Protein AF-0000000078657678 (afdb_homodimer)

Radius of gyration: 22.63 Å; Cα contacts (8 Å, |Δi|>4): 839; chains: 2; bounding box: 48×59×51 Å

Nearest PDB structures (foldseek):
  8jo2-assembly1_H  TM=9.537E-01  e=8.336E-23  Klebsiella pneumoniae JM45
  4s04-assembly2_F  TM=5.522E-01  e=5.713E-23  Klebsiella pneumoniae JM45
  2pl1-assembly1_A  TM=9.857E-01  e=2.847E-14  Escherichia coli
  1kgs-assembly1_A  TM=5.457E-01  e=1.207E-20  Thermotoga maritima
  6ifh-assembly1_A  TM=9.484E-01  e=1.023E-10  Paenisporosarcina sp. TG-14

Secondary structure (DSSP, 8-state):
-EEEEE-S-HHHHHHHHHHHHHTT-EEEEESSHHHHHHHHHHS--SEEEE-SS-SSS-HHHHHHHHHHTT--S-EEEEES---HHHHHHHHHTT-SEEEESS--HHHHHHHHHHHHHHHTT-SSSEEEETTEEEETTTTEEEETTEEE---HHHHHHHHHHHHTTTSEEEHHHHHHHH-SSGGG--TTHHHHHHHHHHHHHHTTTT---EEEETTTEEEE-SPP-/-EEEEE-S-HHHHHHHHHHHHHTT-EEEEESSHHHHHHHHHHS--SEEEE-SS-SSS-HHHHHHHHHHTT--S-EEEEES---HHHHHHHHHTT-SEEEESS--HHHHHHHHHHHHHHHTT-SSSEEEETTEEEETTTTEEEETTEEE---HHHHHHHHHHHHTTTSEEEHHHHHHHH-SSGGG--TTHHHHHHHHHHHHHHTTTT---EEEETTTEEEE-SPP-

InterPro domains:
  IPR001789 Signal transduction response regulator, receiver domain [PF00072] (4-112)
  IPR001789 Signal transduction response regulator, receiver domain [PS50110] (2-116)
  IPR001789 Signal transduction response regulator, receiver domain [SM00448] (1-112)
  IPR001867 OmpR/PhoB-type DNA-binding domain [PF00486] (146-220)
  IPR001867 OmpR/PhoB-type DNA-binding domain [PS51755] (124-222)
  IPR001867 OmpR/PhoB-type DNA-binding domain [SM00862] (145-220)
  IPR001867 OmpR/PhoB-type DNA-binding domain [cd00383] (132-220)
  IPR011006 CheY-like superfamily [SSF52172] (1-177)
  IPR036388 Winged helix-like DNA-binding domain superfamily [G3DSA:1.10.10.10] (118-223)
  IPR039420 Transcriptional regulatory protein WalR-like [PTHR48111] (1-219)

Organism: NCBI:txid1005395

Foldseek 3Di:
DEEEEEAQDPVVQVVCCVVVVVQLFHYDYDRALVVSVVCVVPDDGQEYEFEQPGPDQGSLNSLLVCVVVVPQHAYEYEYQDDDVVVVVSSVVSPHDYYDHPPDDVVVVVVVVLCSSCVVLPHDDQWKDFVQWIARNNVLWIGGVNHTQDDDSLLSQLVVVQSSVAPDFDALVNSQVRVHVDPPVGDSCVSVVSVVVNQCSRCPPVHDRQWDADPPGHIHRHTHMD/DEEEEEAQDPVVQVVCCVVVVVQLFHYDYDRALVVSVVPVVPDDGQEYEFEQPGPDQGSLNSLLVCVVVVRQHAYEYEYQDDDVVVVVSSVVSPHDYYDHPPDDVVVVVVVVLCSSCVVLPHDDQWKDFVQWIARNNVLWIGGVNHTQDDDSLLSQLVVVQSSVAPDFDALVNSQVRVDVDPPPGDSCVSVVSVVVNQCSRCPPVHDRQWDADPPGHIHRHTHMD

Sequence (450 aa):
MKLLVVEDEALLRHHLQTRLTESGHVVEAVADAEEALYQAGEFNHDLAIVDLGLPGMSGLELIGRLRALDKTFPILILTARGNWQDKVEGLAAGADDYLVKPFQFEELEARLNALLRRSSGFTQATIVAGPLRLDLNRKQAVLDEQPLALTAYEYRILEYLMRHHQQVVAKERLMEQLYPNDEERDPNVIEVLVGRLRRKLEGDCGFKPIDTVRGLGYLFTERCRMKLLVVEDEALLRHHLQTRLTESGHVVEAVADAEEALYQAGEFNHDLAIVDLGLPGMSGLELIGRLRALDKTFPILILTARGNWQDKVEGLAAGADDYLVKPFQFEELEARLNALLRRSSGFTQATIVAGPLRLDLNRKQAVLDEQPLALTAYEYRILEYLMRHHQQVVAKERLMEQLYPNDEERDPNVIEVLVGRLRRKLEGDCGFKPIDTVRGLGYLFTERCR

Structure (mmCIF, N/CA/C/O backbone):
data_AF-0000000078657678-model_v1
#
loop_
_entity.id
_entity.type
_entity.pdbx_description
1 polymer 'Response regulator'
#
loop_
_atom_site.group_PDB
_atom_site.id
_atom_site.type_symbol
_atom_site.label_atom_id
_atom_site.label_alt_id
_atom_site.label_comp_id
_atom_site.label_asym_id
_atom_site.label_entity_id
_atom_site.label_seq_id
_atom_site.pdbx_PDB_ins_code
_atom_site.Cartn_x
_atom_site.Cartn_y
_atom_site.Cartn_z
_atom_site.occupancy
_atom_site.B_iso_or_equiv
_atom_site.auth_seq_id
_atom_site.auth_comp_id
_atom_site.auth_asym_id
_atom_site.auth_atom_id
_atom_site.pdbx_PDB_model_num
ATOM 1 N N . MET A 1 1 ? 0.835 -16.156 -4.625 1 91.38 1 MET A N 1
ATOM 2 C CA . MET A 1 1 ? 0.311 -15.008 -5.359 1 91.38 1 MET A CA 1
ATOM 3 C C . MET A 1 1 ? 0.721 -15.07 -6.828 1 91.38 1 MET A C 1
ATOM 5 O O . MET A 1 1 ? 1.714 -15.719 -7.172 1 91.38 1 MET A O 1
ATOM 9 N N . LYS A 1 2 ? -0.061 -14.469 -7.656 1 92.75 2 LYS A N 1
ATOM 10 C CA . LYS A 1 2 ? 0.248 -14.461 -9.086 1 92.75 2 LYS A CA 1
ATOM 11 C C . LYS A 1 2 ? 0.965 -13.172 -9.477 1 92.75 2 LYS A C 1
ATOM 13 O O . LYS A 1 2 ? 0.434 -12.078 -9.289 1 92.75 2 LYS A O 1
ATOM 18 N N . LEU A 1 3 ? 2.16 -13.352 -10.07 1 96.56 3 LEU A N 1
ATOM 19 C CA . LEU A 1 3 ? 3.008 -12.211 -10.398 1 96.56 3 LEU A CA 1
ATOM 20 C C . LEU A 1 3 ? 3.166 -12.07 -11.906 1 96.56 3 LEU A C 1
ATOM 22 O O . LEU A 1 3 ? 3.287 -13.07 -12.617 1 96.56 3 LEU A O 1
ATOM 26 N N . LEU A 1 4 ? 3.158 -10.82 -12.352 1 97.5 4 LEU A N 1
ATOM 27 C CA . LEU A 1 4 ? 3.51 -10.492 -13.734 1 97.5 4 LEU A CA 1
ATOM 28 C C . LEU A 1 4 ? 4.902 -9.875 -13.805 1 97.5 4 LEU A C 1
ATOM 30 O O . LEU A 1 4 ? 5.156 -8.828 -13.195 1 97.5 4 LEU A O 1
ATOM 34 N N . VAL A 1 5 ? 5.805 -10.578 -14.484 1 98.44 5 VAL A N 1
ATOM 35 C CA . VAL A 1 5 ? 7.172 -10.086 -14.641 1 98.44 5 VAL A CA 1
ATOM 36 C C . VAL A 1 5 ? 7.395 -9.625 -16.078 1 98.44 5 VAL A C 1
ATOM 38 O O . VAL A 1 5 ? 7.219 -10.406 -17.016 1 98.44 5 VAL A O 1
ATOM 41 N N . VAL A 1 6 ? 7.754 -8.367 -16.234 1 98.62 6 VAL A N 1
ATOM 42 C CA . VAL A 1 6 ? 8.016 -7.801 -17.547 1 98.62 6 VAL A CA 1
ATOM 43 C C . VAL A 1 6 ? 9.492 -7.422 -17.672 1 98.62 6 VAL A C 1
ATOM 45 O O . VAL A 1 6 ? 9.93 -6.422 -17.094 1 98.62 6 VAL A O 1
ATOM 48 N N . GLU A 1 7 ? 10.227 -8.172 -18.391 1 98.19 7 GLU A N 1
ATOM 49 C CA . GLU A 1 7 ? 11.672 -8.07 -18.5 1 98.19 7 GLU A CA 1
ATOM 50 C C . GLU A 1 7 ? 12.164 -8.555 -19.875 1 98.19 7 GLU A C 1
ATOM 52 O O . GLU A 1 7 ? 11.93 -9.703 -20.25 1 98.19 7 GLU A O 1
ATOM 57 N N . ASP A 1 8 ? 12.828 -7.676 -20.594 1 97.19 8 ASP A N 1
ATOM 58 C CA . ASP A 1 8 ? 13.195 -8.016 -21.953 1 97.19 8 ASP A CA 1
ATOM 59 C C . ASP A 1 8 ? 14.445 -8.898 -21.984 1 97.19 8 ASP A C 1
ATOM 61 O O . ASP A 1 8 ? 14.633 -9.68 -22.922 1 97.19 8 ASP A O 1
ATOM 65 N N . GLU A 1 9 ? 15.352 -8.797 -21.031 1 96.81 9 GLU A N 1
ATOM 66 C CA . GLU A 1 9 ? 16.562 -9.617 -21 1 96.81 9 GLU A CA 1
ATOM 67 C C . GLU A 1 9 ? 16.234 -11.055 -20.609 1 96.81 9 GLU A C 1
ATOM 69 O O . GLU A 1 9 ? 15.859 -11.328 -19.469 1 96.81 9 GLU A O 1
ATOM 74 N N . ALA A 1 10 ? 16.484 -11.945 -21.469 1 97.31 10 ALA A N 1
ATOM 75 C CA . ALA A 1 10 ? 16.016 -13.328 -21.359 1 97.31 10 ALA A CA 1
ATOM 76 C C . ALA A 1 10 ? 16.578 -14.008 -20.125 1 97.31 10 ALA A C 1
ATOM 78 O O . ALA A 1 10 ? 15.867 -14.711 -19.406 1 97.31 10 ALA A O 1
ATOM 79 N N . LEU A 1 11 ? 17.844 -13.828 -19.906 1 97.56 11 LEU A N 1
ATOM 80 C CA . LEU A 1 11 ? 18.484 -14.508 -18.781 1 97.56 11 LEU A CA 1
ATOM 81 C C . LEU A 1 11 ? 17.922 -14.023 -17.453 1 97.56 11 LEU A C 1
ATOM 83 O O . LEU A 1 11 ? 17.625 -14.836 -16.578 1 97.56 11 LEU A O 1
ATOM 87 N N . LEU A 1 12 ? 17.828 -12.727 -17.312 1 97.56 12 LEU A N 1
ATOM 88 C CA . LEU A 1 12 ? 17.281 -12.172 -16.078 1 97.56 12 LEU A CA 1
ATOM 89 C C . LEU A 1 12 ? 15.812 -12.578 -15.906 1 97.56 12 LEU A C 1
ATOM 91 O O . LEU A 1 12 ? 15.391 -12.922 -14.797 1 97.56 12 LEU A O 1
ATOM 95 N N . ARG A 1 13 ? 15.039 -12.484 -16.953 1 97.88 13 ARG A N 1
ATOM 96 C CA . ARG A 1 13 ? 13.641 -12.883 -16.938 1 97.88 13 ARG A CA 1
ATOM 97 C C . ARG A 1 13 ? 13.484 -14.32 -16.438 1 97.88 13 ARG A C 1
ATOM 99 O O . ARG A 1 13 ? 12.648 -14.602 -15.586 1 97.88 13 ARG A O 1
ATOM 106 N N . HIS A 1 14 ? 14.312 -15.211 -16.969 1 97.44 14 HIS A N 1
ATOM 107 C CA . HIS A 1 14 ? 14.297 -16.609 -16.562 1 97.44 14 HIS A CA 1
ATOM 108 C C . HIS A 1 14 ? 14.688 -16.781 -15.102 1 97.44 14 HIS A C 1
ATOM 110 O O . HIS A 1 14 ? 14.047 -17.531 -14.367 1 97.44 14 HIS A O 1
ATOM 116 N N . HIS A 1 15 ? 15.727 -16.078 -14.734 1 97.5 15 HIS A N 1
ATOM 117 C CA . HIS A 1 15 ? 16.188 -16.125 -13.352 1 97.5 15 HIS A CA 1
ATOM 118 C C . HIS A 1 15 ? 15.109 -15.664 -12.383 1 97.5 15 HIS A C 1
ATOM 120 O O . HIS A 1 15 ? 14.844 -16.312 -11.375 1 97.5 15 HIS A O 1
ATOM 126 N N . LEU A 1 16 ? 14.461 -14.531 -12.688 1 98.06 16 LEU A N 1
ATOM 127 C CA . LEU A 1 16 ? 13.383 -14.008 -11.859 1 98.06 16 LEU A CA 1
ATOM 128 C C . LEU A 1 16 ? 12.227 -15 -11.773 1 98.06 16 LEU A C 1
ATOM 130 O O . LEU A 1 16 ? 11.719 -15.281 -10.688 1 98.06 16 LEU A O 1
ATOM 134 N N . GLN A 1 17 ? 11.812 -15.5 -12.914 1 97.06 17 GLN A N 1
ATOM 135 C CA . GLN A 1 17 ? 10.719 -16.453 -12.961 1 97.06 17 GLN A CA 1
ATOM 136 C C . GLN A 1 17 ? 11.023 -17.672 -12.094 1 97.06 17 GLN A C 1
ATOM 138 O O . GLN A 1 17 ? 10.18 -18.109 -11.297 1 97.06 17 GLN A O 1
ATOM 143 N N . THR A 1 18 ? 12.227 -18.203 -12.219 1 96.69 18 THR A N 1
ATOM 144 C CA . THR A 1 18 ? 12.633 -19.406 -11.5 1 96.69 18 THR A CA 1
ATOM 145 C C . THR A 1 18 ? 12.648 -19.156 -9.992 1 96.69 18 THR A C 1
ATOM 147 O O . THR A 1 18 ? 12.008 -19.875 -9.227 1 96.69 18 THR A O 1
ATOM 150 N N . ARG A 1 19 ? 13.32 -18.109 -9.562 1 95.81 19 ARG A N 1
ATOM 151 C CA . ARG A 1 19 ? 13.484 -17.828 -8.141 1 95.81 19 ARG A CA 1
ATOM 152 C C . ARG A 1 19 ? 12.148 -17.469 -7.496 1 95.81 19 ARG A C 1
ATOM 154 O O . ARG A 1 19 ? 11.867 -17.906 -6.375 1 95.81 19 ARG A O 1
ATOM 161 N N . LEU A 1 20 ? 11.328 -16.703 -8.18 1 95.94 20 LEU A N 1
ATOM 162 C CA . LEU A 1 20 ? 10.031 -16.312 -7.641 1 95.94 20 LEU A CA 1
ATOM 163 C C . LEU A 1 20 ? 9.094 -17.516 -7.551 1 95.94 20 LEU A C 1
ATOM 165 O O . LEU A 1 20 ? 8.312 -17.625 -6.605 1 95.94 20 LEU A O 1
ATOM 169 N N . THR A 1 21 ? 9.172 -18.391 -8.539 1 92.06 21 THR A N 1
ATOM 170 C CA . THR A 1 21 ? 8.391 -19.625 -8.484 1 92.06 21 THR A CA 1
ATOM 171 C C . THR A 1 21 ? 8.828 -20.484 -7.309 1 92.06 21 THR A C 1
ATOM 173 O O . THR A 1 21 ? 7.988 -21.031 -6.586 1 92.06 21 THR A O 1
ATOM 176 N N . GLU A 1 22 ? 10.117 -20.562 -7.148 1 90.12 22 GLU A N 1
ATOM 177 C CA . GLU A 1 22 ? 10.664 -21.328 -6.031 1 90.12 22 GLU A CA 1
ATOM 178 C C . GLU A 1 22 ? 10.195 -20.75 -4.695 1 90.12 22 GLU A C 1
ATOM 180 O O . GLU A 1 22 ? 10.055 -21.5 -3.719 1 90.12 22 GLU A O 1
ATOM 185 N N . SER A 1 23 ? 9.984 -19.453 -4.723 1 89.06 23 SER A N 1
ATOM 186 C CA . SER A 1 23 ? 9.531 -18.781 -3.504 1 89.06 23 SER A CA 1
ATOM 187 C C . SER A 1 23 ? 8.039 -19 -3.283 1 89.06 23 SER A C 1
ATOM 189 O O . SER A 1 23 ? 7.473 -18.516 -2.301 1 89.06 23 SER A O 1
ATOM 191 N N . GLY A 1 24 ? 7.352 -19.672 -4.215 1 85.94 24 GLY A N 1
ATOM 192 C CA . GLY A 1 24 ? 5.969 -20.078 -4 1 85.94 24 GLY A CA 1
ATOM 193 C C . GLY A 1 24 ? 4.977 -19.234 -4.781 1 85.94 24 GLY A C 1
ATOM 194 O O . GLY A 1 24 ? 3.768 -19.328 -4.559 1 85.94 24 GLY A O 1
ATOM 195 N N . HIS A 1 25 ? 5.434 -18.406 -5.688 1 90.81 25 HIS A N 1
ATOM 196 C CA . HIS A 1 25 ? 4.551 -17.578 -6.5 1 90.81 25 HIS A CA 1
ATOM 197 C C . HIS A 1 25 ? 4.227 -18.266 -7.828 1 90.81 25 HIS A C 1
ATOM 199 O O . HIS A 1 25 ? 4.945 -19.172 -8.258 1 90.81 25 HIS A O 1
ATOM 205 N N . VAL A 1 26 ? 3.102 -17.922 -8.32 1 91.69 26 VAL A N 1
ATOM 206 C CA . VAL A 1 26 ? 2.814 -18.188 -9.719 1 91.69 26 VAL A CA 1
ATOM 207 C C . VAL A 1 26 ? 3.279 -17.031 -10.586 1 91.69 26 VAL A C 1
ATOM 209 O O . VAL A 1 26 ? 2.889 -15.883 -10.359 1 91.69 26 VAL A O 1
ATOM 212 N N . VAL A 1 27 ? 4.129 -17.359 -11.594 1 94.94 27 VAL A N 1
ATOM 213 C CA . VAL A 1 27 ? 4.785 -16.25 -12.281 1 94.94 27 VAL A CA 1
ATOM 214 C C . VAL A 1 27 ? 4.48 -16.312 -13.781 1 94.94 27 VAL A C 1
ATOM 216 O O . VAL A 1 27 ? 4.672 -17.344 -14.414 1 94.94 27 VAL A O 1
ATOM 219 N N . GLU A 1 28 ? 3.928 -15.289 -14.305 1 95.06 28 GLU A N 1
ATOM 220 C CA . GLU A 1 28 ? 3.883 -15.039 -15.742 1 95.06 28 GLU A CA 1
ATOM 221 C C . GLU A 1 28 ? 4.961 -14.047 -16.172 1 95.06 28 GLU A C 1
ATOM 223 O O . GLU A 1 28 ? 4.926 -12.883 -15.773 1 95.06 28 GLU A O 1
ATOM 228 N N . ALA A 1 29 ? 5.879 -14.547 -16.922 1 97.19 29 ALA A N 1
ATOM 229 C CA . ALA A 1 29 ? 6.992 -13.703 -17.344 1 97.19 29 ALA A CA 1
ATOM 230 C C . ALA A 1 29 ? 6.91 -13.406 -18.844 1 97.19 29 ALA A C 1
ATOM 232 O O . ALA A 1 29 ? 6.773 -14.328 -19.656 1 97.19 29 ALA A O 1
ATOM 233 N N . VAL A 1 30 ? 6.945 -12.156 -19.141 1 97.38 30 VAL A N 1
ATOM 234 C CA . VAL A 1 30 ? 6.836 -11.758 -20.547 1 97.38 30 VAL A CA 1
ATOM 235 C C . VAL A 1 30 ? 8 -10.844 -20.922 1 97.38 30 VAL A C 1
ATOM 237 O O . VAL A 1 30 ? 8.656 -10.273 -20.047 1 97.38 30 VAL A O 1
ATOM 240 N N . ALA A 1 31 ? 8.203 -10.633 -22.25 1 97.31 31 ALA A N 1
ATOM 241 C CA . ALA A 1 31 ? 9.445 -10 -22.688 1 97.31 31 ALA A CA 1
ATOM 242 C C . ALA A 1 31 ? 9.195 -8.562 -23.141 1 97.31 31 ALA A C 1
ATOM 244 O O . ALA A 1 31 ? 10.141 -7.832 -23.438 1 97.31 31 ALA A O 1
ATOM 245 N N . ASP A 1 32 ? 7.93 -8.156 -23.188 1 97 32 ASP A N 1
ATOM 246 C CA . ASP A 1 32 ? 7.652 -6.809 -23.672 1 97 32 ASP A CA 1
ATOM 247 C C . ASP A 1 32 ? 6.328 -6.285 -23.109 1 97 32 ASP A C 1
ATOM 249 O O . ASP A 1 32 ? 5.555 -7.043 -22.531 1 97 32 ASP A O 1
ATOM 253 N N . ALA A 1 33 ? 6.113 -4.969 -23.31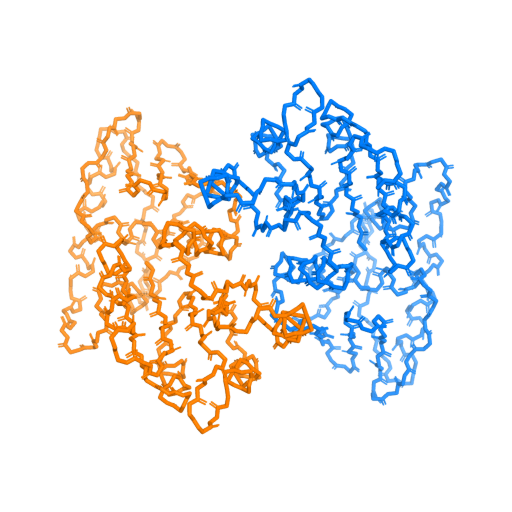2 1 97.69 33 ALA A N 1
ATOM 254 C CA . ALA A 1 33 ? 4.977 -4.266 -22.734 1 97.69 33 ALA A CA 1
ATOM 255 C C . ALA A 1 33 ? 3.666 -4.711 -23.375 1 97.69 33 ALA A C 1
ATOM 257 O O . ALA A 1 33 ? 2.633 -4.785 -22.703 1 97.69 33 ALA A O 1
ATOM 258 N N . GLU A 1 34 ? 3.695 -4.969 -24.609 1 96.94 34 GLU A N 1
ATOM 259 C CA . GLU A 1 34 ? 2.479 -5.371 -25.312 1 96.94 34 GLU A CA 1
ATOM 260 C C . GLU A 1 34 ? 1.926 -6.676 -24.75 1 96.94 34 GLU A C 1
ATOM 262 O O . GLU A 1 34 ? 0.73 -6.777 -24.453 1 96.94 34 GLU A O 1
ATOM 267 N N . GLU A 1 35 ? 2.805 -7.602 -24.625 1 96.56 35 GLU A N 1
ATOM 268 C CA . GLU A 1 35 ? 2.393 -8.875 -24.047 1 96.56 35 GLU A CA 1
ATOM 269 C C . GLU A 1 35 ? 1.938 -8.703 -22.609 1 96.56 35 GLU A C 1
ATOM 271 O O . GLU A 1 35 ? 0.999 -9.367 -22.156 1 96.56 35 GLU A O 1
ATOM 276 N N . ALA A 1 36 ? 2.621 -7.848 -21.906 1 97.69 36 ALA A N 1
ATOM 277 C CA . ALA A 1 36 ? 2.234 -7.57 -20.516 1 97.69 36 ALA A CA 1
ATOM 278 C C . ALA A 1 36 ? 0.811 -7.027 -20.453 1 97.69 36 ALA A C 1
ATOM 280 O O . ALA A 1 36 ? 0.024 -7.445 -19.594 1 97.69 36 ALA A O 1
ATOM 281 N N . LEU A 1 37 ? 0.499 -6.09 -21.359 1 97.25 37 LEU A N 1
ATOM 282 C CA . LEU A 1 37 ? -0.84 -5.516 -21.406 1 97.25 37 LEU A CA 1
ATOM 283 C C . LEU A 1 37 ? -1.883 -6.582 -21.719 1 97.25 37 LEU A C 1
ATOM 285 O O . LEU A 1 37 ? -2.959 -6.602 -21.109 1 97.25 37 LEU A O 1
ATOM 289 N N . TYR A 1 38 ? -1.517 -7.434 -22.641 1 96.31 38 TYR A N 1
ATOM 290 C CA . TYR A 1 38 ? -2.41 -8.531 -22.984 1 96.31 38 TYR A CA 1
ATOM 291 C C . TYR A 1 38 ? -2.688 -9.414 -21.781 1 96.31 38 TYR A C 1
ATOM 293 O O . TYR A 1 38 ? -3.846 -9.695 -21.453 1 96.31 38 TYR A O 1
ATOM 301 N N . GLN A 1 39 ? -1.626 -9.82 -21.078 1 94.06 39 GLN A N 1
ATOM 302 C CA . GLN A 1 39 ? -1.748 -10.68 -19.906 1 94.06 39 GLN A CA 1
ATOM 303 C C . GLN A 1 39 ? -2.568 -10.008 -18.812 1 94.06 39 GLN A C 1
ATOM 305 O O . GLN A 1 39 ? -3.445 -10.633 -18.219 1 94.06 39 GLN A O 1
ATOM 310 N N . ALA A 1 40 ? -2.307 -8.742 -18.562 1 94.19 40 ALA A N 1
ATOM 311 C CA . ALA A 1 40 ? -3.006 -7.992 -17.531 1 94.19 40 ALA A CA 1
ATOM 312 C C . ALA A 1 40 ? -4.484 -7.84 -17.859 1 94.19 40 ALA A C 1
ATOM 314 O O . ALA A 1 40 ? -5.324 -7.734 -16.969 1 94.19 40 ALA A O 1
ATOM 315 N N . GLY A 1 41 ? -4.727 -7.727 -19.141 1 92.94 41 GLY A N 1
ATOM 316 C CA . GLY A 1 41 ? -6.105 -7.617 -19.578 1 92.94 41 GLY A CA 1
ATOM 317 C C . GLY A 1 41 ? -6.875 -8.922 -19.469 1 92.94 41 GLY A C 1
ATOM 318 O O . GLY A 1 41 ? -8.07 -8.922 -19.172 1 92.94 41 GLY A O 1
ATOM 319 N N . GLU A 1 42 ? -6.25 -10.047 -19.578 1 89.5 42 GLU A N 1
ATOM 320 C CA . GLU A 1 42 ? -6.895 -11.352 -19.688 1 89.5 42 GLU A CA 1
ATOM 321 C C . GLU A 1 42 ? -6.957 -12.055 -18.328 1 89.5 42 GLU A C 1
ATOM 323 O O . GLU A 1 42 ? -7.859 -12.859 -18.094 1 89.5 42 GLU A O 1
ATOM 328 N N . PHE A 1 43 ? -5.977 -11.727 -17.547 1 88.38 43 PHE A N 1
ATOM 329 C CA . PHE A 1 43 ? -5.852 -12.469 -16.297 1 88.38 43 PHE A CA 1
ATOM 330 C C . PHE A 1 43 ? -5.66 -11.516 -15.125 1 88.38 43 PHE A C 1
ATOM 332 O O . PHE A 1 43 ? -5.289 -10.359 -15.305 1 88.38 43 PHE A O 1
ATOM 339 N N . ASN A 1 44 ? -5.953 -12.055 -13.984 1 89.06 44 ASN A N 1
ATOM 340 C CA . ASN A 1 44 ? -5.703 -11.289 -12.766 1 89.06 44 ASN A CA 1
ATOM 341 C C . ASN A 1 44 ? -4.289 -11.523 -12.242 1 89.06 44 ASN A C 1
ATOM 343 O O . ASN A 1 44 ? -3.76 -12.633 -12.336 1 89.06 44 ASN A O 1
ATOM 347 N N . HIS A 1 45 ? -3.752 -10.469 -11.781 1 93.62 45 HIS A N 1
ATOM 348 C CA . HIS A 1 45 ? -2.439 -10.531 -11.148 1 93.62 45 HIS A CA 1
ATOM 349 C C . HIS A 1 45 ? -2.451 -9.82 -9.797 1 93.62 45 HIS A C 1
ATOM 351 O O . HIS A 1 45 ? -3.258 -8.914 -9.57 1 93.62 45 HIS A O 1
ATOM 357 N N . ASP A 1 46 ? -1.576 -10.289 -8.945 1 94.44 46 ASP A N 1
ATOM 358 C CA . ASP A 1 46 ? -1.519 -9.711 -7.609 1 94.44 46 ASP A CA 1
ATOM 359 C C . ASP A 1 46 ? -0.43 -8.641 -7.52 1 94.44 46 ASP A C 1
ATOM 361 O O . ASP A 1 46 ? -0.439 -7.816 -6.605 1 94.44 46 ASP A O 1
ATOM 365 N N . LEU A 1 47 ? 0.524 -8.672 -8.398 1 97.25 47 LEU A N 1
ATOM 366 C CA . LEU A 1 47 ? 1.64 -7.734 -8.43 1 97.25 47 LEU A CA 1
ATOM 367 C C . LEU A 1 47 ? 2.396 -7.832 -9.75 1 97.25 47 LEU A C 1
ATOM 369 O O . LEU A 1 47 ? 2.461 -8.906 -10.352 1 97.25 47 LEU A O 1
ATOM 373 N N . ALA A 1 48 ? 2.99 -6.711 -10.188 1 98.5 48 ALA A N 1
ATOM 374 C CA . ALA A 1 48 ? 3.82 -6.719 -11.383 1 98.5 48 ALA A CA 1
ATOM 375 C C . ALA A 1 48 ? 5.219 -6.18 -11.094 1 98.5 48 ALA A C 1
ATOM 377 O O . ALA A 1 48 ? 5.375 -5.238 -10.312 1 98.5 48 ALA A O 1
ATOM 378 N N . ILE A 1 49 ? 6.184 -6.805 -11.648 1 98.69 49 ILE A N 1
ATOM 379 C CA . ILE A 1 49 ? 7.551 -6.297 -11.727 1 98.69 49 ILE A CA 1
ATOM 380 C C . ILE A 1 49 ? 7.84 -5.805 -13.141 1 98.69 49 ILE A C 1
ATOM 382 O O . ILE A 1 49 ? 7.723 -6.559 -14.102 1 98.69 49 ILE A O 1
ATOM 386 N N . VAL A 1 50 ? 8.25 -4.551 -13.227 1 98.69 50 VAL A N 1
ATOM 387 C CA . VAL A 1 50 ? 8.336 -3.953 -14.555 1 98.69 50 VAL A CA 1
ATOM 388 C C . VAL A 1 50 ? 9.711 -3.322 -14.75 1 98.69 50 VAL A C 1
ATOM 390 O O . VAL A 1 50 ? 10.148 -2.502 -13.938 1 98.69 50 VAL A O 1
ATOM 393 N N . ASP A 1 51 ? 10.391 -3.689 -15.789 1 98 51 ASP A N 1
ATOM 394 C CA . ASP A 1 51 ? 11.586 -2.977 -16.234 1 98 51 ASP A CA 1
ATOM 395 C C . ASP A 1 51 ? 11.211 -1.719 -17.016 1 98 51 ASP A C 1
ATOM 397 O O . ASP A 1 51 ? 10.359 -1.764 -17.906 1 98 51 ASP A O 1
ATOM 401 N N . LEU A 1 52 ? 11.859 -0.637 -16.797 1 96.75 52 LEU A N 1
ATOM 402 C CA . LEU A 1 52 ? 11.586 0.6 -17.516 1 96.75 52 LEU A CA 1
ATOM 403 C C . LEU A 1 52 ? 12.195 0.559 -18.906 1 96.75 52 LEU A C 1
ATOM 405 O O . LEU A 1 52 ? 11.695 1.213 -19.828 1 96.75 52 LEU A O 1
ATOM 409 N N . GLY A 1 53 ? 13.312 -0.125 -18.969 1 95.12 53 GLY A N 1
ATOM 410 C CA . GLY A 1 53 ? 14.039 -0.196 -20.234 1 95.12 53 GLY A CA 1
ATOM 411 C C . GLY A 1 53 ? 13.523 -1.283 -21.156 1 95.12 53 GLY A C 1
ATOM 412 O O . GLY A 1 53 ? 14.289 -2.148 -21.594 1 95.12 53 GLY A O 1
ATOM 413 N N . LEU A 1 54 ? 12.305 -1.31 -21.5 1 96.38 54 LEU A N 1
ATOM 414 C CA . LEU A 1 54 ? 11.711 -2.293 -22.391 1 96.38 54 LEU A CA 1
ATOM 415 C C . LEU A 1 54 ? 11.812 -1.835 -23.844 1 96.38 54 LEU A C 1
ATOM 417 O O . LEU A 1 54 ? 11.805 -0.634 -24.125 1 96.38 54 LEU A O 1
ATOM 421 N N . PRO A 1 55 ? 11.906 -2.816 -24.766 1 94 55 PRO A N 1
ATOM 422 C CA . PRO A 1 55 ? 11.836 -2.449 -26.172 1 94 55 PRO A CA 1
ATOM 423 C C . PRO A 1 55 ? 10.438 -2.01 -26.609 1 94 55 PRO A C 1
ATOM 425 O O . PRO A 1 55 ? 9.438 -2.545 -26.109 1 94 55 PRO A O 1
ATOM 428 N N . GLY A 1 56 ? 10.398 -1.018 -27.578 1 94.06 56 GLY A N 1
ATOM 429 C CA . GLY A 1 56 ? 9.094 -0.521 -27.984 1 94.06 56 GLY A CA 1
ATOM 430 C C . GLY A 1 56 ? 8.461 0.417 -26.984 1 94.06 56 GLY A C 1
ATOM 431 O O . GLY A 1 56 ? 9.055 1.438 -26.625 1 94.06 56 GLY A O 1
ATOM 432 N N . MET A 1 57 ? 7.332 -0.076 -26.438 1 94.06 57 MET A N 1
ATOM 433 C CA . MET A 1 57 ? 6.676 0.659 -25.359 1 94.06 57 MET A CA 1
ATOM 434 C C . MET A 1 57 ? 7.496 0.583 -24.062 1 94.06 57 MET A C 1
ATOM 436 O O . MET A 1 57 ? 7.875 -0.504 -23.625 1 94.06 57 MET A O 1
ATOM 440 N N . SER A 1 58 ? 7.797 1.807 -23.547 1 95.69 58 SER A N 1
ATOM 441 C CA . SER A 1 58 ? 8.633 1.83 -22.359 1 95.69 58 SER A CA 1
ATOM 442 C C . SER A 1 58 ? 7.875 1.282 -21.141 1 95.69 58 SER A C 1
ATOM 444 O O . SER A 1 58 ? 6.645 1.237 -21.141 1 95.69 58 SER A O 1
ATOM 446 N N . GLY A 1 59 ? 8.656 0.868 -20.141 1 96.75 59 GLY A N 1
ATOM 447 C CA . GLY A 1 59 ? 8.031 0.441 -18.906 1 96.75 59 GLY A CA 1
ATOM 448 C C . GLY A 1 59 ? 7.164 1.517 -18.281 1 96.75 59 GLY A C 1
ATOM 449 O O . GLY A 1 59 ? 6.125 1.219 -17.688 1 96.75 59 GLY A O 1
ATOM 450 N N . LEU A 1 60 ? 7.613 2.756 -18.391 1 96.44 60 LEU A N 1
ATOM 451 C CA . LEU A 1 60 ? 6.852 3.879 -17.844 1 96.44 60 LEU A CA 1
ATOM 452 C C . LEU A 1 60 ? 5.508 4.012 -18.562 1 96.44 60 LEU A C 1
ATOM 454 O O . LEU A 1 60 ? 4.48 4.223 -17.906 1 96.44 60 LEU A O 1
ATOM 458 N N . GLU A 1 61 ? 5.531 3.959 -19.797 1 96.75 61 GLU A N 1
ATOM 459 C CA . GLU A 1 61 ? 4.293 3.99 -20.578 1 96.75 61 GLU A CA 1
ATOM 460 C C . GLU A 1 61 ? 3.385 2.82 -20.219 1 96.75 61 GLU A C 1
ATOM 462 O O . GLU A 1 61 ? 2.168 2.982 -20.109 1 96.75 61 GLU A O 1
ATOM 467 N N . LEU A 1 62 ? 3.996 1.642 -20.062 1 97.81 62 LEU A N 1
ATOM 468 C CA . LEU A 1 62 ? 3.244 0.457 -19.656 1 97.81 62 LEU A CA 1
ATOM 469 C C . LEU A 1 62 ? 2.504 0.701 -18.344 1 97.81 62 LEU A C 1
ATOM 471 O O . LEU A 1 62 ? 1.311 0.406 -18.234 1 97.81 62 LEU A O 1
ATOM 475 N N . ILE A 1 63 ? 3.188 1.227 -17.375 1 97.25 63 ILE A N 1
ATOM 476 C CA . ILE A 1 63 ? 2.6 1.499 -16.062 1 97.25 63 ILE A CA 1
ATOM 477 C C . ILE A 1 63 ? 1.415 2.449 -16.219 1 97.25 63 ILE A C 1
ATOM 479 O O . ILE A 1 63 ? 0.338 2.201 -15.672 1 97.25 63 ILE A O 1
ATOM 483 N N . GLY A 1 64 ? 1.666 3.506 -16.969 1 95.06 64 GLY A N 1
ATOM 484 C CA . GLY A 1 64 ? 0.579 4.438 -17.219 1 95.06 64 GLY A CA 1
ATOM 485 C C . GLY A 1 64 ? -0.641 3.779 -17.828 1 95.06 64 GLY A C 1
ATOM 486 O O . GLY A 1 64 ? -1.772 4.059 -17.438 1 95.06 64 GLY A O 1
ATOM 487 N N . ARG A 1 65 ? -0.459 2.939 -18.75 1 95.75 65 ARG A N 1
ATOM 488 C CA . ARG A 1 65 ? -1.55 2.254 -19.438 1 95.75 65 ARG A CA 1
ATOM 489 C C . ARG A 1 65 ? -2.264 1.287 -18.5 1 95.75 65 ARG A C 1
ATOM 491 O O . ARG A 1 65 ? -3.492 1.185 -18.531 1 95.75 65 ARG A O 1
ATOM 498 N N . LEU A 1 66 ? -1.493 0.56 -17.75 1 96.56 66 LEU A N 1
ATOM 499 C CA . LEU A 1 66 ? -2.09 -0.357 -16.781 1 96.56 66 LEU A CA 1
ATOM 500 C C . LEU A 1 66 ? -3.016 0.388 -15.82 1 96.56 66 LEU A C 1
ATOM 502 O O . LEU A 1 66 ? -4.113 -0.086 -15.516 1 96.56 66 LEU A O 1
ATOM 506 N N . ARG A 1 67 ? -2.539 1.527 -15.359 1 94.5 67 ARG A N 1
ATOM 507 C CA . ARG A 1 67 ? -3.346 2.33 -14.445 1 94.5 67 ARG A CA 1
ATOM 508 C C . ARG A 1 67 ? -4.566 2.904 -15.156 1 94.5 67 ARG A C 1
ATOM 510 O O . ARG A 1 67 ? -5.656 2.955 -14.586 1 94.5 67 ARG A O 1
ATOM 517 N N . ALA A 1 68 ? -4.398 3.322 -16.375 1 90.69 68 ALA A N 1
ATOM 518 C CA . ALA A 1 68 ? -5.516 3.83 -17.172 1 90.69 68 ALA A CA 1
ATOM 519 C C . ALA A 1 68 ? -6.574 2.75 -17.375 1 90.69 68 ALA A C 1
ATOM 521 O O . ALA A 1 68 ? -7.766 3.055 -17.5 1 90.69 68 ALA A O 1
ATOM 522 N N . LEU A 1 69 ? -6.125 1.479 -17.375 1 92 69 LEU A N 1
ATOM 523 C CA . LEU A 1 69 ? -7.031 0.347 -17.531 1 92 69 LEU A CA 1
ATOM 524 C C . LEU A 1 69 ? -7.602 -0.078 -16.188 1 92 69 LEU A C 1
ATOM 526 O O . LEU A 1 69 ? -8.188 -1.157 -16.062 1 92 69 LEU A O 1
ATOM 530 N N . ASP A 1 70 ? -7.285 0.704 -15.109 1 90.56 70 ASP A N 1
ATOM 531 C CA . ASP A 1 70 ? -7.805 0.539 -13.758 1 90.56 70 ASP A CA 1
ATOM 532 C C . ASP A 1 70 ? -7.254 -0.726 -13.109 1 90.56 70 ASP A C 1
ATOM 534 O O . ASP A 1 70 ? -7.941 -1.378 -12.32 1 90.56 70 ASP A O 1
ATOM 538 N N . LYS A 1 71 ? -6.086 -1.151 -13.602 1 93.5 71 LYS A N 1
ATOM 539 C CA . LYS A 1 71 ? -5.402 -2.223 -12.883 1 93.5 71 LYS A CA 1
ATOM 540 C C . LYS A 1 71 ? -4.816 -1.717 -11.57 1 93.5 71 LYS A C 1
ATOM 542 O O . LYS A 1 71 ? -3.947 -0.841 -11.57 1 93.5 71 LYS A O 1
ATOM 547 N N . THR A 1 72 ? -5.168 -2.348 -10.477 1 93.06 72 THR A N 1
ATOM 548 C CA . THR A 1 72 ? -4.867 -1.739 -9.188 1 93.06 72 THR A CA 1
ATOM 549 C C . THR A 1 72 ? -3.773 -2.518 -8.461 1 93.06 72 THR A C 1
ATOM 551 O O . THR A 1 72 ? -3.332 -2.119 -7.383 1 93.06 72 THR A O 1
ATOM 554 N N . PHE A 1 73 ? -3.35 -3.611 -9.031 1 94.62 73 PHE A N 1
ATOM 555 C CA . PHE A 1 73 ? -2.324 -4.383 -8.336 1 94.62 73 PHE A CA 1
ATOM 556 C C . PHE A 1 73 ? -1.042 -3.574 -8.195 1 94.62 73 PHE A C 1
ATOM 558 O O . PHE A 1 73 ? -0.743 -2.721 -9.031 1 94.62 73 PHE A O 1
ATOM 565 N N . PRO A 1 74 ? -0.256 -3.809 -7.125 1 97.06 74 PRO A N 1
ATOM 566 C CA . PRO A 1 74 ? 1.001 -3.076 -6.945 1 97.06 74 PRO A CA 1
ATOM 567 C C . PRO A 1 74 ? 1.998 -3.334 -8.07 1 97.06 74 PRO A C 1
ATOM 569 O O . PRO A 1 74 ? 2.043 -4.438 -8.617 1 97.06 74 PRO A O 1
ATOM 572 N N . ILE A 1 75 ? 2.773 -2.279 -8.383 1 98.19 75 ILE A N 1
ATOM 573 C CA . ILE A 1 75 ? 3.805 -2.379 -9.414 1 98.19 75 ILE A CA 1
ATOM 574 C C . ILE A 1 75 ? 5.164 -2.018 -8.812 1 98.19 75 ILE A C 1
ATOM 576 O O . ILE A 1 75 ? 5.32 -0.947 -8.227 1 98.19 75 ILE A O 1
ATOM 580 N N . LEU A 1 76 ? 6.086 -2.922 -8.883 1 98.56 76 LEU A N 1
ATOM 581 C CA . LEU A 1 76 ? 7.48 -2.682 -8.539 1 98.56 76 LEU A CA 1
ATOM 582 C C . LEU A 1 76 ? 8.328 -2.482 -9.797 1 98.56 76 LEU A C 1
ATOM 584 O O . LEU A 1 76 ? 8.367 -3.357 -10.664 1 98.56 76 LEU A O 1
ATOM 588 N N . ILE A 1 77 ? 8.961 -1.312 -9.898 1 98.5 77 ILE A N 1
ATOM 589 C CA . ILE A 1 77 ? 9.875 -1.059 -11 1 98.5 77 ILE A CA 1
ATOM 590 C C . ILE A 1 77 ? 11.234 -1.694 -10.703 1 98.5 77 ILE A C 1
ATOM 592 O O . ILE A 1 77 ? 11.766 -1.548 -9.602 1 98.5 77 ILE A O 1
ATOM 596 N N . LEU A 1 78 ? 11.75 -2.508 -11.562 1 98.19 78 LEU A N 1
ATOM 597 C CA . LEU A 1 78 ? 13.086 -3.09 -11.516 1 98.19 78 LEU A CA 1
ATOM 598 C C . LEU A 1 78 ? 13.898 -2.68 -12.734 1 98.19 78 LEU A C 1
ATOM 600 O O . LEU A 1 78 ? 13.633 -3.143 -13.852 1 98.19 78 LEU A O 1
ATOM 604 N N . THR A 1 79 ? 14.891 -1.802 -12.555 1 96.75 79 THR A N 1
ATOM 605 C CA . THR A 1 79 ? 15.562 -1.197 -13.703 1 96.75 79 THR A CA 1
ATOM 606 C C . THR A 1 79 ? 17 -0.817 -13.352 1 96.75 79 THR A C 1
ATOM 608 O O . THR A 1 79 ? 17.375 -0.812 -12.18 1 96.75 79 THR A O 1
ATOM 611 N N . ALA A 1 80 ? 17.797 -0.546 -14.375 1 95.38 80 ALA A N 1
ATOM 612 C CA . ALA A 1 80 ? 19.172 -0.09 -14.18 1 95.38 80 ALA A CA 1
ATOM 613 C C . ALA A 1 80 ? 19.219 1.406 -13.891 1 95.38 80 ALA A C 1
ATOM 615 O O . ALA A 1 80 ? 20.25 1.93 -13.453 1 95.38 80 ALA A O 1
ATOM 616 N N . ARG A 1 81 ? 18.188 2.053 -14.156 1 94.25 81 ARG A N 1
ATOM 617 C CA . ARG A 1 81 ? 18.125 3.496 -13.945 1 94.25 81 ARG A CA 1
ATOM 618 C C . ARG A 1 81 ? 18.062 3.824 -12.453 1 94.25 81 ARG A C 1
ATOM 620 O O . ARG A 1 81 ? 17.047 3.607 -11.812 1 94.25 81 ARG A O 1
ATOM 627 N N . GLY A 1 82 ? 19.047 4.398 -12.023 1 93.06 82 GLY A N 1
ATOM 628 C CA . GLY A 1 82 ? 19.125 4.578 -10.578 1 93.06 82 GLY A CA 1
ATOM 629 C C . GLY A 1 82 ? 19.078 6.031 -10.156 1 93.06 82 GLY A C 1
ATOM 630 O O . GLY A 1 82 ? 19.094 6.336 -8.961 1 93.06 82 GLY A O 1
ATOM 631 N N . ASN A 1 83 ? 19.016 6.922 -11.102 1 93.44 83 ASN A N 1
ATOM 632 C CA . ASN A 1 83 ? 18.984 8.328 -10.711 1 93.44 83 ASN A CA 1
ATOM 633 C C . ASN A 1 83 ? 17.656 8.703 -10.078 1 93.44 83 ASN A C 1
ATOM 635 O O . ASN A 1 83 ? 16.625 8.086 -10.375 1 93.44 83 ASN A O 1
ATOM 639 N N . TRP A 1 84 ? 17.688 9.672 -9.133 1 91.19 84 TRP A N 1
ATOM 640 C CA . TRP A 1 84 ? 16.531 10.016 -8.32 1 91.19 84 TRP A CA 1
ATOM 641 C C . TRP A 1 84 ? 15.398 10.555 -9.195 1 91.19 84 TRP A C 1
ATOM 643 O O . TRP A 1 84 ? 14.227 10.375 -8.875 1 91.19 84 TRP A O 1
ATOM 653 N N . GLN A 1 85 ? 15.656 11.281 -10.281 1 94.62 85 GLN A N 1
ATOM 654 C CA . GLN A 1 85 ? 14.648 11.812 -11.188 1 94.62 85 GLN A CA 1
ATOM 655 C C . GLN A 1 85 ? 13.82 10.695 -11.812 1 94.62 85 GLN A C 1
ATOM 657 O O . GLN A 1 85 ? 12.602 10.805 -11.922 1 94.62 85 GLN A O 1
ATOM 662 N N . ASP A 1 86 ? 14.539 9.648 -12.195 1 94 86 ASP A N 1
ATOM 663 C CA . ASP A 1 86 ? 13.844 8.484 -12.742 1 94 86 ASP A CA 1
ATOM 664 C C . ASP A 1 86 ? 12.938 7.848 -11.688 1 94 86 ASP A C 1
ATOM 666 O O . ASP A 1 86 ? 11.82 7.43 -12 1 94 86 ASP A O 1
ATOM 670 N N . LYS A 1 87 ? 13.445 7.734 -10.492 1 95.25 87 LYS A N 1
ATOM 671 C CA . LYS A 1 87 ? 12.664 7.168 -9.398 1 95.25 87 LYS A CA 1
ATOM 672 C C . LYS A 1 87 ? 11.383 7.969 -9.164 1 95.25 87 LYS A C 1
ATOM 674 O O . LYS A 1 87 ? 10.305 7.395 -9.023 1 95.25 87 LYS A O 1
ATOM 679 N N . VAL A 1 88 ? 11.492 9.266 -9.156 1 94.12 88 VAL A N 1
ATOM 680 C CA . VAL A 1 88 ? 10.359 10.156 -8.938 1 94.12 88 VAL A CA 1
ATOM 681 C C . VAL A 1 88 ? 9.336 9.984 -10.062 1 94.12 88 VAL A C 1
ATOM 683 O O . VAL A 1 88 ? 8.141 9.875 -9.812 1 94.12 88 VAL A O 1
ATOM 686 N N . GLU A 1 89 ? 9.82 9.938 -11.227 1 93.75 89 GLU A N 1
ATOM 687 C CA . GLU A 1 89 ? 8.945 9.781 -12.391 1 93.75 89 GLU A CA 1
ATOM 688 C C . GLU A 1 89 ? 8.195 8.453 -12.352 1 93.75 89 GLU A C 1
ATOM 690 O O . GLU A 1 89 ? 6.992 8.406 -12.602 1 93.75 89 GLU A O 1
ATOM 695 N N . GLY A 1 90 ? 8.922 7.402 -12.078 1 94.44 90 GLY A N 1
ATOM 696 C CA . GLY A 1 90 ? 8.305 6.086 -12 1 94.44 90 GLY A CA 1
ATOM 697 C C . GLY A 1 90 ? 7.219 6 -10.945 1 94.44 90 GLY A C 1
ATOM 698 O O . GLY A 1 90 ? 6.129 5.488 -11.203 1 94.44 90 GLY A O 1
ATOM 699 N N . LEU A 1 91 ? 7.492 6.492 -9.773 1 93.5 91 LEU A N 1
ATOM 700 C CA . LEU A 1 91 ? 6.539 6.473 -8.664 1 93.5 91 LEU A CA 1
ATOM 701 C C . LEU A 1 91 ? 5.34 7.363 -8.969 1 93.5 91 LEU A C 1
ATOM 703 O O . LEU A 1 91 ? 4.199 7.004 -8.664 1 93.5 91 LEU A O 1
ATOM 707 N N . ALA A 1 92 ? 5.57 8.484 -9.609 1 90.06 92 ALA A N 1
ATOM 708 C CA . ALA A 1 92 ? 4.5 9.406 -9.977 1 90.06 92 ALA A CA 1
ATOM 709 C C . ALA A 1 92 ? 3.588 8.797 -11.039 1 90.06 92 ALA A C 1
ATOM 711 O O . ALA A 1 92 ? 2.387 9.078 -11.07 1 90.06 92 ALA A O 1
ATOM 712 N N . ALA A 1 93 ? 4.141 7.938 -11.836 1 90.88 93 ALA A N 1
ATOM 713 C CA . ALA A 1 93 ? 3.389 7.336 -12.93 1 90.88 93 ALA A CA 1
ATOM 714 C C . ALA A 1 93 ? 2.439 6.254 -12.422 1 90.88 93 ALA A C 1
ATOM 716 O O . ALA A 1 93 ? 1.564 5.789 -13.156 1 90.88 93 ALA A O 1
ATOM 717 N N . GLY A 1 94 ? 2.668 5.852 -11.195 1 93 94 GLY A N 1
ATOM 718 C CA . GLY A 1 94 ? 1.736 4.887 -10.633 1 93 94 GLY A CA 1
ATOM 719 C C . GLY A 1 94 ? 2.426 3.689 -10 1 93 94 GLY A C 1
ATOM 720 O O . GLY A 1 94 ? 1.764 2.793 -9.477 1 93 94 GLY A O 1
ATOM 721 N N . ALA A 1 95 ? 3.758 3.637 -10.078 1 96.38 95 ALA A N 1
ATOM 722 C CA . ALA A 1 95 ? 4.477 2.551 -9.414 1 96.38 95 ALA A CA 1
ATOM 723 C C . ALA A 1 95 ? 4.422 2.703 -7.898 1 96.38 95 ALA A C 1
ATOM 725 O O . ALA A 1 95 ? 4.285 3.816 -7.387 1 96.38 95 ALA A O 1
ATOM 726 N N . ASP A 1 96 ? 4.59 1.587 -7.203 1 96.62 96 ASP A N 1
ATOM 727 C CA . ASP A 1 96 ? 4.441 1.581 -5.75 1 96.62 96 ASP A CA 1
ATOM 728 C C . ASP A 1 96 ? 5.793 1.433 -5.062 1 96.62 96 ASP A C 1
ATOM 730 O O . ASP A 1 96 ? 5.922 1.704 -3.865 1 96.62 96 ASP A O 1
ATOM 734 N N . ASP A 1 97 ? 6.742 0.951 -5.742 1 97.31 97 ASP A N 1
ATOM 735 C CA . ASP A 1 97 ? 8.109 0.799 -5.258 1 97.31 97 ASP A CA 1
ATOM 736 C C . ASP A 1 97 ? 9.109 0.804 -6.414 1 97.31 97 ASP A C 1
ATOM 738 O O . ASP A 1 97 ? 8.711 0.764 -7.578 1 97.31 97 ASP A O 1
ATOM 742 N N . TYR A 1 98 ? 10.383 0.935 -6.094 1 97.94 98 TYR A N 1
ATOM 743 C CA . TYR A 1 98 ? 11.469 1.088 -7.062 1 97.94 98 TYR A CA 1
ATOM 744 C C . TYR A 1 98 ? 12.734 0.396 -6.578 1 97.94 98 TYR A C 1
ATOM 746 O O . TYR A 1 98 ? 13.211 0.665 -5.473 1 97.94 98 TYR A O 1
ATOM 754 N N . LEU A 1 99 ? 13.266 -0.531 -7.395 1 97.88 99 LEU A N 1
ATOM 755 C CA . LEU A 1 99 ? 14.492 -1.246 -7.086 1 97.88 99 LEU A CA 1
ATOM 756 C C . LEU A 1 99 ? 15.477 -1.166 -8.25 1 97.88 99 LEU A C 1
ATOM 758 O O . LEU A 1 99 ? 15.117 -1.445 -9.391 1 97.88 99 LEU A O 1
ATOM 762 N N . VAL A 1 100 ? 16.703 -0.792 -7.973 1 97.06 100 VAL A N 1
ATOM 763 C CA . VAL A 1 100 ? 17.703 -0.552 -9.008 1 97.06 100 VAL A CA 1
ATOM 764 C C . VAL A 1 100 ? 18.516 -1.822 -9.242 1 97.06 100 VAL A C 1
ATOM 766 O O . VAL A 1 100 ? 18.875 -2.525 -8.289 1 97.06 100 VAL A O 1
ATOM 769 N N . LYS A 1 101 ? 18.812 -2.133 -10.516 1 96.94 101 LYS A N 1
ATOM 770 C CA . LYS A 1 101 ? 19.766 -3.166 -10.891 1 96.94 101 LYS A CA 1
ATOM 771 C C . LYS A 1 101 ? 21.203 -2.654 -10.773 1 96.94 101 LYS A C 1
ATOM 773 O O . LYS A 1 101 ? 21.484 -1.51 -11.125 1 96.94 101 LYS A O 1
ATOM 778 N N . PRO A 1 102 ? 22.203 -3.465 -10.352 1 96.44 102 PRO A N 1
ATOM 779 C CA . PRO A 1 102 ? 22.047 -4.824 -9.836 1 96.44 102 PRO A CA 1
ATOM 780 C C . PRO A 1 102 ? 21.406 -4.859 -8.453 1 96.44 102 PRO A C 1
ATOM 782 O O . PRO A 1 102 ? 21.406 -3.848 -7.746 1 96.44 102 PRO A O 1
ATOM 785 N N . PHE A 1 103 ? 20.859 -5.969 -8.164 1 95.94 103 PHE A N 1
ATOM 786 C CA . PHE A 1 103 ? 20.109 -6.094 -6.914 1 95.94 103 PHE A CA 1
ATOM 787 C C . PHE A 1 103 ? 20.344 -7.461 -6.281 1 95.94 103 PHE A C 1
ATOM 789 O O . PHE A 1 103 ? 20.859 -8.375 -6.934 1 95.94 103 PHE A O 1
ATOM 796 N N . GLN A 1 104 ? 20.016 -7.48 -4.984 1 96.12 104 GLN A N 1
ATOM 797 C CA . GLN A 1 104 ? 19.953 -8.758 -4.277 1 96.12 104 GLN A CA 1
ATOM 798 C C . GLN A 1 104 ? 18.547 -9.328 -4.293 1 96.12 104 GLN A C 1
ATOM 800 O O . GLN A 1 104 ? 17.578 -8.625 -4.004 1 96.12 104 GLN A O 1
ATOM 805 N N . PHE A 1 105 ? 18.453 -10.609 -4.625 1 96 105 PHE A N 1
ATOM 806 C CA . PHE A 1 105 ? 17.141 -11.227 -4.742 1 96 105 PHE A CA 1
ATOM 807 C C . PHE A 1 105 ? 16.391 -11.133 -3.424 1 96 105 PHE A C 1
ATOM 809 O O . PHE A 1 105 ? 15.164 -10.961 -3.416 1 96 105 PHE A O 1
ATOM 816 N N . GLU A 1 106 ? 17.109 -11.227 -2.32 1 95.31 106 GLU A N 1
ATOM 817 C CA . GLU A 1 106 ? 16.5 -11.141 -1 1 95.31 106 GLU A CA 1
ATOM 818 C C . GLU A 1 106 ? 15.789 -9.805 -0.807 1 95.31 106 GLU A C 1
ATOM 820 O O . GLU A 1 106 ? 14.711 -9.742 -0.22 1 95.31 106 GLU A O 1
ATOM 825 N N . GLU A 1 107 ? 16.406 -8.766 -1.269 1 95.69 107 GLU A N 1
ATOM 826 C CA . GLU A 1 107 ? 15.797 -7.449 -1.173 1 95.69 107 GLU A CA 1
ATOM 827 C C . GLU A 1 107 ? 14.562 -7.352 -2.061 1 95.69 107 GLU A C 1
ATOM 829 O O . GLU A 1 107 ? 13.531 -6.805 -1.649 1 95.69 107 GLU A O 1
ATOM 834 N N . LEU A 1 108 ? 14.664 -7.852 -3.271 1 97.5 108 LEU A N 1
ATOM 835 C CA . LEU A 1 108 ? 13.523 -7.879 -4.176 1 97.5 108 LEU A CA 1
ATOM 836 C C . LEU A 1 108 ? 12.336 -8.586 -3.533 1 97.5 108 LEU A C 1
ATOM 838 O O . LEU A 1 108 ? 11.219 -8.062 -3.527 1 97.5 108 LEU A O 1
ATOM 842 N N . GLU A 1 109 ? 12.602 -9.734 -2.98 1 94.94 109 GLU A N 1
ATOM 843 C CA . GLU A 1 109 ? 11.562 -10.531 -2.352 1 94.94 109 GLU A CA 1
ATOM 844 C C . GLU A 1 109 ? 10.93 -9.797 -1.177 1 94.94 109 GLU A C 1
ATOM 846 O O . GLU A 1 109 ? 9.711 -9.812 -1.007 1 94.94 109 GLU A O 1
ATOM 851 N N . ALA A 1 110 ? 11.75 -9.18 -0.39 1 94 110 ALA A N 1
ATOM 852 C CA . ALA A 1 110 ? 11.258 -8.422 0.759 1 94 110 ALA A CA 1
ATOM 853 C C . ALA A 1 110 ? 10.336 -7.293 0.318 1 94 110 ALA A C 1
ATOM 855 O O . ALA A 1 110 ? 9.305 -7.039 0.954 1 94 110 ALA A O 1
ATOM 856 N N . ARG A 1 111 ? 10.719 -6.598 -0.733 1 96.75 111 ARG A N 1
ATOM 857 C CA . ARG A 1 111 ? 9.906 -5.508 -1.259 1 96.75 111 ARG A CA 1
ATOM 858 C C . ARG A 1 111 ? 8.586 -6.035 -1.814 1 96.75 111 ARG A C 1
ATOM 860 O O . ARG A 1 111 ? 7.531 -5.43 -1.61 1 96.75 111 ARG A O 1
ATOM 867 N N . LEU A 1 112 ? 8.633 -7.152 -2.494 1 96.19 112 LEU A N 1
ATOM 868 C CA . LEU A 1 112 ? 7.422 -7.785 -3.006 1 96.19 112 LEU A CA 1
ATOM 869 C C . LEU A 1 112 ? 6.473 -8.141 -1.867 1 96.19 112 LEU A C 1
ATOM 871 O O . LEU A 1 112 ? 5.27 -7.871 -1.946 1 96.19 112 LEU A O 1
ATOM 875 N N . ASN A 1 113 ? 7.059 -8.719 -0.865 1 93.31 113 ASN A N 1
ATOM 876 C CA . ASN A 1 113 ? 6.254 -9.117 0.287 1 93.31 113 ASN A CA 1
ATOM 877 C C . ASN A 1 113 ? 5.605 -7.914 0.964 1 93.31 113 ASN A C 1
ATOM 879 O O . ASN A 1 113 ? 4.445 -7.973 1.371 1 93.31 113 ASN A O 1
ATOM 883 N N . ALA A 1 114 ? 6.344 -6.84 1.071 1 93.69 114 ALA A N 1
ATOM 884 C CA . ALA A 1 114 ? 5.812 -5.621 1.676 1 93.69 114 ALA A CA 1
ATOM 885 C C . ALA A 1 114 ? 4.648 -5.07 0.861 1 93.69 114 ALA A C 1
ATOM 887 O O . ALA A 1 114 ? 3.623 -4.676 1.422 1 93.69 114 ALA A O 1
ATOM 888 N N . LEU A 1 115 ? 4.805 -5.039 -0.441 1 95.31 115 LEU A N 1
ATOM 889 C CA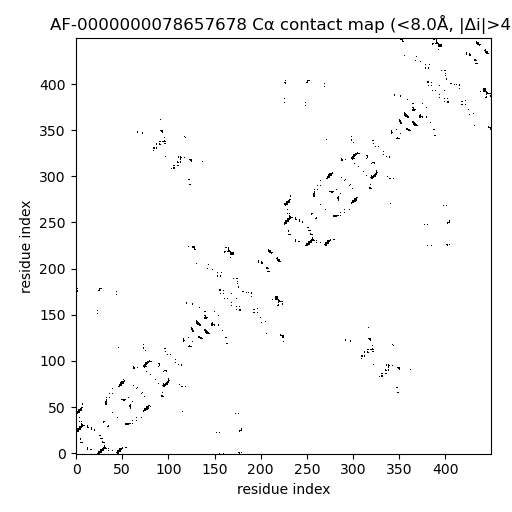 . LEU A 1 115 ? 3.762 -4.539 -1.329 1 95.31 115 LEU A CA 1
ATOM 890 C C . LEU A 1 115 ? 2.506 -5.395 -1.234 1 95.31 115 LEU A C 1
ATOM 892 O O . LEU A 1 115 ? 1.395 -4.871 -1.138 1 95.31 115 LEU A O 1
ATOM 896 N N . LEU A 1 116 ? 2.658 -6.703 -1.243 1 92.88 116 LEU A N 1
ATOM 897 C CA . LEU A 1 116 ? 1.539 -7.637 -1.188 1 92.88 116 LEU A CA 1
ATOM 898 C C . LEU A 1 116 ? 0.821 -7.543 0.155 1 92.88 116 LEU A C 1
ATOM 900 O O . LEU A 1 116 ? -0.41 -7.578 0.208 1 92.88 116 LEU A O 1
ATOM 904 N N . ARG A 1 117 ? 1.641 -7.465 1.159 1 89.88 117 ARG A N 1
ATOM 905 C CA . ARG A 1 117 ? 1.096 -7.316 2.504 1 89.88 117 ARG A CA 1
ATOM 906 C C . ARG A 1 117 ? 0.209 -6.078 2.602 1 89.88 117 ARG A C 1
ATOM 908 O O . ARG A 1 117 ? -0.942 -6.164 3.033 1 89.88 117 ARG A O 1
ATOM 915 N N . ARG A 1 118 ? 0.68 -5.02 2.143 1 89 118 ARG A N 1
ATOM 916 C CA . ARG A 1 118 ? -0.045 -3.754 2.225 1 89 118 ARG A CA 1
ATOM 917 C C . ARG A 1 118 ? -1.291 -3.779 1.346 1 89 118 ARG A C 1
ATOM 919 O O . ARG A 1 118 ? -2.342 -3.262 1.732 1 89 118 ARG A O 1
ATOM 926 N N . SER A 1 119 ? -1.167 -4.34 0.226 1 89 119 SER A N 1
ATOM 927 C CA . SER A 1 119 ? -2.283 -4.391 -0.713 1 89 119 SER A CA 1
ATOM 928 C C . SER A 1 119 ? -3.445 -5.203 -0.148 1 89 119 SER A C 1
ATOM 930 O O . SER A 1 119 ? -4.602 -4.977 -0.511 1 89 119 SER A O 1
ATOM 932 N N . SER A 1 120 ? -3.141 -6.121 0.748 1 87.12 120 SER A N 1
ATOM 933 C CA . SER A 1 120 ? -4.172 -6.965 1.343 1 87.12 120 SER A CA 1
ATOM 934 C C . SER A 1 120 ? -4.68 -6.379 2.656 1 87.12 120 SER A C 1
ATOM 936 O O . SER A 1 120 ? -5.492 -6.996 3.346 1 87.12 120 SER A O 1
ATOM 938 N N . GLY A 1 121 ? -4.086 -5.238 3.016 1 85.94 121 GLY A N 1
ATOM 939 C CA . GLY A 1 121 ? -4.562 -4.551 4.203 1 85.94 121 GLY A CA 1
ATOM 940 C C . GLY A 1 121 ? -3.871 -5.008 5.477 1 85.94 121 GLY A C 1
ATOM 941 O O . GLY A 1 121 ? -4.344 -4.734 6.578 1 85.94 121 GLY A O 1
ATOM 942 N N . PHE A 1 122 ? -2.848 -5.738 5.312 1 86.38 122 PHE A N 1
ATOM 943 C CA . PHE A 1 122 ? -2.113 -6.215 6.477 1 86.38 122 PHE A CA 1
ATOM 944 C C . PHE A 1 122 ? -0.87 -5.367 6.719 1 86.38 122 PHE A C 1
ATOM 946 O O . PHE A 1 122 ? -0.352 -4.738 5.797 1 86.38 122 PHE A O 1
ATOM 953 N N . THR A 1 123 ? -0.471 -5.359 7.984 1 86.12 123 THR A N 1
ATOM 954 C CA . THR A 1 123 ? 0.702 -4.574 8.352 1 86.12 123 THR A CA 1
ATOM 955 C C . THR A 1 123 ? 1.834 -5.48 8.82 1 86.12 123 THR A C 1
ATOM 957 O O . THR A 1 123 ? 2.992 -5.062 8.875 1 86.12 123 THR A O 1
ATOM 960 N N . GLN A 1 124 ? 1.421 -6.629 9.172 1 86.12 124 GLN A N 1
ATOM 961 C CA . GLN A 1 124 ? 2.402 -7.594 9.656 1 86.12 124 GLN A CA 1
ATOM 962 C C . GLN A 1 124 ? 2.531 -8.773 8.703 1 86.12 124 GLN A C 1
ATOM 964 O O . GLN A 1 124 ? 1.617 -9.047 7.922 1 86.12 124 GLN A O 1
ATOM 969 N N . ALA A 1 125 ? 3.656 -9.398 8.836 1 84.81 125 ALA A N 1
ATOM 970 C CA . ALA A 1 125 ? 3.914 -10.547 7.969 1 84.81 125 ALA A CA 1
ATOM 971 C C . ALA A 1 125 ? 3.188 -11.789 8.469 1 84.81 125 ALA A C 1
ATOM 973 O O . ALA A 1 125 ? 3.438 -12.898 7.992 1 84.81 125 ALA A O 1
ATOM 974 N N . THR A 1 126 ? 2.402 -11.602 9.445 1 90.12 126 THR A N 1
ATOM 975 C CA . THR A 1 126 ? 1.605 -12.695 9.984 1 90.12 126 THR A CA 1
ATOM 976 C C . THR A 1 126 ? 0.116 -12.375 9.906 1 90.12 126 THR A C 1
ATOM 978 O O . THR A 1 126 ? -0.294 -11.242 10.172 1 90.12 126 THR A O 1
ATOM 981 N N . ILE A 1 127 ? -0.629 -13.32 9.422 1 92.69 127 ILE A N 1
ATOM 982 C CA . ILE A 1 127 ? -2.082 -13.203 9.414 1 92.69 127 ILE A CA 1
ATOM 983 C C . ILE A 1 127 ? -2.68 -14.133 10.469 1 92.69 127 ILE A C 1
ATOM 985 O O . ILE A 1 127 ? -2.342 -15.32 10.523 1 92.69 127 ILE A O 1
ATOM 989 N N . VAL A 1 128 ? -3.516 -13.57 11.281 1 94.06 128 VAL A N 1
ATOM 990 C CA . VAL A 1 128 ? -4.074 -14.359 12.375 1 94.06 128 VAL A CA 1
ATOM 991 C C . VAL A 1 128 ? -5.598 -14.383 12.266 1 94.06 128 VAL A C 1
ATOM 993 O O . VAL A 1 128 ? -6.227 -13.352 12.016 1 94.06 128 VAL A O 1
ATOM 996 N N . ALA A 1 129 ? -6.164 -15.516 12.352 1 95 129 ALA A N 1
ATOM 997 C CA . ALA A 1 129 ? -7.605 -15.734 12.445 1 95 129 ALA A CA 1
ATOM 998 C C . ALA A 1 129 ? -7.934 -16.781 13.508 1 95 129 ALA A C 1
ATOM 1000 O O . ALA A 1 129 ? -7.84 -17.984 13.258 1 95 129 ALA A O 1
ATOM 1001 N N . GLY A 1 130 ? -8.383 -16.25 14.664 1 93.44 130 GLY A N 1
ATOM 1002 C CA . GLY A 1 130 ? -8.609 -17.203 15.742 1 93.44 130 GLY A CA 1
ATOM 1003 C C . GLY A 1 130 ? -7.371 -18 16.094 1 93.44 130 GLY A C 1
ATOM 1004 O O . GLY A 1 130 ? -6.32 -17.438 16.406 1 93.44 130 GLY A O 1
ATOM 1005 N N . PRO A 1 131 ? -7.574 -19.359 16.031 1 94.25 131 PRO A N 1
ATOM 1006 C CA . PRO A 1 131 ? -6.438 -20.203 16.406 1 94.25 131 PRO A CA 1
ATOM 1007 C C . PRO A 1 131 ? -5.438 -20.391 15.266 1 94.25 131 PRO A C 1
ATOM 1009 O O . PRO A 1 131 ? -4.402 -21.031 15.445 1 94.25 131 PRO A O 1
ATOM 1012 N N . LEU A 1 132 ? -5.746 -19.859 14.156 1 95.75 132 LEU A N 1
ATOM 1013 C CA . LEU A 1 132 ? -4.934 -20.047 12.961 1 95.75 132 LEU A CA 1
ATOM 1014 C C . LEU A 1 132 ? -4 -18.859 12.742 1 95.75 132 LEU A C 1
ATOM 1016 O O . LEU A 1 132 ? -4.422 -17.719 12.844 1 95.75 132 LEU A O 1
ATOM 1020 N N . ARG A 1 133 ? -2.738 -19.156 12.469 1 95.5 133 ARG A N 1
ATOM 1021 C CA . ARG A 1 133 ? -1.747 -18.125 12.164 1 95.5 133 ARG A CA 1
ATOM 1022 C C . ARG A 1 133 ? -0.917 -18.5 10.945 1 95.5 133 ARG A C 1
ATOM 1024 O O . ARG A 1 133 ? -0.412 -19.625 10.852 1 95.5 133 ARG A O 1
ATOM 1031 N N . LEU A 1 134 ? -0.845 -17.594 10.008 1 94.5 134 LEU A N 1
ATOM 1032 C CA . LEU A 1 134 ? -0.029 -17.781 8.812 1 94.5 134 LEU A CA 1
ATOM 1033 C C . LEU A 1 134 ? 1.192 -16.875 8.836 1 94.5 134 LEU A C 1
ATOM 1035 O O . LEU A 1 134 ? 1.064 -15.656 9.047 1 94.5 134 LEU A O 1
ATOM 1039 N N . ASP A 1 135 ? 2.33 -17.406 8.734 1 89.88 135 ASP A N 1
ATOM 1040 C CA . ASP A 1 135 ? 3.557 -16.641 8.523 1 89.88 135 ASP A CA 1
ATOM 1041 C C . ASP A 1 135 ? 3.855 -16.469 7.039 1 89.88 135 ASP A C 1
ATOM 1043 O O . ASP A 1 135 ? 4.27 -17.422 6.371 1 89.88 135 ASP A O 1
ATOM 1047 N N . LEU A 1 136 ? 3.744 -15.32 6.578 1 86.44 136 LEU A N 1
ATOM 1048 C CA . LEU A 1 136 ? 3.824 -15.055 5.145 1 86.44 136 LEU A CA 1
ATOM 1049 C C . LEU A 1 136 ? 5.27 -15.133 4.66 1 86.44 136 LEU A C 1
ATOM 1051 O O . LEU A 1 136 ? 5.52 -15.484 3.502 1 86.44 136 LEU A O 1
ATOM 1055 N N . ASN A 1 137 ? 6.18 -14.82 5.566 1 80.25 137 ASN A N 1
ATOM 1056 C CA . ASN A 1 137 ? 7.586 -14.867 5.191 1 80.25 137 ASN A CA 1
ATOM 1057 C C . ASN A 1 137 ? 8.086 -16.312 5.09 1 80.25 137 ASN A C 1
ATOM 1059 O O . ASN A 1 137 ? 8.75 -16.672 4.117 1 80.25 137 ASN A O 1
ATOM 1063 N N . ARG A 1 138 ? 7.707 -17.125 6.02 1 82.31 138 ARG A N 1
ATOM 1064 C CA . ARG A 1 138 ? 8.164 -18.516 6.066 1 82.31 138 ARG A CA 1
ATOM 1065 C C . ARG A 1 138 ? 7.219 -19.422 5.297 1 82.31 138 ARG A C 1
ATOM 1067 O O . ARG A 1 138 ? 7.547 -20.578 5.027 1 82.31 138 ARG A O 1
ATOM 1074 N N . LYS A 1 139 ? 6.141 -18.906 4.926 1 87.5 139 LYS A N 1
ATOM 1075 C CA . LYS A 1 139 ? 5.102 -19.672 4.254 1 87.5 139 LYS A CA 1
ATOM 1076 C C 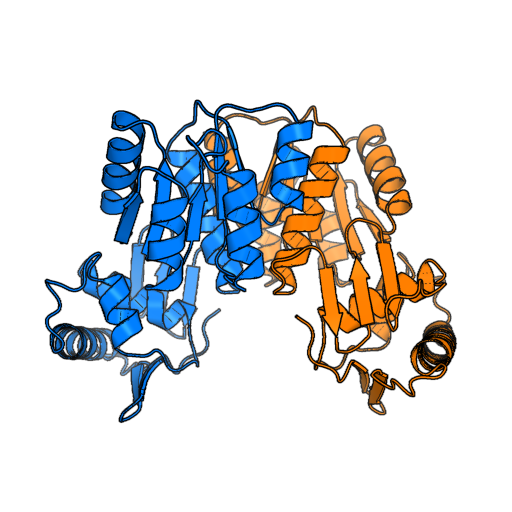. LYS A 1 139 ? 4.723 -20.922 5.062 1 87.5 139 LYS A C 1
ATOM 1078 O O . LYS A 1 139 ? 4.688 -22.031 4.535 1 87.5 139 LYS A O 1
ATOM 1083 N N . GLN A 1 140 ? 4.453 -20.594 6.344 1 91.38 140 GLN A N 1
ATOM 1084 C CA . GLN A 1 140 ? 4.055 -21.656 7.27 1 91.38 140 GLN A CA 1
ATOM 1085 C C . GLN A 1 140 ? 2.764 -21.281 7.996 1 91.38 140 GLN A C 1
ATOM 1087 O O . GLN A 1 140 ? 2.422 -20.109 8.109 1 91.38 140 GLN A O 1
ATOM 1092 N N . ALA A 1 141 ? 2.061 -22.297 8.43 1 95.12 141 ALA A N 1
ATOM 1093 C CA . ALA A 1 141 ? 0.812 -22.109 9.164 1 95.12 141 ALA A CA 1
ATOM 1094 C C . ALA A 1 141 ? 0.847 -22.844 10.5 1 95.12 141 ALA A C 1
ATOM 1096 O O . ALA A 1 141 ? 1.47 -23.906 10.617 1 95.12 141 ALA A O 1
ATOM 1097 N N . VAL A 1 142 ? 0.274 -22.25 11.461 1 95.19 142 VAL A N 1
ATOM 1098 C CA . VAL A 1 142 ? 0.134 -22.844 12.781 1 95.19 142 VAL A CA 1
ATOM 1099 C C . VAL A 1 142 ? -1.331 -22.812 13.211 1 95.19 142 VAL A C 1
ATOM 1101 O O . VAL A 1 142 ? -2.041 -21.844 12.953 1 95.19 142 VAL A O 1
ATOM 1104 N N . LEU A 1 143 ? -1.78 -23.906 13.727 1 94.81 143 LEU A N 1
ATOM 1105 C CA . LEU A 1 143 ? -3.123 -24.031 14.281 1 94.81 143 LEU A CA 1
ATOM 1106 C C . LEU A 1 143 ? -3.066 -24.438 15.75 1 94.81 143 LEU A C 1
ATOM 1108 O O . LEU A 1 143 ? -2.498 -25.484 16.078 1 94.81 143 LEU A O 1
ATOM 1112 N N . ASP A 1 144 ? -3.588 -23.656 16.562 1 92.75 144 ASP A N 1
ATOM 1113 C CA . ASP A 1 144 ? -3.529 -23.922 18 1 92.75 144 ASP A CA 1
ATOM 1114 C C . ASP A 1 144 ? -2.09 -24.125 18.453 1 92.75 144 ASP A C 1
ATOM 1116 O O . ASP A 1 144 ? -1.788 -25.109 19.125 1 92.75 144 ASP A O 1
ATOM 1120 N N . GLU A 1 145 ? -1.202 -23.344 17.875 1 91.19 145 GLU A N 1
ATOM 1121 C CA . GLU A 1 145 ? 0.208 -23.266 18.25 1 91.19 145 GLU A CA 1
ATOM 1122 C C . GLU A 1 145 ? 0.968 -24.516 17.797 1 91.19 145 GLU A C 1
ATOM 1124 O O . GLU A 1 145 ? 2.092 -24.75 18.25 1 91.19 145 GLU A O 1
ATOM 1129 N N . GLN A 1 146 ? 0.312 -25.312 17 1 93.5 146 GLN A N 1
ATOM 1130 C CA . GLN A 1 146 ? 0.968 -26.469 16.391 1 93.5 146 GLN A CA 1
ATOM 1131 C C . GLN A 1 146 ? 1.121 -26.297 14.883 1 93.5 146 GLN A C 1
ATOM 1133 O O . GLN A 1 146 ? 0.215 -25.797 14.219 1 93.5 146 GLN A O 1
ATOM 1138 N N . PRO A 1 147 ? 2.25 -26.703 14.484 1 94.56 147 PRO A N 1
ATOM 1139 C CA . PRO A 1 147 ? 2.451 -26.594 13.039 1 94.56 147 PRO A CA 1
ATOM 1140 C C . PRO A 1 147 ? 1.387 -27.328 12.234 1 94.56 147 PRO A C 1
ATOM 1142 O O . PRO A 1 147 ? 1.012 -28.453 12.586 1 94.56 147 PRO A O 1
ATOM 1145 N N . LEU A 1 148 ? 0.825 -26.688 11.289 1 94.25 148 LEU A N 1
ATOM 1146 C CA . LEU A 1 148 ? -0.132 -27.281 10.359 1 94.25 148 LEU A CA 1
ATOM 1147 C C . LEU A 1 148 ? 0.561 -27.719 9.07 1 94.25 148 LEU A C 1
ATOM 1149 O O . LEU A 1 148 ? 1.127 -26.891 8.352 1 94.25 148 LEU A O 1
ATOM 1153 N N . ALA A 1 149 ? 0.604 -28.984 8.797 1 93.31 149 ALA A N 1
ATOM 1154 C CA . ALA A 1 149 ? 1.252 -29.516 7.594 1 93.31 149 ALA A CA 1
ATOM 1155 C C . ALA A 1 149 ? 0.43 -29.203 6.348 1 93.31 149 ALA A C 1
ATOM 1157 O O . ALA A 1 149 ? -0.652 -29.766 6.156 1 93.31 149 ALA A O 1
ATOM 1158 N N . LEU A 1 150 ? 0.956 -28.328 5.609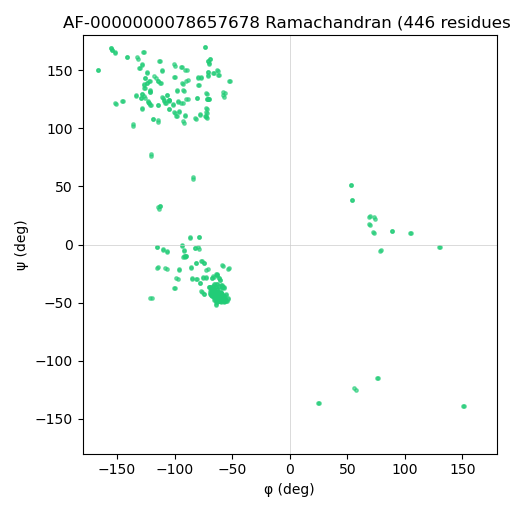 1 93.5 150 LEU A N 1
ATOM 1159 C CA . LEU A 1 150 ? 0.304 -27.969 4.352 1 93.5 150 LEU A CA 1
ATOM 1160 C C . LEU A 1 150 ? 1.232 -28.219 3.168 1 93.5 150 LEU A C 1
ATOM 1162 O O . LEU A 1 150 ? 2.439 -27.984 3.26 1 93.5 150 LEU A O 1
ATOM 1166 N N . THR A 1 151 ? 0.585 -28.719 2.109 1 90.19 151 THR A N 1
ATOM 1167 C CA . THR A 1 151 ? 1.323 -28.734 0.852 1 90.19 151 THR A CA 1
ATOM 1168 C C . THR A 1 151 ? 1.438 -27.312 0.278 1 90.19 151 THR A C 1
ATOM 1170 O O . THR A 1 151 ? 0.8 -26.391 0.772 1 90.19 151 THR A O 1
ATOM 1173 N N . ALA A 1 152 ? 2.266 -27.219 -0.732 1 87.5 152 ALA A N 1
ATOM 1174 C CA . ALA A 1 152 ? 2.453 -25.906 -1.363 1 87.5 152 ALA A CA 1
ATOM 1175 C C . ALA A 1 152 ? 1.131 -25.359 -1.888 1 87.5 152 ALA A C 1
ATOM 1177 O O . ALA A 1 152 ? 0.816 -24.188 -1.686 1 87.5 152 ALA A O 1
ATOM 1178 N N . TYR A 1 153 ? 0.356 -26.219 -2.498 1 89.06 153 TYR A N 1
ATOM 1179 C CA . TYR A 1 153 ? -0.917 -25.797 -3.072 1 89.06 153 TYR A CA 1
ATOM 1180 C C . TYR A 1 153 ? -1.92 -25.438 -1.98 1 89.06 153 TYR A C 1
ATOM 1182 O O . TYR A 1 153 ? -2.643 -24.453 -2.088 1 89.06 153 TYR A O 1
ATOM 1190 N N . GLU A 1 154 ? -1.926 -26.25 -0.98 1 92.69 154 GLU A N 1
ATOM 1191 C CA . GLU A 1 154 ? -2.824 -25.969 0.137 1 92.69 154 GLU A CA 1
ATOM 1192 C C . GLU A 1 154 ? -2.496 -24.625 0.788 1 92.69 154 GLU A C 1
ATOM 1194 O O . GLU A 1 154 ? -3.396 -23.844 1.096 1 92.69 154 GLU A O 1
ATOM 1199 N N . TYR A 1 155 ? -1.268 -24.438 0.941 1 93.62 155 TYR A N 1
ATOM 1200 C CA . TYR A 1 155 ? -0.84 -23.172 1.537 1 93.62 155 TYR A CA 1
ATOM 1201 C C . TYR A 1 155 ? -1.26 -22 0.673 1 93.62 155 TYR A C 1
ATOM 1203 O O . TYR A 1 155 ? -1.779 -21 1.182 1 93.62 155 TYR A O 1
ATOM 1211 N N . ARG A 1 156 ? -1.043 -22.078 -0.588 1 91.56 156 ARG A N 1
ATOM 1212 C CA . ARG A 1 156 ? -1.369 -20.984 -1.506 1 91.56 156 ARG A CA 1
ATOM 1213 C C . ARG A 1 156 ? -2.854 -20.641 -1.44 1 91.56 156 ARG A C 1
ATOM 1215 O O . ARG A 1 156 ? -3.223 -19.469 -1.418 1 91.56 156 ARG A O 1
ATOM 1222 N N . ILE A 1 157 ? -3.648 -21.656 -1.417 1 93 157 ILE A N 1
ATOM 1223 C CA . ILE A 1 157 ? -5.094 -21.453 -1.37 1 93 157 ILE A CA 1
ATOM 1224 C C . ILE A 1 157 ? -5.48 -20.812 -0.042 1 93 157 ILE A C 1
ATOM 1226 O O . ILE A 1 157 ? -6.246 -19.844 -0.015 1 93 157 ILE A O 1
ATOM 1230 N N . LEU A 1 158 ? -4.918 -21.344 1.002 1 95.31 158 LEU A N 1
ATOM 1231 C CA . LEU A 1 158 ? -5.227 -20.812 2.328 1 95.31 158 LEU A CA 1
ATOM 1232 C C . LEU A 1 158 ? -4.793 -19.359 2.449 1 95.31 158 LEU A C 1
ATOM 1234 O O . LEU A 1 158 ? -5.555 -18.516 2.926 1 95.31 158 LEU A O 1
ATOM 1238 N N . GLU A 1 159 ? -3.604 -19.094 2.012 1 93.81 159 GLU A N 1
ATOM 1239 C CA . GLU A 1 159 ? -3.086 -17.719 2.057 1 93.81 159 GLU A CA 1
ATOM 1240 C C . GLU A 1 159 ? -3.984 -16.766 1.28 1 93.81 159 GLU A C 1
ATOM 1242 O O . GLU A 1 159 ? -4.324 -15.688 1.773 1 93.81 159 GLU A O 1
ATOM 1247 N N . TYR A 1 160 ? -4.355 -17.172 0.11 1 94 160 TYR A N 1
ATOM 1248 C CA . TYR A 1 160 ? -5.168 -16.312 -0.743 1 94 160 TYR A CA 1
ATOM 1249 C C . TYR A 1 160 ? -6.523 -16.047 -0.102 1 94 160 TYR A C 1
ATOM 1251 O O . TYR A 1 160 ? -7 -14.906 -0.11 1 94 160 TYR A O 1
ATOM 1259 N N . LEU A 1 161 ? -7.109 -17.062 0.442 1 94.81 161 LEU A N 1
ATOM 1260 C CA . LEU A 1 161 ? -8.398 -16.906 1.103 1 94.81 161 LEU A CA 1
ATOM 1261 C C . LEU A 1 161 ? -8.289 -15.977 2.307 1 94.81 161 LEU A C 1
ATOM 1263 O O . LEU A 1 161 ? -9.125 -15.094 2.5 1 94.81 161 LEU A O 1
ATOM 1267 N N . MET A 1 162 ? -7.188 -16.172 3.084 1 94.88 162 MET A N 1
ATOM 1268 C CA . MET A 1 162 ? -7.027 -15.375 4.293 1 94.88 162 MET A CA 1
ATOM 1269 C C . MET A 1 162 ? -6.734 -13.922 3.943 1 94.88 162 MET A C 1
ATOM 1271 O O . MET A 1 162 ? -7.215 -13.008 4.613 1 94.88 162 MET A O 1
ATOM 1275 N N . ARG A 1 163 ? -5.977 -13.688 2.887 1 92 163 ARG A N 1
ATOM 1276 C CA . ARG A 1 163 ? -5.695 -12.328 2.428 1 92 163 ARG A CA 1
ATOM 1277 C C . ARG A 1 163 ? -6.977 -11.625 1.99 1 92 163 ARG A C 1
ATOM 1279 O O . ARG A 1 163 ? -7.062 -10.398 2.041 1 92 163 ARG A O 1
ATOM 1286 N N . HIS A 1 164 ? -7.949 -12.406 1.579 1 92.5 164 HIS A N 1
ATOM 1287 C CA . HIS A 1 164 ? -9.227 -11.867 1.133 1 92.5 164 HIS A CA 1
ATOM 1288 C C . HIS A 1 164 ? -10.352 -12.25 2.098 1 92.5 164 HIS A C 1
ATOM 1290 O O . HIS A 1 164 ? -11.469 -12.547 1.67 1 92.5 164 HIS A O 1
ATOM 1296 N N . HIS A 1 165 ? -9.961 -12.328 3.35 1 92.62 165 HIS A N 1
ATOM 1297 C CA . HIS A 1 165 ? -10.938 -12.734 4.359 1 92.62 165 HIS A CA 1
ATOM 1298 C C . HIS A 1 165 ? -12.195 -11.883 4.277 1 92.62 165 HIS A C 1
ATOM 1300 O O . HIS A 1 165 ? -12.141 -10.703 3.912 1 92.62 165 HIS A O 1
ATOM 1306 N N . GLN A 1 166 ? -13.344 -12.594 4.48 1 92.56 166 GLN A N 1
ATOM 1307 C CA . GLN A 1 166 ? -14.672 -12 4.551 1 92.56 166 GLN A CA 1
ATOM 1308 C C . GLN A 1 166 ? -15.109 -11.477 3.186 1 92.56 166 GLN A C 1
ATOM 1310 O O . GLN A 1 166 ? -15.992 -10.625 3.098 1 92.56 166 GLN A O 1
ATOM 1315 N N . GLN A 1 167 ? -14.469 -11.914 2.193 1 92 167 GLN A N 1
ATOM 1316 C CA . GLN A 1 167 ? -14.836 -11.664 0.806 1 92 167 GLN A CA 1
ATOM 1317 C C . GLN A 1 167 ? -14.961 -12.969 0.026 1 92 167 GLN A C 1
ATOM 1319 O O . GLN A 1 167 ? -14.156 -13.883 0.203 1 92 167 GLN A O 1
ATOM 1324 N N . VAL A 1 168 ? -15.969 -13.062 -0.77 1 94 168 VAL A N 1
ATOM 1325 C CA . VAL A 1 168 ? -16.125 -14.25 -1.602 1 94 168 VAL A CA 1
ATOM 1326 C C . VAL A 1 168 ? -15.055 -14.273 -2.686 1 94 168 VAL A C 1
ATOM 1328 O O . VAL A 1 168 ? -14.875 -13.289 -3.41 1 94 168 VAL A O 1
ATOM 1331 N N . VAL A 1 169 ? -14.352 -15.328 -2.734 1 93.25 169 VAL A N 1
ATOM 1332 C CA . VAL A 1 169 ? -13.328 -15.523 -3.756 1 93.25 169 VAL A CA 1
ATOM 1333 C C . VAL A 1 169 ? -13.82 -16.516 -4.801 1 93.25 169 VAL A C 1
ATOM 1335 O O . VAL A 1 169 ? -14.164 -17.656 -4.465 1 93.25 169 VAL A O 1
ATOM 1338 N N . ALA A 1 170 ? -13.82 -16.078 -6.043 1 91.06 170 ALA A N 1
ATOM 1339 C CA . ALA A 1 170 ? -14.266 -16.953 -7.133 1 91.06 170 ALA A CA 1
ATOM 1340 C C . ALA A 1 170 ? -13.328 -18.125 -7.32 1 91.06 170 ALA A C 1
ATOM 1342 O O . ALA A 1 170 ? -12.109 -18 -7.145 1 91.06 170 ALA A O 1
ATOM 1343 N N . LYS A 1 171 ? -13.906 -19.266 -7.734 1 88.5 171 LYS A N 1
ATOM 1344 C CA . LYS A 1 171 ? -13.102 -20.453 -7.984 1 88.5 171 LYS A CA 1
ATOM 1345 C C . LYS A 1 171 ? -12.016 -20.188 -9.016 1 88.5 171 LYS A C 1
ATOM 1347 O O . LYS A 1 171 ? -10.883 -20.656 -8.875 1 88.5 171 LYS A O 1
ATOM 1352 N N . GLU A 1 172 ? -12.32 -19.422 -9.953 1 85.38 172 GLU A N 1
ATOM 1353 C CA . GLU A 1 172 ? -11.383 -19.109 -11.031 1 85.38 172 GLU A CA 1
ATOM 1354 C C . GLU A 1 172 ? -10.172 -18.344 -10.5 1 85.38 172 GLU A C 1
ATOM 1356 O O . GLU A 1 172 ? -9.055 -18.547 -10.977 1 85.38 172 GLU A O 1
ATOM 1361 N N . ARG A 1 173 ? -10.375 -17.5 -9.555 1 87.56 173 ARG A N 1
ATOM 1362 C CA . ARG A 1 173 ? -9.289 -16.734 -8.953 1 87.56 173 ARG A CA 1
ATOM 1363 C C . ARG A 1 173 ? -8.328 -17.641 -8.188 1 87.56 173 ARG A C 1
ATOM 1365 O O . ARG A 1 173 ? -7.113 -17.469 -8.258 1 87.56 173 ARG A O 1
ATOM 1372 N N . LEU A 1 174 ? -8.914 -18.594 -7.547 1 89.38 174 LEU A N 1
ATOM 1373 C CA . LEU A 1 174 ? -8.094 -19.562 -6.828 1 89.38 174 LEU A CA 1
ATOM 1374 C C . LEU A 1 174 ? -7.289 -20.422 -7.797 1 89.38 174 LEU A C 1
ATOM 1376 O O . LEU A 1 174 ? -6.125 -20.734 -7.539 1 89.38 174 LEU A O 1
ATOM 1380 N N . MET A 1 175 ? -7.938 -20.781 -8.883 1 86.94 175 MET A N 1
ATOM 1381 C CA . MET A 1 175 ? -7.266 -21.594 -9.898 1 86.94 175 MET A CA 1
ATOM 1382 C C . MET A 1 175 ? -6.047 -20.859 -10.453 1 86.94 175 MET A C 1
ATOM 1384 O O . MET A 1 175 ? -5.016 -21.484 -10.711 1 86.94 175 MET A O 1
ATOM 1388 N N . GLU A 1 176 ? -6.188 -19.609 -10.57 1 85.88 176 GLU A N 1
ATOM 1389 C CA . GLU A 1 176 ? -5.098 -18.797 -11.094 1 85.88 176 GLU A CA 1
ATOM 1390 C C . GLU A 1 176 ? -3.904 -18.797 -10.141 1 85.88 176 GLU A C 1
ATOM 1392 O O . GLU A 1 176 ? -2.773 -18.531 -10.555 1 85.88 176 GLU A O 1
ATOM 1397 N N . GLN A 1 177 ? -4.18 -18.984 -8.859 1 86.31 177 GLN A N 1
ATOM 1398 C CA . GLN A 1 177 ? -3.113 -19.031 -7.863 1 86.31 177 GLN A CA 1
ATOM 1399 C C . GLN A 1 177 ? -2.346 -20.344 -7.938 1 86.31 177 GLN A C 1
ATOM 1401 O O . GLN A 1 177 ? -1.269 -20.484 -7.355 1 86.31 177 GLN A O 1
ATOM 1406 N N . LEU A 1 178 ? -2.93 -21.344 -8.609 1 83.69 178 LEU A N 1
ATOM 1407 C CA . LEU A 1 178 ? -2.312 -22.656 -8.672 1 83.69 178 LEU A CA 1
ATOM 1408 C C . LEU A 1 178 ? -1.572 -22.859 -9.984 1 83.69 178 LEU A C 1
ATOM 1410 O O . LEU A 1 178 ? -0.505 -23.469 -10.016 1 83.69 178 LEU A O 1
ATOM 1414 N N . TYR A 1 179 ? -2.221 -22.297 -11.047 1 78.5 179 TYR A N 1
ATOM 1415 C CA . TYR A 1 179 ? -1.686 -22.594 -12.367 1 78.5 179 TYR A CA 1
ATOM 1416 C C . TYR A 1 179 ? -1.408 -21.297 -13.141 1 78.5 179 TYR A C 1
ATOM 1418 O O . TYR A 1 179 ? -2.24 -20.391 -13.164 1 78.5 179 TYR A O 1
ATOM 1426 N N . PRO A 1 180 ? -0.145 -21.203 -13.656 1 69.69 180 PRO A N 1
ATOM 1427 C CA . PRO A 1 180 ? 0.13 -20.016 -14.477 1 69.69 180 PRO A CA 1
ATOM 1428 C C . PRO A 1 180 ? -0.749 -19.938 -15.719 1 69.69 180 PRO A C 1
ATOM 1430 O O . PRO A 1 180 ? -1.111 -18.844 -16.156 1 69.69 180 PRO A O 1
ATOM 1433 N N . ASN A 1 181 ? -0.918 -21.125 -16.391 1 66 181 ASN A N 1
ATOM 1434 C CA . ASN A 1 181 ? -1.659 -21.125 -17.656 1 66 181 ASN A CA 1
ATOM 1435 C C . ASN A 1 181 ? -2.92 -21.984 -17.547 1 66 181 ASN A C 1
ATOM 1437 O O . ASN A 1 181 ? -3.066 -22.766 -16.625 1 66 181 ASN A O 1
ATOM 1441 N N . ASP A 1 182 ? -3.955 -21.547 -18.219 1 60.66 182 ASP A N 1
ATOM 1442 C CA . ASP A 1 182 ? -5.277 -22.172 -18.234 1 60.66 182 ASP A CA 1
ATOM 1443 C C . ASP A 1 182 ? -5.188 -23.641 -18.609 1 60.66 182 ASP A C 1
ATOM 1445 O O . ASP A 1 182 ? -6.039 -24.438 -18.219 1 60.66 182 ASP A O 1
ATOM 1449 N N . GLU A 1 183 ? -4.199 -24.031 -19.219 1 58.34 183 GLU A N 1
ATOM 1450 C CA . GLU A 1 183 ? -4.23 -25.328 -19.922 1 58.34 183 GLU A CA 1
ATOM 1451 C C . GLU A 1 183 ? -4.23 -26.484 -18.922 1 58.34 183 GLU A C 1
ATOM 1453 O O . GLU A 1 183 ? -4.754 -27.562 -19.219 1 58.34 183 GLU A O 1
ATOM 1458 N N . GLU A 1 184 ? -3.826 -26.25 -17.812 1 62.03 184 GLU A N 1
ATOM 1459 C CA . GLU A 1 184 ? -3.672 -27.406 -16.953 1 62.03 184 GLU A CA 1
ATOM 1460 C C . GLU A 1 184 ? -4.648 -27.375 -15.773 1 62.03 184 GLU A C 1
ATOM 1462 O O . GLU A 1 184 ? -4.492 -28.109 -14.805 1 62.03 184 GLU A O 1
ATOM 1467 N N . ARG A 1 185 ? -5.785 -26.734 -16.109 1 65.44 185 ARG A N 1
ATOM 1468 C CA . ARG A 1 185 ? -6.68 -26.453 -14.992 1 65.44 185 ARG A CA 1
ATOM 1469 C C . ARG A 1 185 ? -7.695 -27.578 -14.812 1 65.44 185 ARG A C 1
ATOM 1471 O O . ARG A 1 185 ? -8.375 -27.969 -15.766 1 65.44 185 ARG A O 1
ATOM 1478 N N . ASP A 1 186 ? -7.473 -28.344 -13.859 1 73.81 186 ASP A N 1
ATOM 1479 C CA . ASP A 1 186 ? -8.539 -29.219 -13.391 1 73.81 186 ASP A CA 1
ATOM 1480 C C . ASP A 1 186 ? -9.5 -28.469 -12.461 1 73.81 186 ASP A C 1
ATOM 1482 O O . ASP A 1 186 ? -9.117 -28.062 -11.367 1 73.81 186 ASP A O 1
ATOM 1486 N N . PRO A 1 187 ? -10.695 -28.203 -12.953 1 71.62 187 PRO A N 1
ATOM 1487 C CA . PRO A 1 187 ? -11.633 -27.406 -12.164 1 71.62 187 PRO A CA 1
ATOM 1488 C C . PRO A 1 187 ? -11.945 -28.016 -10.805 1 71.62 187 PRO A C 1
ATOM 1490 O O . PRO A 1 187 ? -12.383 -27.312 -9.891 1 71.62 187 PRO A O 1
ATOM 1493 N N . ASN A 1 188 ? -11.656 -29.297 -10.719 1 83.94 188 ASN A N 1
ATOM 1494 C CA . ASN A 1 188 ? -12.047 -29.953 -9.469 1 83.94 188 ASN A CA 1
ATOM 1495 C C . ASN A 1 188 ? -10.922 -29.906 -8.438 1 83.94 188 ASN A C 1
ATOM 1497 O O . ASN A 1 188 ? -11.125 -30.297 -7.285 1 83.94 188 ASN A O 1
ATOM 1501 N N . VAL A 1 189 ? -9.82 -29.5 -8.945 1 88.12 189 VAL A N 1
ATOM 1502 C CA . VAL A 1 189 ? -8.656 -29.5 -8.07 1 88.12 189 VAL A CA 1
ATOM 1503 C C . VAL A 1 189 ? -8.922 -28.609 -6.863 1 88.12 189 VAL A C 1
ATOM 1505 O O . VAL A 1 189 ? -8.539 -28.938 -5.738 1 88.12 189 VAL A O 1
ATOM 1508 N N . ILE A 1 190 ? -9.609 -27.516 -7.07 1 90.88 190 ILE A N 1
ATOM 1509 C CA . ILE A 1 190 ? -9.859 -26.562 -6.004 1 90.88 190 ILE A CA 1
ATOM 1510 C C . ILE A 1 190 ? -10.781 -27.188 -4.953 1 90.88 190 ILE A C 1
ATOM 1512 O O . ILE A 1 190 ? -10.555 -27.031 -3.75 1 90.88 190 ILE A O 1
ATOM 1516 N N . GLU A 1 191 ? -11.773 -27.891 -5.43 1 91.94 191 GLU A N 1
ATOM 1517 C CA . GLU A 1 191 ? -12.711 -28.547 -4.516 1 91.94 191 GLU A CA 1
ATOM 1518 C C . GLU A 1 191 ? -11.984 -29.547 -3.609 1 91.94 191 GLU A C 1
ATOM 1520 O O . GLU A 1 191 ? -12.25 -29.594 -2.406 1 91.94 191 GLU A O 1
ATOM 1525 N N . VAL A 1 192 ? -11.195 -30.234 -4.258 1 92.56 192 VAL A N 1
ATOM 1526 C CA . VAL A 1 192 ? -10.445 -31.25 -3.521 1 92.56 192 VAL A CA 1
ATOM 1527 C C . VAL A 1 192 ? -9.547 -30.578 -2.486 1 92.56 192 VAL A C 1
ATOM 1529 O O . VAL A 1 192 ? -9.516 -30.984 -1.322 1 92.56 192 VAL A O 1
ATOM 1532 N N . LEU A 1 193 ? -8.805 -29.594 -2.887 1 93.06 193 LEU A N 1
ATOM 1533 C CA . LEU A 1 193 ? -7.867 -28.891 -2.012 1 93.06 193 LEU A CA 1
ATOM 1534 C C . LEU A 1 193 ? -8.602 -28.219 -0.858 1 93.06 193 LEU A C 1
ATOM 1536 O O . LEU A 1 193 ? -8.148 -28.281 0.288 1 93.06 193 LEU A O 1
ATOM 1540 N N . VAL A 1 194 ? -9.688 -27.562 -1.154 1 94.62 194 VAL A N 1
ATOM 1541 C CA . VAL A 1 194 ? -10.469 -26.891 -0.123 1 94.62 194 VAL A CA 1
ATOM 1542 C C . VAL A 1 194 ? -10.992 -27.922 0.878 1 94.62 194 VAL A C 1
ATOM 1544 O O . VAL A 1 194 ? -11.008 -27.672 2.086 1 94.62 194 VAL A O 1
ATOM 1547 N N . GLY A 1 195 ? -11.438 -29.031 0.335 1 95.19 195 GLY A N 1
ATOM 1548 C CA . GLY A 1 195 ? -11.867 -30.109 1.215 1 95.19 195 GLY A CA 1
ATOM 1549 C C . GLY A 1 195 ? -10.781 -30.562 2.174 1 95.19 195 GLY A C 1
ATOM 1550 O O . GLY A 1 195 ? -11.039 -30.75 3.365 1 95.19 195 GLY A O 1
ATOM 1551 N N . ARG A 1 196 ? -9.641 -30.797 1.648 1 94.94 196 ARG A N 1
ATOM 1552 C CA . ARG A 1 196 ? -8.5 -31.188 2.469 1 94.94 196 ARG A CA 1
ATOM 1553 C C . ARG A 1 196 ? -8.188 -30.125 3.52 1 94.94 196 ARG A C 1
ATOM 1555 O O . ARG A 1 196 ? -7.922 -30.453 4.68 1 94.94 196 ARG A O 1
ATOM 1562 N N . LEU A 1 197 ? -8.195 -28.875 3.109 1 95.38 197 LEU A N 1
ATOM 1563 C CA . LEU A 1 197 ? -7.922 -27.766 4.008 1 95.38 197 LEU A CA 1
ATOM 1564 C C . LEU A 1 197 ? -8.922 -27.734 5.16 1 95.38 197 LEU A C 1
ATOM 1566 O O . LEU A 1 197 ? -8.531 -27.562 6.32 1 95.38 197 LEU A O 1
ATOM 1570 N N . ARG A 1 198 ? -10.172 -27.891 4.797 1 96.25 198 ARG A N 1
ATOM 1571 C CA . ARG A 1 198 ? -11.219 -27.891 5.82 1 96.25 198 ARG A CA 1
ATOM 1572 C C .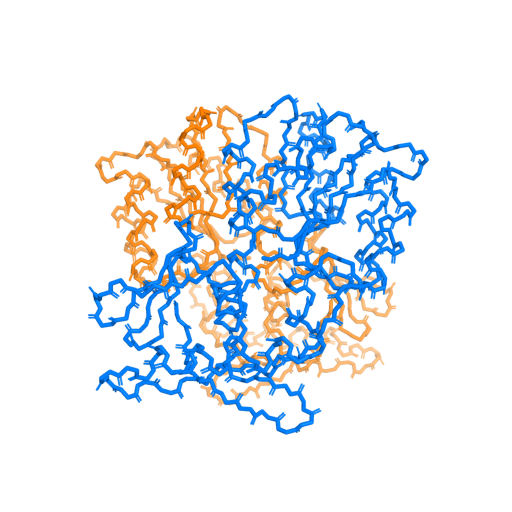 ARG A 1 198 ? -10.953 -28.969 6.871 1 96.25 198 ARG A C 1
ATOM 1574 O O . ARG A 1 198 ? -11.055 -28.703 8.07 1 96.25 198 ARG A O 1
ATOM 1581 N N . ARG A 1 199 ? -10.656 -30.094 6.391 1 95.31 199 ARG A N 1
ATOM 1582 C CA . ARG A 1 199 ? -10.383 -31.203 7.293 1 95.31 199 ARG A CA 1
ATOM 1583 C C . ARG A 1 199 ? -9.195 -30.891 8.203 1 95.31 199 ARG A C 1
ATOM 1585 O O . ARG A 1 199 ? -9.25 -31.156 9.406 1 95.31 199 ARG A O 1
ATOM 1592 N N . LYS A 1 200 ? -8.18 -30.375 7.617 1 95.12 200 LYS A N 1
ATOM 1593 C CA . LYS A 1 200 ? -6.965 -30.078 8.375 1 95.12 200 LYS A CA 1
ATOM 1594 C C . LYS A 1 200 ? -7.211 -28.969 9.383 1 95.12 200 LYS A C 1
ATOM 1596 O O . LYS A 1 200 ? -6.625 -28.969 10.469 1 95.12 200 LYS A O 1
ATOM 1601 N N . LEU A 1 201 ? -8.023 -27.984 9.062 1 95.12 201 LEU A N 1
ATOM 1602 C CA . LEU A 1 201 ? -8.305 -26.844 9.93 1 95.12 201 LEU A CA 1
ATOM 1603 C C . LEU A 1 201 ? -9.258 -27.234 11.055 1 95.12 201 LEU A C 1
ATOM 1605 O O . LEU A 1 201 ? -9.156 -26.703 12.164 1 95.12 201 LEU A O 1
ATOM 1609 N N . GLU A 1 202 ? -10.211 -28 10.727 1 92.25 202 GLU A N 1
ATOM 1610 C CA . GLU A 1 202 ? -11.18 -28.438 11.727 1 92.25 202 GLU A CA 1
ATOM 1611 C C . GLU A 1 202 ? -10.5 -29.219 12.852 1 92.25 202 GLU A C 1
ATOM 1613 O O . GLU A 1 202 ? -10.773 -28.969 14.023 1 92.25 202 GLU A O 1
ATOM 1618 N N . GLY A 1 203 ? -9.539 -30.078 12.336 1 81.25 203 GLY A N 1
ATOM 1619 C CA . GLY A 1 203 ? -8.836 -30.891 13.32 1 81.25 203 GLY A CA 1
ATOM 1620 C C . GLY A 1 203 ? -9.633 -31.125 14.586 1 81.25 203 GLY A C 1
ATOM 1621 O O . GLY A 1 203 ? -10.82 -31.438 14.531 1 81.25 203 GLY A O 1
ATOM 1622 N N . ASP A 1 204 ? -8.938 -31 15.75 1 78.94 204 ASP A N 1
ATOM 1623 C CA . ASP A 1 204 ? -9.539 -31.266 17.047 1 78.94 204 ASP A CA 1
ATOM 1624 C C . ASP A 1 204 ? -10.258 -30.031 17.594 1 78.94 204 ASP A C 1
ATOM 1626 O O . ASP A 1 204 ? -11.172 -30.141 18.406 1 78.94 204 ASP A O 1
ATOM 1630 N N . CYS A 1 205 ? -9.93 -28.891 17.094 1 83.38 205 CYS A N 1
ATOM 1631 C CA . CYS A 1 205 ? -10.445 -27.656 17.672 1 83.38 205 CYS A CA 1
ATOM 1632 C C . CYS A 1 205 ? -11.734 -27.234 16.984 1 83.38 205 CYS A C 1
ATOM 1634 O O . CYS A 1 205 ? -12.398 -26.281 17.406 1 83.38 205 CYS A O 1
ATOM 1636 N N . GLY A 1 206 ? -12.109 -27.875 15.883 1 89 206 GLY A N 1
ATOM 1637 C CA . GLY A 1 206 ? -13.383 -27.641 15.227 1 89 206 GLY A CA 1
ATOM 1638 C C . GLY A 1 206 ? -13.43 -26.312 14.484 1 89 206 GLY A C 1
ATOM 1639 O O . GLY A 1 206 ? -14.492 -25.719 14.328 1 89 206 GLY A O 1
ATOM 1640 N N . PHE A 1 207 ? -12.312 -25.828 14.133 1 92.44 207 PHE A N 1
ATOM 1641 C CA . PHE A 1 207 ? -12.195 -24.547 13.445 1 92.44 207 PHE A CA 1
ATOM 1642 C C . PHE A 1 207 ? -12.656 -24.656 12 1 92.44 207 PHE A C 1
ATOM 1644 O O . PHE A 1 207 ? -12.047 -25.375 11.203 1 92.44 207 PHE A O 1
ATOM 1651 N N . LYS A 1 208 ? -13.797 -24.062 11.539 1 95.06 208 LYS A N 1
ATOM 1652 C CA . LYS A 1 208 ? -14.391 -24.156 10.211 1 95.06 208 LYS A CA 1
ATOM 1653 C C . LYS A 1 208 ? -14.492 -22.781 9.555 1 95.06 208 LYS A C 1
ATOM 1655 O O . LYS A 1 208 ? -15.594 -22.25 9.383 1 95.06 208 LYS A O 1
ATOM 1660 N N . PRO A 1 209 ? -13.375 -22.266 9.07 1 95.12 209 PRO A N 1
ATOM 1661 C CA . PRO A 1 209 ? -13.359 -20.875 8.617 1 95.12 209 PRO A CA 1
ATOM 1662 C C . PRO A 1 209 ? -13.672 -20.734 7.133 1 95.12 209 PRO A C 1
ATOM 1664 O O . PRO A 1 209 ? -13.758 -19.609 6.621 1 95.12 209 PRO A O 1
ATOM 1667 N N . ILE A 1 210 ? -13.828 -21.828 6.387 1 96.81 210 ILE A N 1
ATOM 1668 C CA . ILE A 1 210 ? -14 -21.734 4.941 1 96.81 210 ILE A CA 1
ATOM 1669 C C . ILE A 1 210 ? -15.406 -22.219 4.562 1 96.81 210 ILE A C 1
ATOM 1671 O O . ILE A 1 210 ? -15.742 -23.391 4.746 1 96.81 210 ILE A O 1
ATOM 1675 N N . ASP A 1 211 ? -16.125 -21.344 3.971 1 96.12 211 ASP A N 1
ATOM 1676 C CA . ASP A 1 211 ? -17.469 -21.656 3.5 1 96.12 211 ASP A CA 1
ATOM 1677 C C . ASP A 1 211 ? -17.531 -21.672 1.975 1 96.12 211 ASP A C 1
ATOM 1679 O O . ASP A 1 211 ? -16.766 -20.969 1.312 1 96.12 211 ASP A O 1
ATOM 1683 N N . THR A 1 212 ? -18.406 -22.5 1.488 1 94.75 212 THR A N 1
ATOM 1684 C CA . THR A 1 212 ? -18.75 -22.469 0.069 1 94.75 212 THR A CA 1
ATOM 1685 C C . THR A 1 212 ? -19.969 -21.578 -0.179 1 94.75 212 THR A C 1
ATOM 1687 O O . THR A 1 212 ? -20.984 -21.703 0.507 1 94.75 212 THR A O 1
ATOM 1690 N N . VAL A 1 213 ? -19.703 -20.625 -1.004 1 93 213 VAL A N 1
ATOM 1691 C CA . VAL A 1 213 ? -20.844 -19.844 -1.474 1 93 213 VAL A CA 1
ATOM 1692 C C . VAL A 1 213 ? -21.281 -20.344 -2.844 1 93 213 VAL A C 1
ATOM 1694 O O . VAL A 1 213 ? -20.641 -20.062 -3.857 1 93 213 VAL A O 1
ATOM 1697 N N . ARG A 1 214 ? -22.422 -20.953 -2.857 1 88.88 214 ARG A N 1
ATOM 1698 C CA . ARG A 1 214 ? -22.891 -21.688 -4.035 1 88.88 214 ARG A CA 1
ATOM 1699 C C . ARG A 1 214 ? -22.938 -20.781 -5.258 1 88.88 214 ARG A C 1
ATOM 1701 O O . ARG A 1 214 ? -23.484 -19.672 -5.195 1 88.88 214 ARG A O 1
ATOM 1708 N N . GLY A 1 215 ? -22.281 -21.297 -6.258 1 87.31 215 GLY A N 1
ATOM 1709 C CA . GLY A 1 215 ? -22.297 -20.609 -7.543 1 87.31 215 GLY A CA 1
ATOM 1710 C C . GLY A 1 215 ? -21.344 -19.438 -7.598 1 87.31 215 GLY A C 1
ATOM 1711 O O . GLY A 1 215 ? -21.141 -18.844 -8.656 1 87.31 215 GLY A O 1
ATOM 1712 N N . LEU A 1 216 ? -20.688 -19.109 -6.48 1 88.31 216 LEU A N 1
ATOM 1713 C CA . LEU A 1 216 ? -19.859 -17.906 -6.461 1 88.31 216 LEU A CA 1
ATOM 1714 C C . LEU A 1 216 ? -18.422 -18.25 -6.125 1 88.31 216 LEU A C 1
ATOM 1716 O O . LEU A 1 216 ? -17.484 -17.781 -6.789 1 88.31 216 LEU A O 1
ATOM 1720 N N . GLY A 1 217 ? -18.25 -19.078 -5.117 1 94.62 217 GLY A N 1
ATOM 1721 C CA . GLY A 1 217 ? -16.891 -19.438 -4.742 1 94.62 217 GLY A CA 1
ATOM 1722 C C . GLY A 1 217 ? -16.734 -19.75 -3.268 1 94.62 217 GLY A C 1
ATOM 1723 O O . GLY A 1 217 ? -17.531 -20.5 -2.707 1 94.62 217 GLY A O 1
ATOM 1724 N N . TYR A 1 218 ? -15.695 -19.312 -2.707 1 95.44 218 TYR A N 1
ATOM 1725 C CA . TYR A 1 218 ? -15.359 -19.672 -1.333 1 95.44 218 TYR A CA 1
ATOM 1726 C C . TYR A 1 218 ? -15.18 -18.422 -0.473 1 95.44 218 TYR A C 1
ATOM 1728 O O . TYR A 1 218 ? -14.781 -17.359 -0.973 1 95.44 218 TYR A O 1
ATOM 1736 N N . LEU A 1 219 ? -15.516 -18.547 0.78 1 95.94 219 LEU A N 1
ATOM 1737 C CA . LEU A 1 219 ? -15.453 -17.438 1.741 1 95.94 219 LEU A CA 1
ATOM 1738 C C . LEU A 1 219 ? -14.68 -17.859 2.988 1 95.94 219 LEU A C 1
ATOM 1740 O O . LEU A 1 219 ? -15 -18.875 3.609 1 95.94 219 LEU A O 1
ATOM 1744 N N . PHE A 1 220 ? -13.578 -17.203 3.238 1 96.12 220 PHE A N 1
ATOM 1745 C CA . PHE A 1 220 ? -12.961 -17.312 4.555 1 96.12 220 PHE A CA 1
ATOM 1746 C C . PHE A 1 220 ? -13.695 -16.453 5.57 1 96.12 220 PHE A C 1
ATOM 1748 O O . PHE A 1 220 ? -13.562 -15.227 5.551 1 96.12 220 PHE A O 1
ATOM 1755 N N . THR A 1 221 ? -14.336 -16.984 6.477 1 94.31 221 THR A N 1
ATOM 1756 C CA . THR A 1 221 ? -15.375 -16.312 7.258 1 94.31 221 THR A CA 1
ATOM 1757 C C . THR A 1 221 ? -14.758 -15.539 8.422 1 94.31 221 THR A C 1
ATOM 1759 O O . THR A 1 221 ? -15.305 -14.531 8.859 1 94.31 221 THR A O 1
ATOM 1762 N N . GLU A 1 222 ? -13.672 -15.992 8.898 1 93.81 222 GLU A N 1
ATOM 1763 C CA . GLU A 1 222 ? -13.062 -15.367 10.07 1 93.81 222 GLU A CA 1
ATOM 1764 C C . GLU A 1 222 ? -12.359 -14.062 9.695 1 93.81 222 GLU A C 1
ATOM 1766 O O . GLU A 1 222 ? -11.773 -13.961 8.617 1 93.81 222 GLU A O 1
ATOM 1771 N N . ARG A 1 223 ? -12.461 -13.156 10.562 1 91.25 223 ARG A N 1
ATOM 1772 C CA . ARG A 1 223 ? -11.727 -11.914 10.375 1 91.25 223 ARG A CA 1
ATOM 1773 C C . ARG A 1 223 ? -10.234 -12.117 10.602 1 91.25 223 ARG A C 1
ATOM 1775 O O . ARG A 1 223 ? -9.828 -12.781 11.555 1 91.25 223 ARG A O 1
ATOM 1782 N N . CYS A 1 224 ? -9.516 -11.664 9.672 1 91.19 224 CYS A N 1
ATOM 1783 C CA . CYS A 1 224 ? -8.07 -11.781 9.766 1 91.19 224 CYS A CA 1
ATOM 1784 C C . CYS A 1 224 ? -7.441 -10.477 10.234 1 91.19 224 CYS A C 1
ATOM 1786 O O . CYS A 1 224 ? -7.938 -9.391 9.914 1 91.19 224 CYS A O 1
ATOM 1788 N N . ARG A 1 225 ? -6.406 -10.609 11.008 1 85.81 225 ARG A N 1
ATOM 1789 C CA . ARG A 1 225 ? -5.652 -9.453 11.477 1 85.81 225 ARG A CA 1
ATOM 1790 C C . ARG A 1 225 ? -4.164 -9.617 11.195 1 85.81 225 ARG A C 1
ATOM 1792 O O . ARG A 1 225 ? -3.67 -10.734 11.07 1 85.81 225 ARG A O 1
ATOM 1799 N N . MET B 1 1 ? -1.914 15.539 4.969 1 91.12 1 MET B N 1
ATOM 1800 C CA . MET B 1 1 ? -1.809 14.328 5.781 1 91.12 1 MET B CA 1
ATOM 1801 C C . MET B 1 1 ? -0.944 14.578 7.016 1 91.12 1 MET B C 1
ATOM 1803 O O . MET B 1 1 ? -0.111 15.484 7.023 1 91.12 1 MET B O 1
ATOM 1807 N N . LYS B 1 2 ? -1.187 13.836 8.031 1 92.62 2 LYS B N 1
ATOM 1808 C CA . LYS B 1 2 ? -0.406 13.977 9.258 1 92.62 2 LYS B CA 1
ATOM 1809 C C . LYS B 1 2 ? 0.723 12.953 9.312 1 92.62 2 LYS B C 1
ATOM 1811 O O . LYS B 1 2 ? 0.475 11.75 9.266 1 92.62 2 LYS B O 1
ATOM 1816 N N . LEU B 1 3 ? 1.953 13.477 9.445 1 96.5 3 LEU B N 1
ATOM 1817 C CA . LEU B 1 3 ? 3.137 12.625 9.398 1 96.5 3 LEU B CA 1
ATOM 1818 C C . LEU B 1 3 ? 3.848 12.609 10.75 1 96.5 3 LEU B C 1
ATOM 1820 O O . LEU B 1 3 ? 3.936 13.641 11.422 1 96.5 3 LEU B O 1
ATOM 1824 N N . LEU B 1 4 ? 4.336 11.43 11.109 1 97.56 4 LEU B N 1
ATOM 1825 C CA . LEU B 1 4 ? 5.227 11.273 12.25 1 97.56 4 LEU B CA 1
ATOM 1826 C C . LEU B 1 4 ? 6.664 11.055 11.797 1 97.56 4 LEU B C 1
ATOM 1828 O O . LEU B 1 4 ? 6.961 10.094 11.086 1 97.56 4 LEU B O 1
ATOM 1832 N N . VAL B 1 5 ? 7.523 12.008 12.156 1 98.44 5 VAL B N 1
ATOM 1833 C CA . VAL B 1 5 ? 8.938 11.906 11.797 1 98.44 5 VAL B CA 1
ATOM 1834 C C . VAL B 1 5 ? 9.766 11.602 13.039 1 98.44 5 VAL B C 1
ATOM 1836 O O . VAL B 1 5 ? 9.727 12.359 14.016 1 98.44 5 VAL B O 1
ATOM 1839 N N . VAL B 1 6 ? 10.477 10.5 12.992 1 98.62 6 VAL B N 1
ATOM 1840 C CA . VAL B 1 6 ? 11.336 10.094 14.109 1 98.62 6 VAL B CA 1
ATOM 1841 C C . VAL B 1 6 ? 12.797 10.133 13.68 1 98.62 6 VAL B C 1
ATOM 1843 O O . VAL B 1 6 ? 13.258 9.266 12.93 1 98.62 6 VAL B O 1
ATOM 1846 N N . GLU B 1 7 ? 13.508 11.078 14.141 1 98.19 7 GLU B N 1
ATOM 1847 C CA . GLU B 1 7 ? 14.875 11.383 13.727 1 98.19 7 GLU B CA 1
ATOM 1848 C C . GLU B 1 7 ? 15.656 12.047 14.852 1 98.19 7 GLU B C 1
ATOM 1850 O O . GLU B 1 7 ? 15.273 13.109 15.344 1 98.19 7 GLU B O 1
ATOM 1855 N N . ASP B 1 8 ? 16.75 11.438 15.242 1 97.19 8 ASP B N 1
ATOM 1856 C CA . ASP B 1 8 ? 17.469 11.938 16.406 1 97.19 8 ASP B CA 1
ATOM 1857 C C . ASP B 1 8 ? 18.359 13.117 16.031 1 97.19 8 ASP B C 1
ATOM 1859 O O . ASP B 1 8 ? 18.641 13.977 16.875 1 97.19 8 ASP B O 1
ATOM 1863 N N . GLU B 1 9 ? 18.875 13.211 14.828 1 96.81 9 GLU B N 1
ATOM 1864 C CA . GLU B 1 9 ? 19.719 14.32 14.406 1 96.81 9 GLU B CA 1
ATOM 1865 C C . GLU B 1 9 ? 18.906 15.594 14.234 1 96.81 9 GLU B C 1
ATOM 1867 O O . GLU B 1 9 ? 18.094 15.703 13.305 1 96.81 9 GLU B O 1
ATOM 1872 N N . ALA B 1 10 ? 19.188 16.562 14.992 1 97.38 10 ALA B N 1
ATOM 1873 C CA . ALA B 1 10 ? 18.344 17.766 15.125 1 97.38 10 ALA B CA 1
ATOM 1874 C C . ALA B 1 10 ? 18.25 18.516 13.797 1 97.38 10 ALA B C 1
ATOM 1876 O O . ALA B 1 10 ? 17.156 18.953 13.414 1 97.38 10 ALA B O 1
ATOM 1877 N N . LEU B 1 11 ? 19.344 18.656 13.141 1 97.56 11 LEU B N 1
ATOM 1878 C CA . LEU B 1 11 ? 19.344 19.422 11.906 1 97.56 11 LEU B CA 1
ATOM 1879 C C . LEU B 1 11 ? 18.5 18.734 10.836 1 97.56 11 LEU B C 1
ATOM 1881 O O . LEU B 1 11 ? 17.703 19.391 10.156 1 97.56 11 LEU B O 1
ATOM 1885 N N . LEU B 1 12 ? 18.703 17.469 10.664 1 97.56 12 LEU B N 1
ATOM 1886 C CA . LEU B 1 12 ? 17.938 16.719 9.68 1 97.56 12 LEU B CA 1
ATOM 1887 C C . LEU B 1 12 ? 16.453 16.703 10.055 1 97.56 12 LEU B C 1
ATOM 1889 O O . LEU B 1 12 ? 15.586 16.875 9.188 1 97.56 12 LEU B O 1
ATOM 1893 N N . ARG B 1 13 ? 16.156 16.453 11.305 1 97.88 13 ARG B N 1
ATOM 1894 C CA . ARG B 1 13 ? 14.789 16.469 11.797 1 97.88 13 ARG B CA 1
ATOM 1895 C C . ARG B 1 13 ? 14.094 17.781 11.461 1 97.88 13 ARG B C 1
ATOM 1897 O O . ARG B 1 13 ? 12.961 17.781 10.969 1 97.88 13 ARG B O 1
ATOM 1904 N N . HIS B 1 14 ? 14.781 18.891 11.703 1 97.5 14 HIS B N 1
ATOM 1905 C CA . HIS B 1 14 ? 14.242 20.219 11.414 1 97.5 14 HIS B CA 1
ATOM 1906 C C . HIS B 1 14 ? 14.031 20.406 9.914 1 97.5 14 HIS B C 1
ATOM 1908 O O . HIS B 1 14 ? 12.992 20.922 9.492 1 97.5 14 HIS B O 1
ATOM 1914 N N . HIS B 1 15 ? 15.031 19.984 9.164 1 97.44 15 HIS B N 1
ATOM 1915 C CA . HIS B 1 15 ? 14.938 20.094 7.711 1 97.44 15 HIS B CA 1
ATOM 1916 C C . HIS B 1 15 ? 13.758 19.312 7.168 1 97.44 15 HIS B C 1
ATOM 1918 O O . HIS B 1 15 ? 12.984 19.812 6.352 1 97.44 15 HIS B O 1
ATOM 1924 N N . LEU B 1 16 ? 13.586 18.062 7.625 1 98.06 16 LEU B N 1
ATOM 1925 C CA . LEU B 1 16 ? 12.469 17.219 7.207 1 98.06 16 LEU B CA 1
ATOM 1926 C C . LEU B 1 16 ? 11.141 17.859 7.586 1 98.06 16 LEU B C 1
ATOM 1928 O O . LEU B 1 16 ? 10.227 17.938 6.762 1 98.06 16 LEU B O 1
ATOM 1932 N N . GLN B 1 17 ? 11.031 18.297 8.82 1 97.12 17 GLN B N 1
ATOM 1933 C CA . GLN B 1 17 ? 9.805 18.922 9.289 1 97.12 17 GLN B CA 1
ATOM 1934 C C . GLN B 1 17 ? 9.445 20.141 8.438 1 97.12 17 GLN B C 1
ATOM 1936 O O . GLN B 1 17 ? 8.297 20.281 8.008 1 97.12 17 GLN B O 1
ATOM 1941 N N . THR B 1 18 ? 10.43 20.984 8.156 1 96.75 18 THR B N 1
ATOM 1942 C CA . THR B 1 18 ? 10.219 22.203 7.395 1 96.75 18 THR B CA 1
ATOM 1943 C C . THR B 1 18 ? 9.773 21.891 5.969 1 96.75 18 THR B C 1
ATOM 1945 O O . THR B 1 18 ? 8.734 22.375 5.52 1 96.75 18 THR B O 1
ATOM 1948 N N . ARG B 1 19 ? 10.5 21.031 5.285 1 95.75 19 ARG B N 1
ATOM 1949 C CA . ARG B 1 19 ? 10.227 20.734 3.883 1 95.75 19 ARG B CA 1
ATOM 1950 C C . ARG B 1 19 ? 8.898 20 3.729 1 95.75 19 ARG B C 1
ATOM 1952 O O . ARG B 1 19 ? 8.133 20.281 2.801 1 95.75 19 ARG B O 1
ATOM 1959 N N . LEU B 1 20 ? 8.609 19.078 4.621 1 95.88 20 LEU B N 1
ATOM 1960 C CA . LEU B 1 20 ? 7.355 18.328 4.551 1 95.88 20 LEU B CA 1
ATOM 1961 C C . LEU B 1 20 ? 6.164 19.234 4.859 1 95.88 20 LEU B C 1
ATOM 1963 O O . LEU B 1 20 ? 5.098 19.078 4.258 1 95.88 20 LEU B O 1
ATOM 1967 N N . THR B 1 21 ? 6.344 20.125 5.805 1 92.06 21 THR B N 1
ATOM 1968 C CA . THR B 1 21 ? 5.297 21.109 6.09 1 92.06 21 THR B CA 1
ATOM 1969 C C . THR B 1 21 ? 5.043 22 4.879 1 92.06 21 THR B C 1
ATOM 1971 O O . THR B 1 21 ? 3.891 22.25 4.523 1 92.06 21 THR B O 1
ATOM 1974 N N . GLU B 1 22 ? 6.121 22.406 4.277 1 90.06 22 GLU B N 1
ATOM 1975 C CA . GLU B 1 22 ? 6.016 23.234 3.076 1 90.06 22 GLU B CA 1
ATOM 1976 C C . GLU B 1 22 ? 5.277 22.5 1.963 1 90.06 22 GLU B C 1
ATOM 1978 O O . GLU B 1 22 ? 4.605 23.125 1.138 1 90.06 22 GLU B O 1
ATOM 1983 N N . SER B 1 23 ? 5.445 21.172 1.996 1 88.88 23 SER B N 1
ATOM 1984 C CA . SER B 1 23 ? 4.789 20.359 0.984 1 88.88 23 SER B CA 1
ATOM 1985 C C . SER B 1 23 ? 3.312 20.141 1.312 1 88.88 23 SER B C 1
ATOM 1987 O O . SER B 1 23 ? 2.594 19.484 0.564 1 88.88 23 SER B O 1
ATOM 1989 N N . GLY B 1 24 ? 2.85 20.672 2.465 1 85.88 24 GLY B N 1
ATOM 1990 C CA . GLY B 1 24 ? 1.429 20.672 2.77 1 85.88 24 GLY B CA 1
ATOM 1991 C C . GLY B 1 24 ? 1.037 19.641 3.807 1 85.88 24 GLY B C 1
ATOM 1992 O O . GLY B 1 24 ? -0.151 19.391 4.027 1 85.88 24 GLY B O 1
ATOM 1993 N N . HIS B 1 25 ? 1.986 19.016 4.457 1 90.69 25 HIS B N 1
ATOM 1994 C CA . HIS B 1 25 ? 1.704 18.016 5.488 1 90.69 25 HIS B CA 1
ATOM 1995 C C . HIS B 1 25 ? 1.696 18.656 6.875 1 90.69 25 HIS B C 1
ATOM 1997 O O . HIS B 1 25 ? 2.246 19.734 7.07 1 90.69 25 HIS B O 1
ATOM 2003 N N . VAL B 1 26 ? 0.959 18.031 7.711 1 91.56 26 VAL B N 1
ATOM 2004 C CA . VAL B 1 26 ? 1.119 18.297 9.133 1 91.56 26 VAL B CA 1
ATOM 2005 C C . VAL B 1 26 ? 2.154 17.344 9.727 1 91.56 26 VAL B C 1
ATOM 2007 O O . VAL B 1 26 ? 2.031 16.125 9.594 1 91.56 26 VAL B O 1
ATOM 2010 N N . VAL B 1 27 ? 3.18 17.938 10.383 1 94.88 27 VAL B N 1
ATOM 2011 C CA . VAL B 1 27 ? 4.309 17.078 10.734 1 94.88 27 VAL B CA 1
ATOM 2012 C C . VAL B 1 27 ? 4.543 17.141 12.242 1 94.88 27 VAL B C 1
ATOM 2014 O O . VAL B 1 27 ? 4.66 18.219 12.82 1 94.88 27 VAL B O 1
ATOM 2017 N N . GLU B 1 28 ? 4.516 16.031 12.875 1 95.12 28 GLU B N 1
ATOM 2018 C CA . GLU B 1 28 ? 5.047 15.859 14.219 1 95.12 28 GLU B CA 1
ATOM 2019 C C . GLU B 1 28 ? 6.43 15.211 14.188 1 95.12 28 GLU B C 1
ATOM 2021 O O . GLU B 1 28 ? 6.574 14.062 13.773 1 95.12 28 GLU B O 1
ATOM 2026 N N . ALA B 1 29 ? 7.375 15.977 14.602 1 97.25 29 ALA B N 1
ATOM 2027 C CA . ALA B 1 29 ? 8.75 15.484 14.57 1 97.25 29 ALA B CA 1
ATOM 2028 C C . ALA B 1 29 ? 9.281 15.25 15.984 1 97.25 29 ALA B C 1
ATOM 2030 O O . ALA B 1 29 ? 9.203 16.141 16.844 1 97.25 29 ALA B O 1
ATOM 2031 N N . VAL B 1 30 ? 9.766 14.07 16.188 1 97.44 30 VAL B N 1
ATOM 2032 C CA . VAL B 1 30 ? 10.266 13.734 17.516 1 97.44 30 VAL B CA 1
ATOM 2033 C C . VAL B 1 30 ? 11.688 13.18 17.406 1 97.44 30 VAL B C 1
ATOM 2035 O O . VAL B 1 30 ? 12.117 12.766 16.328 1 97.44 30 VAL B O 1
ATOM 2038 N N . ALA B 1 31 ? 12.391 13.102 18.562 1 97.38 31 ALA B N 1
ATOM 2039 C CA . ALA B 1 31 ? 13.828 12.852 18.516 1 97.38 31 ALA B CA 1
ATOM 2040 C C . ALA B 1 31 ? 14.156 11.43 18.953 1 97.38 31 ALA B C 1
ATOM 2042 O O . ALA B 1 31 ? 15.305 10.992 18.875 1 97.38 31 ALA B O 1
ATOM 2043 N N . ASP B 1 32 ? 13.141 10.695 19.422 1 97.06 32 ASP B N 1
ATOM 2044 C CA . ASP B 1 32 ? 13.43 9.344 19.906 1 97.06 32 ASP B CA 1
ATOM 2045 C C . ASP B 1 32 ? 12.188 8.461 19.828 1 97.06 32 ASP B C 1
ATOM 2047 O O . ASP B 1 32 ? 11.086 8.945 19.594 1 97.06 32 ASP B O 1
ATOM 2051 N N . ALA B 1 33 ? 12.422 7.148 20.031 1 97.69 33 ALA B N 1
ATOM 2052 C CA . ALA B 1 33 ? 11.383 6.141 19.844 1 97.69 33 ALA B CA 1
ATOM 2053 C C . ALA B 1 33 ? 10.312 6.246 20.922 1 97.69 33 ALA B C 1
ATOM 2055 O O . ALA B 1 33 ? 9.133 6.004 20.672 1 97.69 33 ALA B O 1
ATOM 2056 N N . GLU B 1 34 ? 10.703 6.551 22.078 1 97 34 GLU B N 1
ATOM 2057 C CA . GLU B 1 34 ? 9.75 6.648 23.188 1 97 34 GLU B CA 1
ATOM 2058 C C . GLU B 1 34 ? 8.703 7.727 22.922 1 97 34 GLU B C 1
ATOM 2060 O O . GLU B 1 34 ? 7.508 7.488 23.078 1 97 34 GLU B O 1
ATOM 2065 N N . GLU B 1 35 ? 9.203 8.852 22.547 1 96.62 35 GLU B N 1
ATOM 2066 C CA . GLU B 1 35 ? 8.289 9.938 22.219 1 96.62 35 GLU B CA 1
ATOM 2067 C C . GLU B 1 35 ? 7.414 9.578 21.016 1 96.62 35 GLU B C 1
ATOM 2069 O O . GLU B 1 35 ? 6.238 9.945 20.969 1 96.62 35 GLU B O 1
ATOM 2074 N N . ALA B 1 36 ? 8.008 8.906 20.078 1 97.69 36 ALA B N 1
ATOM 2075 C CA . ALA B 1 36 ? 7.25 8.461 18.906 1 97.69 36 ALA B CA 1
ATOM 2076 C C . ALA B 1 36 ? 6.094 7.555 19.328 1 97.69 36 ALA B C 1
ATOM 2078 O O . ALA B 1 36 ? 4.977 7.699 18.812 1 97.69 36 ALA B O 1
ATOM 2079 N N . LEU B 1 37 ? 6.395 6.613 20.234 1 97.31 37 LEU B N 1
ATOM 2080 C CA . LEU B 1 37 ? 5.363 5.699 20.719 1 97.31 37 LEU B CA 1
ATOM 2081 C C . LEU B 1 37 ? 4.254 6.461 21.438 1 97.31 37 LEU B C 1
ATOM 2083 O O . LEU B 1 37 ? 3.074 6.164 21.25 1 97.31 37 LEU B O 1
ATOM 2087 N N . TYR B 1 38 ? 4.68 7.43 22.203 1 96.31 38 TYR B N 1
ATOM 2088 C CA . TYR B 1 38 ? 3.709 8.266 22.906 1 96.31 38 TYR B CA 1
ATOM 2089 C C . TYR B 1 38 ? 2.795 8.984 21.922 1 96.31 38 TYR B C 1
ATOM 2091 O O . TYR B 1 38 ? 1.569 8.922 22.047 1 96.31 38 TYR B O 1
ATOM 2099 N N . GLN B 1 39 ? 3.383 9.617 20.906 1 94.12 39 GLN B N 1
ATOM 2100 C CA . GLN B 1 39 ? 2.629 10.359 19.906 1 94.12 39 GLN B CA 1
ATOM 2101 C C . GLN B 1 39 ? 1.687 9.438 19.141 1 94.12 39 GLN B C 1
ATOM 2103 O O . GLN B 1 39 ? 0.521 9.773 18.922 1 94.12 39 GLN B O 1
ATOM 2108 N N . ALA B 1 40 ? 2.178 8.273 18.75 1 94.25 40 ALA B N 1
ATOM 2109 C CA . ALA B 1 40 ? 1.386 7.309 17.984 1 94.25 40 ALA B CA 1
ATOM 2110 C C . ALA B 1 40 ? 0.219 6.777 18.812 1 94.25 40 ALA B C 1
ATOM 2112 O O . ALA B 1 40 ? -0.82 6.406 18.266 1 94.25 40 ALA B O 1
ATOM 2113 N N . GLY B 1 41 ? 0.483 6.664 20.078 1 93 41 GLY B N 1
ATOM 2114 C CA . GLY B 1 41 ? -0.565 6.211 20.969 1 93 41 GLY B CA 1
ATOM 2115 C C . GLY B 1 41 ? -1.643 7.25 21.219 1 93 41 GLY B C 1
ATOM 2116 O O . GLY B 1 41 ? -2.82 6.914 21.359 1 93 41 GLY B O 1
ATOM 2117 N N . GLU B 1 42 ? -1.356 8.508 21.141 1 89.69 42 GLU B N 1
ATOM 2118 C CA . GLU B 1 42 ? -2.244 9.594 21.531 1 89.69 42 GLU B CA 1
ATOM 2119 C C . GLU B 1 42 ? -2.963 10.195 20.328 1 89.69 42 GLU B C 1
ATOM 2121 O O . GLU B 1 42 ? -4.074 10.711 20.453 1 89.69 42 GLU B O 1
ATOM 2126 N N . PHE B 1 43 ? -2.275 10.094 19.234 1 88.5 43 PHE B N 1
ATOM 2127 C CA . PHE B 1 43 ? -2.805 10.773 18.062 1 88.5 43 PHE B CA 1
ATOM 2128 C C . PHE B 1 43 ? -2.795 9.859 16.844 1 88.5 43 PHE B C 1
ATOM 2130 O O . PHE B 1 43 ? -2.098 8.836 16.828 1 88.5 43 PHE B O 1
ATOM 2137 N N . ASN B 1 44 ? -3.582 10.25 15.898 1 89 44 ASN B N 1
ATOM 2138 C CA . ASN B 1 44 ? -3.584 9.516 14.641 1 89 44 ASN B CA 1
ATOM 2139 C C . ASN B 1 44 ? -2.564 10.094 13.656 1 89 44 ASN B C 1
ATOM 2141 O O . ASN B 1 44 ? -2.355 11.305 13.617 1 89 44 ASN B O 1
ATOM 2145 N N . HIS B 1 45 ? -1.963 9.203 12.992 1 93.62 45 HIS B N 1
ATOM 2146 C CA . HIS B 1 45 ? -1.025 9.578 11.938 1 93.62 45 HIS B CA 1
ATOM 2147 C C . HIS B 1 45 ? -1.321 8.828 10.641 1 93.62 45 HIS B C 1
ATOM 2149 O O . HIS B 1 45 ? -1.879 7.73 10.672 1 93.62 45 HIS B O 1
ATOM 2155 N N . ASP B 1 46 ? -0.968 9.477 9.562 1 94.31 46 ASP B N 1
ATOM 2156 C CA . ASP B 1 46 ? -1.23 8.867 8.266 1 94.31 46 ASP B CA 1
ATOM 2157 C C . ASP B 1 46 ? -0.001 8.125 7.746 1 94.31 46 ASP B C 1
ATOM 2159 O O . ASP B 1 46 ? -0.109 7.281 6.855 1 94.31 46 ASP B O 1
ATOM 2163 N N . LEU B 1 47 ? 1.155 8.461 8.227 1 97.25 47 LEU B N 1
ATOM 2164 C CA . LEU B 1 47 ? 2.418 7.855 7.816 1 97.25 47 LEU B CA 1
ATOM 2165 C C . LEU B 1 47 ? 3.537 8.219 8.789 1 97.25 47 LEU B C 1
ATOM 2167 O O . LEU B 1 47 ? 3.521 9.297 9.391 1 97.25 47 LEU B O 1
ATOM 2171 N N . ALA B 1 48 ? 4.523 7.32 8.93 1 98.5 48 ALA B N 1
ATOM 2172 C CA . ALA B 1 48 ? 5.688 7.609 9.758 1 98.5 48 ALA B CA 1
ATOM 2173 C C . ALA B 1 48 ? 6.98 7.453 8.969 1 98.5 48 ALA B C 1
ATOM 2175 O O . ALA B 1 48 ? 7.105 6.551 8.133 1 98.5 48 ALA B O 1
ATOM 2176 N N . ILE B 1 49 ? 7.875 8.336 9.18 1 98.69 49 ILE B N 1
ATOM 2177 C CA . ILE B 1 49 ? 9.266 8.227 8.742 1 98.69 49 ILE B CA 1
ATOM 2178 C C . ILE B 1 49 ? 10.156 7.898 9.945 1 98.69 49 ILE B C 1
ATOM 2180 O O . ILE B 1 49 ? 10.188 8.648 10.922 1 98.69 49 ILE B O 1
ATOM 2184 N N . VAL B 1 50 ? 10.891 6.809 9.812 1 98.62 50 VAL B N 1
ATOM 2185 C CA . VAL B 1 50 ? 11.594 6.324 11 1 98.62 50 VAL B CA 1
ATOM 2186 C C . VAL B 1 50 ? 13.07 6.098 10.664 1 98.62 50 VAL B C 1
ATOM 2188 O O . VAL B 1 50 ? 13.398 5.383 9.719 1 98.62 50 VAL B O 1
ATOM 2191 N N . ASP B 1 51 ? 13.945 6.688 11.414 1 98 51 ASP B N 1
ATOM 2192 C CA . ASP B 1 51 ? 15.359 6.344 11.383 1 98 51 ASP B CA 1
ATOM 2193 C C . ASP B 1 51 ? 15.641 5.074 12.18 1 98 51 ASP B C 1
ATOM 2195 O O . ASP B 1 51 ? 15.164 4.926 13.312 1 98 51 ASP B O 1
ATOM 2199 N N . LEU B 1 52 ? 16.438 4.199 11.695 1 96.69 52 LEU B N 1
ATOM 2200 C CA . LEU B 1 52 ? 16.781 2.973 12.406 1 96.69 52 LEU B CA 1
ATOM 2201 C C . LEU B 1 52 ? 17.812 3.25 13.5 1 96.69 52 LEU B C 1
ATOM 2203 O O . LEU B 1 52 ? 17.859 2.537 14.5 1 96.69 52 LEU B O 1
ATOM 2207 N N . GLY B 1 53 ? 18.656 4.203 13.188 1 95.06 53 GLY B N 1
ATOM 2208 C CA . GLY B 1 53 ? 19.719 4.535 14.117 1 95.06 53 GLY B CA 1
ATOM 2209 C C . GLY B 1 53 ? 19.281 5.496 15.211 1 95.06 53 GLY B C 1
ATOM 2210 O O . GLY B 1 53 ? 19.859 6.574 15.367 1 95.06 53 GLY B O 1
ATOM 2211 N N . LEU B 1 54 ? 18.328 5.195 15.977 1 96.44 54 LEU B N 1
ATOM 2212 C CA . LEU B 1 54 ? 17.844 6.031 17.078 1 96.44 54 LEU B CA 1
ATOM 2213 C C . LEU B 1 54 ? 18.562 5.695 18.375 1 96.44 54 LEU B C 1
ATOM 2215 O O . LEU B 1 54 ? 18.969 4.551 18.578 1 96.44 54 LEU B O 1
ATOM 2219 N N . PRO B 1 55 ? 18.703 6.715 19.25 1 94 55 PRO B N 1
ATOM 2220 C CA . PRO B 1 55 ? 19.234 6.418 20.578 1 94 55 PRO B CA 1
ATOM 2221 C C . PRO B 1 55 ? 18.25 5.641 21.453 1 94 55 PRO B C 1
ATOM 2223 O O . PRO B 1 55 ? 17.031 5.867 21.359 1 94 55 PRO B O 1
ATOM 2226 N N . GLY B 1 56 ? 18.828 4.719 22.312 1 94.06 56 GLY B N 1
ATOM 2227 C CA . GLY B 1 56 ? 17.938 3.912 23.125 1 94.06 56 GLY B CA 1
ATOM 2228 C C . GLY B 1 56 ? 17.266 2.791 22.359 1 94.06 56 GLY B C 1
ATOM 2229 O O . GLY B 1 56 ? 17.938 1.951 21.75 1 94.06 56 GLY B O 1
ATOM 2230 N N . MET B 1 57 ? 15.922 2.928 22.266 1 94.06 57 MET B N 1
ATOM 2231 C CA . MET B 1 57 ? 15.156 1.989 21.453 1 94.06 57 MET B CA 1
ATOM 2232 C C . MET B 1 57 ? 15.414 2.219 19.969 1 94.06 57 MET B C 1
ATOM 2234 O O . MET B 1 57 ? 15.297 3.344 19.484 1 94.06 57 MET B O 1
ATOM 2238 N N . SER B 1 58 ? 15.836 1.103 19.312 1 95.69 58 SER B N 1
ATOM 2239 C CA . SER B 1 58 ? 16.156 1.245 17.906 1 95.69 58 SER B CA 1
ATOM 2240 C C . SER B 1 58 ? 14.914 1.505 17.078 1 95.69 58 SER B C 1
ATOM 2242 O O . SER B 1 58 ? 13.797 1.212 17.516 1 95.69 58 SER B O 1
ATOM 2244 N N . GLY B 1 59 ? 15.148 2.053 15.883 1 96.75 59 GLY B N 1
ATOM 2245 C CA . GLY B 1 59 ? 14.031 2.23 14.969 1 96.75 59 GLY B CA 1
ATOM 2246 C C . GLY B 1 59 ? 13.328 0.929 14.625 1 96.75 59 GLY B C 1
ATOM 2247 O O . GLY B 1 59 ? 12.109 0.903 14.461 1 96.75 59 GLY B O 1
ATOM 2248 N N . LEU B 1 60 ? 14.102 -0.127 14.516 1 96.5 60 LEU B N 1
ATOM 2249 C CA . LEU B 1 60 ? 13.531 -1.438 14.227 1 96.5 60 LEU B CA 1
ATOM 2250 C C . LEU B 1 60 ? 12.609 -1.893 15.352 1 96.5 60 LEU B C 1
ATOM 2252 O O . LEU B 1 60 ? 11.523 -2.406 15.094 1 96.5 60 LEU B O 1
ATOM 2256 N N . GLU B 1 61 ? 13.055 -1.776 16.5 1 96.75 61 GLU B N 1
ATOM 2257 C CA . GLU B 1 61 ? 12.234 -2.104 17.656 1 96.75 61 GLU B CA 1
ATOM 2258 C C . GLU B 1 61 ? 10.977 -1.238 17.703 1 96.75 61 GLU B C 1
ATOM 2260 O O . GLU B 1 61 ? 9.891 -1.727 18.031 1 96.75 61 GLU B O 1
ATOM 2265 N N . LEU B 1 62 ? 11.148 0.053 17.391 1 97.81 62 LEU B N 1
ATOM 2266 C CA . LEU B 1 62 ? 10.016 0.97 17.344 1 97.81 62 LEU B CA 1
ATOM 2267 C C . LEU B 1 62 ? 8.953 0.47 16.375 1 97.81 62 LEU B C 1
ATOM 2269 O O . LEU B 1 62 ? 7.77 0.429 16.703 1 97.81 62 LEU B O 1
ATOM 2273 N N . ILE B 1 63 ? 9.367 0.093 15.195 1 97.31 63 ILE B N 1
ATOM 2274 C CA . ILE B 1 63 ? 8.453 -0.391 14.172 1 97.31 63 ILE B CA 1
ATOM 2275 C C . ILE B 1 63 ? 7.695 -1.615 14.688 1 97.31 63 ILE B C 1
ATOM 2277 O O . ILE B 1 63 ? 6.473 -1.693 14.562 1 97.31 63 ILE B O 1
ATOM 2281 N N . GLY B 1 64 ? 8.461 -2.527 15.242 1 95.12 64 GLY B N 1
ATOM 2282 C CA . GLY B 1 64 ? 7.828 -3.703 15.82 1 95.12 64 GLY B CA 1
ATOM 2283 C C . GLY B 1 64 ? 6.777 -3.367 16.859 1 95.12 64 GLY B C 1
ATOM 2284 O O . GLY B 1 64 ? 5.691 -3.957 16.859 1 95.12 64 GLY B O 1
ATOM 2285 N N . ARG B 1 65 ? 7.039 -2.467 17.688 1 95.75 65 ARG B N 1
ATOM 2286 C CA . ARG B 1 65 ? 6.121 -2.066 18.75 1 95.75 65 ARG B CA 1
ATOM 2287 C C . ARG B 1 65 ? 4.891 -1.373 18.172 1 95.75 65 ARG B C 1
ATOM 2289 O O . ARG B 1 65 ? 3.77 -1.601 18.625 1 95.75 65 ARG B O 1
ATOM 2296 N N . LEU B 1 66 ? 5.113 -0.507 17.219 1 96.62 66 LEU B N 1
ATOM 2297 C CA . LEU B 1 66 ? 3.992 0.166 16.578 1 96.62 66 LEU B CA 1
ATOM 2298 C C . LEU B 1 66 ? 3.025 -0.847 15.977 1 96.62 66 LEU B C 1
ATOM 2300 O O . LEU B 1 66 ? 1.808 -0.701 16.094 1 96.62 66 LEU B O 1
ATOM 2304 N N . ARG B 1 67 ? 3.596 -1.836 15.32 1 94.56 67 ARG B N 1
ATOM 2305 C CA . ARG B 1 67 ? 2.766 -2.869 14.711 1 94.56 67 ARG B CA 1
ATOM 2306 C C . ARG B 1 67 ? 2.072 -3.715 15.773 1 94.56 67 ARG B C 1
ATOM 2308 O O . ARG B 1 67 ? 0.908 -4.086 15.617 1 94.56 67 ARG B O 1
ATOM 2315 N N . ALA B 1 68 ? 2.773 -4.008 16.828 1 90.88 68 ALA B N 1
ATOM 2316 C CA . ALA B 1 68 ? 2.186 -4.754 17.938 1 90.88 68 ALA B CA 1
ATOM 2317 C C . ALA B 1 68 ? 1.02 -3.99 18.562 1 90.88 68 ALA B C 1
ATOM 2319 O O . ALA B 1 68 ? 0.077 -4.594 19.078 1 90.88 68 ALA B O 1
ATOM 2320 N N . LEU B 1 69 ? 1.088 -2.645 18.469 1 92.19 69 LEU B N 1
ATOM 2321 C CA . LEU B 1 69 ? 0.022 -1.79 18.984 1 92.19 69 LEU B CA 1
ATOM 2322 C C . LEU B 1 69 ? -1.075 -1.604 17.938 1 92.19 69 LEU B C 1
ATOM 2324 O O . LEU B 1 69 ? -1.932 -0.729 18.078 1 92.19 69 LEU B O 1
ATOM 2328 N N . ASP B 1 70 ? -0.966 -2.33 16.797 1 90.75 70 ASP B N 1
ATOM 2329 C CA . ASP B 1 70 ? -1.953 -2.383 15.719 1 90.75 70 ASP B CA 1
ATOM 2330 C C . ASP B 1 70 ? -2.025 -1.052 14.969 1 90.75 70 ASP B C 1
ATOM 2332 O O . ASP B 1 70 ? -3.098 -0.65 14.508 1 90.75 70 ASP B O 1
ATOM 2336 N N . LYS B 1 71 ? -0.915 -0.301 15.055 1 93.56 71 LYS B N 1
ATOM 2337 C CA . LYS B 1 71 ? -0.848 0.876 14.188 1 93.56 71 LYS B CA 1
ATOM 2338 C C . LYS B 1 71 ? -0.646 0.48 12.734 1 93.56 71 LYS B C 1
ATOM 2340 O O . LYS B 1 71 ? 0.36 -0.142 12.383 1 93.56 71 LYS B O 1
ATOM 2345 N N . THR B 1 72 ? -1.519 0.943 11.859 1 93.12 72 THR B N 1
ATOM 2346 C CA . THR B 1 72 ? -1.541 0.375 10.516 1 93.12 72 THR B CA 1
ATOM 2347 C C . THR B 1 72 ? -1.021 1.381 9.492 1 93.12 72 THR B C 1
ATOM 2349 O O . THR B 1 72 ? -0.893 1.062 8.312 1 93.12 72 THR B O 1
ATOM 2352 N N . PHE B 1 73 ? -0.735 2.572 9.93 1 94.69 73 PHE B N 1
ATOM 2353 C CA . PHE B 1 73 ? -0.264 3.557 8.961 1 94.69 73 PHE B CA 1
ATOM 2354 C C . PHE B 1 73 ? 1.054 3.113 8.336 1 94.69 73 PHE B C 1
ATOM 2356 O O . PHE B 1 73 ? 1.845 2.416 8.977 1 94.69 73 PHE B O 1
ATOM 2363 N N . PRO B 1 74 ? 1.317 3.492 7.066 1 97.06 74 PRO B N 1
ATOM 2364 C CA . PRO B 1 74 ? 2.578 3.117 6.422 1 97.06 74 PRO B CA 1
ATOM 2365 C C . PRO B 1 74 ? 3.799 3.693 7.137 1 97.06 74 PRO B C 1
ATOM 2367 O O . PRO B 1 74 ? 3.734 4.797 7.688 1 97.06 74 PRO B O 1
ATOM 2370 N N . ILE B 1 75 ? 4.883 2.9 7.102 1 98.19 75 ILE B N 1
ATOM 2371 C CA . ILE B 1 75 ? 6.141 3.326 7.703 1 98.19 75 ILE B CA 1
ATOM 2372 C C . ILE B 1 75 ? 7.25 3.311 6.652 1 98.19 75 ILE B C 1
ATOM 2374 O O . ILE B 1 75 ? 7.473 2.295 5.992 1 98.19 75 ILE B O 1
ATOM 2378 N N . LEU B 1 76 ? 7.867 4.43 6.438 1 98.56 76 LEU B N 1
ATOM 2379 C CA . LEU B 1 76 ? 9.062 4.559 5.613 1 98.56 76 LEU B CA 1
ATOM 2380 C C . LEU B 1 76 ? 10.312 4.656 6.484 1 98.56 76 LEU B C 1
ATOM 2382 O O . LEU B 1 76 ? 10.422 5.555 7.32 1 98.56 76 LEU B O 1
ATOM 2386 N N . ILE B 1 77 ? 11.227 3.715 6.293 1 98.5 77 ILE B N 1
ATOM 2387 C CA . ILE B 1 77 ? 12.508 3.773 6.992 1 98.5 77 ILE B CA 1
ATOM 2388 C C . ILE B 1 77 ? 13.445 4.738 6.27 1 98.5 77 ILE B C 1
ATOM 2390 O O . ILE B 1 77 ? 13.57 4.688 5.043 1 98.5 77 ILE B O 1
ATOM 2394 N N . LEU B 1 78 ? 13.992 5.699 6.934 1 98.19 78 LEU B N 1
ATOM 2395 C CA . LEU B 1 78 ? 15.023 6.617 6.449 1 98.19 78 LEU B CA 1
ATOM 2396 C C . LEU B 1 78 ? 16.297 6.504 7.285 1 98.19 78 LEU B C 1
ATOM 2398 O O . LEU B 1 78 ? 16.312 6.934 8.445 1 98.19 78 LEU B O 1
ATOM 2402 N N . THR B 1 79 ? 17.344 5.918 6.715 1 96.69 79 THR B N 1
ATOM 2403 C CA . THR B 1 79 ? 18.516 5.574 7.527 1 96.69 79 THR B CA 1
ATOM 2404 C C . THR B 1 79 ? 19.781 5.578 6.68 1 96.69 79 THR B C 1
ATOM 2406 O O . THR B 1 79 ? 19.719 5.613 5.449 1 96.69 79 THR B O 1
ATOM 2409 N N . ALA B 1 80 ? 20.938 5.582 7.336 1 95.38 80 ALA B N 1
ATOM 2410 C CA . ALA B 1 80 ? 22.234 5.504 6.656 1 95.38 80 ALA B CA 1
ATOM 2411 C C . ALA B 1 80 ? 22.578 4.062 6.285 1 95.38 80 ALA B C 1
ATOM 2413 O O . ALA B 1 80 ? 23.484 3.816 5.496 1 95.38 80 ALA B O 1
ATOM 2414 N N . ARG B 1 81 ? 21.906 3.174 6.871 1 94.12 81 ARG B N 1
ATOM 2415 C CA . ARG B 1 81 ? 22.172 1.762 6.613 1 94.12 81 ARG B CA 1
ATOM 2416 C C . ARG B 1 81 ? 21.672 1.354 5.23 1 94.12 81 ARG B C 1
ATOM 2418 O O . ARG B 1 81 ? 20.469 1.252 5 1 94.12 81 ARG B O 1
ATOM 2425 N N . GLY B 1 82 ? 22.547 1.038 4.453 1 93 82 GLY B N 1
ATOM 2426 C CA . GLY B 1 82 ? 22.172 0.815 3.068 1 93 82 GLY B CA 1
ATOM 2427 C C . GLY B 1 82 ? 22.375 -0.618 2.615 1 93 82 GLY B C 1
ATOM 2428 O O . GLY B 1 82 ? 22.047 -0.969 1.479 1 93 82 GLY B O 1
ATOM 2429 N N . ASN B 1 83 ? 22.891 -1.435 3.486 1 93.5 83 ASN B N 1
ATOM 2430 C CA . ASN B 1 83 ? 23.109 -2.814 3.062 1 93.5 83 ASN B CA 1
ATOM 2431 C C . ASN B 1 83 ? 21.781 -3.568 2.918 1 93.5 83 ASN B C 1
ATOM 2433 O O . ASN B 1 83 ? 20.797 -3.238 3.582 1 93.5 83 ASN B O 1
ATOM 2437 N N . TRP B 1 84 ? 21.75 -4.531 1.964 1 91.31 84 TRP B N 1
ATOM 2438 C CA . TRP B 1 84 ? 20.516 -5.219 1.6 1 91.31 84 TRP B CA 1
ATOM 2439 C C . TRP B 1 84 ? 19.969 -6 2.785 1 91.31 84 TRP B C 1
ATOM 2441 O O . TRP B 1 84 ? 18.75 -6.156 2.916 1 91.31 84 TRP B O 1
ATOM 2451 N N . GLN B 1 85 ? 20.781 -6.578 3.682 1 94.62 85 GLN B N 1
ATOM 2452 C CA . GLN B 1 85 ? 20.328 -7.316 4.855 1 94.62 85 GLN B CA 1
ATOM 2453 C C . GLN B 1 85 ? 19.516 -6.43 5.785 1 94.62 85 GLN B C 1
ATOM 2455 O O . GLN B 1 85 ? 18.484 -6.855 6.312 1 94.62 85 GLN B O 1
ATOM 2460 N N . ASP B 1 86 ? 20 -5.211 5.945 1 94.06 86 ASP B N 1
ATOM 2461 C CA . ASP B 1 86 ? 19.266 -4.254 6.758 1 94.06 86 ASP B CA 1
ATOM 2462 C C . ASP B 1 86 ? 17.906 -3.93 6.125 1 94.06 86 ASP B C 1
ATOM 2464 O O . ASP B 1 86 ? 16.906 -3.816 6.828 1 94.06 86 ASP B O 1
ATOM 2468 N N . LYS B 1 87 ? 17.922 -3.746 4.836 1 95.31 87 LYS B N 1
ATOM 2469 C CA . LYS B 1 87 ? 16.688 -3.467 4.117 1 95.31 87 LYS B CA 1
ATOM 2470 C C . LYS B 1 87 ? 15.672 -4.594 4.309 1 95.31 87 LYS B C 1
ATOM 2472 O O . LYS B 1 87 ? 14.492 -4.34 4.582 1 95.31 87 LYS B O 1
ATOM 2477 N N . VAL B 1 88 ? 16.109 -5.816 4.199 1 94.12 88 VAL B N 1
ATOM 2478 C CA . VAL B 1 88 ? 15.25 -6.988 4.352 1 94.12 88 VAL B CA 1
ATOM 2479 C C . VAL B 1 88 ? 14.688 -7.035 5.77 1 94.12 88 VAL B C 1
ATOM 2481 O O . VAL B 1 88 ? 13.492 -7.27 5.965 1 94.12 88 VAL B O 1
ATOM 2484 N N . GLU B 1 89 ? 15.508 -6.801 6.688 1 93.88 89 GLU B N 1
ATOM 2485 C CA . GLU B 1 89 ? 15.094 -6.836 8.086 1 93.88 89 GLU B CA 1
ATOM 2486 C C . GLU B 1 89 ? 14.047 -5.762 8.375 1 93.88 89 GLU B C 1
ATOM 2488 O O . GLU B 1 89 ? 13.047 -6.031 9.047 1 93.88 89 GLU B O 1
ATOM 2493 N N . GLY B 1 90 ? 14.312 -4.574 7.922 1 94.5 90 GLY B N 1
ATOM 2494 C CA . GLY B 1 90 ? 13.383 -3.479 8.125 1 94.5 90 GLY B CA 1
ATOM 2495 C C . GLY B 1 90 ? 12.016 -3.74 7.523 1 94.5 90 GLY B C 1
ATOM 2496 O O . GLY B 1 90 ? 10.992 -3.529 8.172 1 94.5 90 GLY B O 1
ATOM 2497 N N . LEU B 1 91 ? 11.977 -4.199 6.312 1 93.5 91 LEU B N 1
ATOM 2498 C CA . LEU B 1 91 ? 10.734 -4.496 5.613 1 93.5 91 LEU B CA 1
ATOM 2499 C C . LEU B 1 91 ? 10 -5.66 6.273 1 93.5 91 LEU B C 1
ATOM 2501 O O . LEU B 1 91 ? 8.773 -5.637 6.402 1 93.5 91 LEU B O 1
ATOM 2505 N N . ALA B 1 92 ? 10.742 -6.641 6.73 1 90.25 92 ALA B N 1
ATOM 2506 C CA . ALA B 1 92 ? 10.164 -7.797 7.406 1 90.25 92 ALA B CA 1
ATOM 2507 C C . ALA B 1 92 ? 9.555 -7.402 8.75 1 90.25 92 ALA B C 1
ATOM 2509 O O . ALA B 1 92 ? 8.562 -7.996 9.188 1 90.25 92 ALA B O 1
ATOM 2510 N N . ALA B 1 93 ? 10.094 -6.383 9.344 1 91.12 93 ALA B N 1
ATOM 2511 C CA . ALA B 1 93 ? 9.641 -5.949 10.664 1 91.12 93 ALA B CA 1
ATOM 2512 C C . ALA B 1 93 ? 8.32 -5.188 10.57 1 91.12 93 ALA B C 1
ATOM 2514 O O . ALA B 1 93 ? 7.668 -4.938 11.586 1 91.12 93 ALA B O 1
ATOM 2515 N N . GLY B 1 94 ? 7.984 -4.801 9.352 1 93.06 94 GLY B N 1
ATOM 2516 C CA . GLY B 1 94 ? 6.691 -4.152 9.203 1 93.06 94 GLY B CA 1
ATOM 2517 C C . GLY B 1 94 ? 6.766 -2.846 8.438 1 93.06 94 GLY B C 1
ATOM 2518 O O . GLY B 1 94 ? 5.742 -2.191 8.219 1 93.06 94 GLY B O 1
ATOM 2519 N N . ALA B 1 95 ? 7.977 -2.434 8.047 1 96.44 95 ALA B N 1
ATOM 2520 C CA . ALA B 1 95 ? 8.094 -1.229 7.23 1 96.44 95 ALA B CA 1
ATOM 2521 C C . ALA B 1 95 ? 7.559 -1.468 5.824 1 96.44 95 ALA B C 1
ATOM 2523 O O . ALA B 1 95 ? 7.562 -2.6 5.332 1 96.44 95 ALA B O 1
ATOM 2524 N N . ASP B 1 96 ? 7.145 -0.384 5.176 1 96.69 96 ASP B N 1
ATOM 2525 C CA . ASP B 1 96 ? 6.5 -0.491 3.871 1 96.69 96 ASP B CA 1
ATOM 2526 C C . ASP B 1 96 ? 7.434 -0.023 2.758 1 96.69 96 ASP B C 1
ATOM 2528 O O . ASP B 1 96 ? 7.203 -0.314 1.582 1 96.69 96 ASP B O 1
ATOM 2532 N N . ASP B 1 97 ? 8.391 0.729 3.084 1 97.25 97 ASP B N 1
ATOM 2533 C CA . ASP B 1 97 ? 9.406 1.219 2.156 1 97.25 97 ASP B CA 1
ATOM 2534 C C . ASP B 1 97 ? 10.711 1.544 2.885 1 97.25 97 ASP B C 1
ATOM 2536 O O . ASP B 1 97 ? 10.758 1.528 4.117 1 97.25 97 ASP B O 1
ATOM 2540 N N . TYR B 1 98 ? 11.773 1.755 2.131 1 97.94 98 TYR B N 1
ATOM 2541 C CA . TYR B 1 98 ? 13.125 1.947 2.646 1 97.94 98 TYR B CA 1
ATOM 2542 C C . TYR B 1 98 ? 13.906 2.932 1.782 1 97.94 98 TYR B C 1
ATOM 2544 O O . TYR B 1 98 ? 14.008 2.75 0.567 1 97.94 98 TYR B O 1
ATOM 2552 N N . LEU B 1 99 ? 14.422 4.004 2.414 1 97.88 99 LEU B N 1
ATOM 2553 C CA . LEU B 1 99 ? 15.227 5.008 1.726 1 97.88 99 LEU B CA 1
ATOM 2554 C C . LEU B 1 99 ? 16.531 5.25 2.461 1 97.88 99 LEU B C 1
ATOM 2556 O O . LEU B 1 99 ? 16.547 5.48 3.674 1 97.88 99 LEU B O 1
ATOM 2560 N N . VAL B 1 100 ? 17.641 5.203 1.759 1 97 100 VAL B N 1
ATOM 2561 C CA . VAL B 1 100 ? 18.969 5.289 2.359 1 97 100 VAL B CA 1
ATOM 2562 C C . VAL B 1 100 ? 19.438 6.742 2.357 1 97 100 VAL B C 1
ATOM 2564 O O . VAL B 1 100 ? 19.234 7.465 1.379 1 97 100 VAL B O 1
ATOM 2567 N N . LYS B 1 101 ? 20.062 7.191 3.451 1 96.88 101 LYS B N 1
ATOM 2568 C CA . LYS B 1 101 ? 20.766 8.461 3.521 1 96.88 101 LYS B CA 1
ATOM 2569 C C . LYS B 1 101 ? 22.156 8.352 2.883 1 96.88 101 LYS B C 1
ATOM 2571 O O . LYS B 1 101 ? 22.844 7.344 3.053 1 96.88 101 LYS B O 1
ATOM 2576 N N . PRO B 1 102 ? 22.688 9.375 2.184 1 96.5 102 PRO B N 1
ATOM 2577 C CA . PRO B 1 102 ? 22 10.617 1.823 1 96.5 102 PRO B CA 1
ATOM 2578 C C . PRO B 1 102 ? 20.922 10.406 0.75 1 96.5 102 PRO B C 1
ATOM 2580 O O . PRO B 1 102 ? 20.953 9.398 0.044 1 96.5 102 PRO B O 1
ATOM 2583 N N . PHE B 1 103 ? 20.031 11.305 0.73 1 95.88 103 PHE B N 1
ATOM 2584 C CA . PHE B 1 103 ? 18.891 11.164 -0.172 1 95.88 103 PHE B CA 1
ATOM 2585 C C . PHE B 1 103 ? 18.5 12.516 -0.772 1 95.88 103 PHE B C 1
ATOM 2587 O O . PHE B 1 103 ? 18.953 13.562 -0.298 1 95.88 103 PHE B O 1
ATOM 2594 N N . GLN B 1 104 ? 17.766 12.383 -1.867 1 96.06 104 GLN B N 1
ATOM 2595 C CA . GLN B 1 104 ? 17.109 13.562 -2.443 1 96.06 104 GLN B CA 1
ATOM 2596 C C . GLN B 1 104 ? 15.695 13.734 -1.902 1 96.06 104 GLN B C 1
ATOM 2598 O O . GLN B 1 104 ? 14.922 12.773 -1.869 1 96.06 104 GLN B O 1
ATOM 2603 N N . PHE B 1 105 ? 15.391 14.945 -1.498 1 96 105 PHE B N 1
ATOM 2604 C CA . PHE B 1 105 ? 14.086 15.195 -0.899 1 96 105 PHE B CA 1
ATOM 2605 C C . PHE B 1 105 ? 12.969 14.836 -1.87 1 96 105 PHE B C 1
ATOM 2607 O O . PHE B 1 105 ? 11.922 14.336 -1.458 1 96 105 PHE B O 1
ATOM 2614 N N . GLU B 1 106 ? 13.211 15.07 -3.15 1 95.25 106 GLU B N 1
ATOM 2615 C CA . GLU B 1 106 ? 12.219 14.758 -4.176 1 95.25 106 GLU B CA 1
ATOM 2616 C C . GLU B 1 106 ? 11.883 13.266 -4.176 1 95.25 106 GLU B C 1
ATOM 2618 O O . GLU B 1 106 ? 10.719 12.891 -4.348 1 95.25 106 GLU B O 1
ATOM 2623 N N . GLU B 1 107 ? 12.875 12.461 -4.016 1 95.62 107 GLU B N 1
ATOM 2624 C CA . GLU B 1 107 ? 12.648 11.023 -3.955 1 95.62 107 GLU B CA 1
ATOM 2625 C C . GLU B 1 107 ? 11.875 10.641 -2.693 1 95.62 107 GLU B C 1
ATOM 2627 O O . GLU B 1 107 ? 10.961 9.812 -2.746 1 95.62 107 GLU B O 1
ATOM 2632 N N . LEU B 1 108 ? 12.266 11.211 -1.571 1 97.5 108 LEU B N 1
ATOM 2633 C CA . LEU B 1 108 ? 11.547 10.977 -0.323 1 97.5 108 LEU B CA 1
ATOM 2634 C C . LEU B 1 108 ? 10.07 11.305 -0.475 1 97.5 108 LEU B C 1
ATOM 2636 O O . LEU B 1 108 ? 9.203 10.5 -0.114 1 97.5 108 LEU B O 1
ATOM 2640 N N . GLU B 1 109 ? 9.797 12.453 -1.03 1 94.81 109 GLU B N 1
ATOM 2641 C CA . GLU B 1 109 ? 8.43 12.914 -1.215 1 94.81 109 GLU B CA 1
ATOM 2642 C C . GLU B 1 109 ? 7.648 11.969 -2.129 1 94.81 109 GLU B C 1
ATOM 2644 O O . GLU B 1 109 ? 6.488 11.656 -1.86 1 94.81 109 GLU B O 1
ATOM 2649 N N . ALA B 1 110 ? 8.289 11.562 -3.182 1 93.88 110 ALA B N 1
ATOM 2650 C CA . ALA B 1 110 ? 7.648 10.648 -4.121 1 93.88 110 ALA B CA 1
ATOM 2651 C C . ALA B 1 110 ? 7.273 9.336 -3.438 1 93.88 110 ALA B C 1
ATOM 2653 O O . ALA B 1 110 ? 6.199 8.781 -3.686 1 93.88 110 ALA B O 1
ATOM 2654 N N . ARG B 1 111 ? 8.18 8.82 -2.627 1 96.69 111 ARG B N 1
ATOM 2655 C CA . ARG B 1 111 ? 7.918 7.578 -1.903 1 96.69 111 ARG B CA 1
ATOM 2656 C C . ARG B 1 111 ? 6.789 7.754 -0.895 1 96.69 111 ARG B C 1
ATOM 2658 O O . ARG B 1 111 ? 5.938 6.879 -0.747 1 96.69 111 ARG B O 1
ATOM 2665 N N . LEU B 1 112 ? 6.77 8.883 -0.218 1 96.12 112 LEU B N 1
ATOM 2666 C CA . LEU B 1 112 ? 5.691 9.188 0.717 1 96.12 112 LEU B CA 1
ATOM 2667 C C . LEU B 1 112 ? 4.344 9.219 0.003 1 96.12 112 LEU B C 1
ATOM 2669 O O . LEU B 1 112 ? 3.367 8.641 0.485 1 96.12 112 LEU B O 1
ATOM 2673 N N . ASN B 1 113 ? 4.367 9.875 -1.117 1 93.12 113 ASN B N 1
ATOM 2674 C CA . ASN B 1 113 ? 3.135 9.984 -1.893 1 93.12 113 ASN B CA 1
ATOM 2675 C C . ASN B 1 113 ? 2.643 8.617 -2.357 1 93.12 113 ASN B C 1
ATOM 2677 O O . ASN B 1 113 ? 1.441 8.344 -2.326 1 93.12 113 ASN B O 1
ATOM 2681 N N . ALA B 1 114 ? 3.555 7.781 -2.77 1 93.56 114 ALA B N 1
ATOM 2682 C CA . ALA B 1 114 ? 3.197 6.434 -3.207 1 93.56 114 ALA B CA 1
ATOM 2683 C C . ALA B 1 114 ? 2.586 5.629 -2.062 1 93.56 114 ALA B C 1
ATOM 2685 O O . ALA B 1 114 ? 1.574 4.949 -2.244 1 93.56 114 ALA B O 1
ATOM 2686 N N . LEU B 1 115 ? 3.191 5.711 -0.901 1 95.19 115 LEU B N 1
ATOM 2687 C CA . LEU B 1 115 ? 2.705 4.992 0.271 1 95.19 115 LEU B CA 1
ATOM 2688 C C . LEU B 1 115 ? 1.312 5.473 0.666 1 95.19 115 LEU B C 1
ATOM 2690 O O . LEU B 1 115 ? 0.427 4.664 0.946 1 95.19 115 LEU B O 1
ATOM 2694 N N . LEU B 1 116 ? 1.099 6.777 0.686 1 92.75 116 LEU B N 1
ATOM 2695 C CA . LEU B 1 116 ? -0.179 7.371 1.07 1 92.75 116 LEU B CA 1
ATOM 2696 C C . LEU B 1 116 ? -1.267 7.016 0.063 1 92.75 116 LEU B C 1
ATOM 2698 O O . LEU B 1 116 ? -2.398 6.711 0.447 1 92.75 116 LEU B O 1
ATOM 2702 N N . ARG B 1 117 ? -0.861 7.109 -1.171 1 89.69 117 ARG B N 1
ATOM 2703 C CA . ARG B 1 117 ? -1.782 6.75 -2.244 1 89.69 117 ARG B CA 1
ATOM 2704 C C . ARG B 1 117 ? -2.275 5.316 -2.086 1 89.69 117 ARG B C 1
ATOM 2706 O O . ARG B 1 117 ? -3.482 5.066 -2.08 1 89.69 117 ARG B O 1
ATOM 2713 N N . ARG B 1 118 ? -1.413 4.449 -1.867 1 88.81 118 ARG B N 1
ATOM 2714 C CA . ARG B 1 118 ? -1.756 3.033 -1.758 1 88.81 118 ARG B CA 1
ATOM 2715 C C . ARG B 1 118 ? -2.562 2.762 -0.492 1 88.81 118 ARG B C 1
ATOM 2717 O O . ARG B 1 118 ? -3.498 1.96 -0.506 1 88.81 118 ARG B O 1
ATOM 2724 N N . SER B 1 119 ? -2.191 3.389 0.536 1 88.81 119 SER B N 1
ATOM 2725 C CA . SER B 1 119 ? -2.873 3.182 1.81 1 88.81 119 SER B CA 1
ATOM 2726 C C . SER B 1 119 ? -4.332 3.621 1.734 1 88.81 119 SER B C 1
ATOM 2728 O O . SER B 1 119 ? -5.176 3.109 2.471 1 88.81 119 SER B O 1
ATOM 2730 N N . SER B 1 120 ? -4.617 4.539 0.833 1 86.75 120 SER B N 1
ATOM 2731 C CA . SER B 1 120 ? -5.977 5.043 0.684 1 86.75 120 SER B CA 1
ATOM 2732 C C . SER B 1 120 ? -6.738 4.273 -0.39 1 86.75 120 SER B C 1
ATOM 2734 O O . SER B 1 120 ? -7.875 4.617 -0.719 1 86.75 120 SER B O 1
ATOM 2736 N N . GLY B 1 121 ? -6.035 3.312 -0.99 1 85.38 121 GLY B N 1
ATOM 2737 C CA . GLY B 1 121 ? -6.699 2.461 -1.964 1 85.38 121 GLY B CA 1
ATOM 2738 C C . GLY B 1 121 ? -6.652 3.018 -3.375 1 85.38 121 GLY B C 1
ATOM 2739 O O . GLY B 1 121 ? -7.398 2.574 -4.25 1 85.38 121 GLY B O 1
ATOM 2740 N N . PHE B 1 122 ? -5.867 4.004 -3.551 1 86.06 122 PHE B N 1
ATOM 2741 C CA . PHE B 1 122 ? -5.754 4.602 -4.875 1 86.06 122 PHE B CA 1
ATOM 2742 C C . PHE B 1 122 ? -4.496 4.113 -5.582 1 86.06 122 PHE B C 1
ATOM 2744 O O . PHE B 1 122 ? -3.541 3.684 -4.934 1 86.06 122 PHE B O 1
ATOM 2751 N N . THR B 1 123 ? -4.578 4.168 -6.914 1 85.69 123 THR B N 1
ATOM 2752 C CA . THR B 1 123 ? -3.441 3.715 -7.707 1 85.69 123 THR B CA 1
ATOM 2753 C C . THR B 1 123 ? -2.838 4.871 -8.5 1 85.69 123 THR B C 1
ATOM 2755 O O . THR B 1 123 ? -1.703 4.785 -8.969 1 85.69 123 THR B O 1
ATOM 2758 N N . GLN B 1 124 ? -3.652 5.828 -8.625 1 85.25 124 GLN B N 1
ATOM 2759 C CA . GLN B 1 124 ? -3.205 6.996 -9.375 1 85.25 124 GLN B CA 1
ATOM 2760 C C . GLN B 1 124 ? -3.061 8.211 -8.461 1 85.25 124 GLN B C 1
ATOM 2762 O O . GLN B 1 124 ? -3.666 8.266 -7.391 1 85.25 124 GLN B O 1
ATOM 2767 N N . ALA B 1 125 ? -2.266 9.094 -8.945 1 84.12 125 ALA B N 1
ATOM 2768 C CA . ALA B 1 125 ? -2.035 10.312 -8.172 1 84.12 125 ALA B CA 1
ATOM 2769 C C . ALA B 1 125 ? -3.199 11.289 -8.328 1 84.12 125 ALA B C 1
ATOM 2771 O O . ALA B 1 125 ? -3.096 12.453 -7.934 1 84.12 125 ALA B O 1
ATOM 2772 N N . THR B 1 126 ? -4.199 10.836 -8.969 1 89.69 126 THR B N 1
ATOM 2773 C CA . THR B 1 126 ? -5.398 11.648 -9.133 1 89.69 126 THR B CA 1
ATOM 2774 C C . THR B 1 126 ? -6.617 10.945 -8.547 1 89.69 126 THR B C 1
ATOM 2776 O O . THR B 1 126 ? -6.773 9.727 -8.711 1 89.69 126 THR B O 1
ATOM 2779 N N . ILE B 1 127 ? -7.367 11.68 -7.785 1 92.31 127 ILE B N 1
ATOM 2780 C CA . ILE B 1 127 ? -8.641 11.172 -7.277 1 92.31 127 ILE B CA 1
ATOM 2781 C C . ILE B 1 127 ? -9.797 11.852 -8.008 1 92.31 127 ILE B C 1
ATOM 2783 O O . ILE B 1 127 ? -9.828 13.078 -8.125 1 92.31 127 ILE B O 1
ATOM 2787 N N . VAL B 1 128 ? -10.672 11.047 -8.5 1 93.88 128 VAL B N 1
ATOM 2788 C CA . VAL B 1 128 ? -11.773 11.594 -9.289 1 93.88 128 VAL B CA 1
ATOM 2789 C C . VAL B 1 128 ? -13.109 11.219 -8.656 1 93.88 128 VAL B C 1
ATOM 2791 O O . VAL B 1 128 ? -13.305 10.07 -8.242 1 93.88 128 VAL B O 1
ATOM 2794 N N . ALA B 1 129 ? -13.953 12.141 -8.492 1 94.88 129 ALA B N 1
ATOM 2795 C CA . ALA B 1 129 ? -15.344 11.961 -8.07 1 94.88 129 ALA B CA 1
ATOM 2796 C C . ALA B 1 129 ? -16.281 12.828 -8.898 1 94.88 129 ALA B C 1
ATOM 2798 O O . ALA B 1 129 ? -16.438 14.023 -8.641 1 94.88 129 ALA B O 1
ATOM 2799 N N . GLY B 1 130 ? -16.969 12.141 -9.836 1 93.38 130 GLY B N 1
ATOM 2800 C CA . GLY B 1 130 ? -17.797 12.93 -10.727 1 93.38 130 GLY B CA 1
ATOM 2801 C C . GLY B 1 130 ? -17.031 14.023 -11.453 1 93.38 130 GLY B C 1
ATOM 2802 O O . GLY B 1 130 ? -16.047 13.742 -12.133 1 93.38 130 GLY B O 1
ATOM 2803 N N . PRO B 1 131 ? -17.562 15.281 -11.25 1 94.19 131 PRO B N 1
ATOM 2804 C CA . PRO B 1 131 ? -16.891 16.375 -11.953 1 94.19 131 PRO B CA 1
ATOM 2805 C C . PRO B 1 131 ? -15.648 16.875 -11.234 1 94.19 131 PRO B C 1
ATOM 2807 O O . PRO B 1 131 ? -14.953 17.766 -11.734 1 94.19 131 PRO B O 1
ATOM 2810 N N . LEU B 1 132 ? -15.391 16.344 -10.117 1 95.69 132 LEU B N 1
ATOM 2811 C CA . LEU B 1 132 ? -14.297 16.797 -9.273 1 95.69 132 LEU B CA 1
ATOM 2812 C C . LEU B 1 132 ? -13.062 15.922 -9.445 1 95.69 132 LEU B C 1
ATOM 2814 O O . LEU B 1 132 ? -13.164 14.695 -9.453 1 95.69 132 LEU B O 1
ATOM 2818 N N . ARG B 1 133 ? -11.914 16.562 -9.633 1 95.31 133 ARG B N 1
ATOM 2819 C CA . ARG B 1 133 ? -10.648 15.852 -9.75 1 95.31 133 ARG B CA 1
ATOM 2820 C C . ARG B 1 133 ? -9.578 16.5 -8.883 1 95.31 133 ARG B C 1
ATOM 2822 O O . ARG B 1 133 ? -9.391 17.719 -8.922 1 95.31 133 ARG B O 1
ATOM 2829 N N . LEU B 1 134 ? -8.93 15.688 -8.07 1 94.31 134 LEU B N 1
ATOM 2830 C CA . LEU B 1 134 ? -7.824 16.156 -7.234 1 94.31 134 LEU B CA 1
ATOM 2831 C C . LEU B 1 134 ? -6.492 15.609 -7.738 1 94.31 134 LEU B C 1
ATOM 2833 O O . LEU B 1 134 ? -6.352 14.398 -7.945 1 94.31 134 LEU B O 1
ATOM 2837 N N . ASP B 1 135 ? -5.586 16.438 -8.016 1 89.62 135 ASP B N 1
ATOM 2838 C CA . ASP B 1 135 ? -4.207 16.047 -8.289 1 89.62 135 ASP B CA 1
ATOM 2839 C C . ASP B 1 135 ? -3.369 16.047 -7.016 1 89.62 135 ASP B C 1
ATOM 2841 O O . ASP B 1 135 ? -3.018 17.109 -6.492 1 89.62 135 ASP B O 1
ATOM 2845 N N . LEU B 1 136 ? -2.994 14.938 -6.598 1 86.12 136 LEU B N 1
ATOM 2846 C CA . LEU B 1 136 ? -2.348 14.789 -5.297 1 86.12 136 LEU B CA 1
ATOM 2847 C C . LEU B 1 136 ? -0.904 15.273 -5.348 1 86.12 136 LEU B C 1
ATOM 2849 O O . LEU B 1 136 ? -0.364 15.734 -4.34 1 86.12 136 LEU B O 1
ATOM 2853 N N . ASN B 1 137 ? -0.322 15.172 -6.535 1 79.88 137 ASN B N 1
ATOM 2854 C CA . ASN B 1 137 ? 1.058 15.625 -6.68 1 79.88 137 ASN B CA 1
ATOM 2855 C C . ASN B 1 137 ? 1.151 17.141 -6.691 1 79.88 137 ASN B C 1
ATOM 2857 O O . ASN B 1 137 ? 1.994 17.734 -6.004 1 79.88 137 ASN B O 1
ATOM 2861 N N . ARG B 1 138 ? 0.263 17.781 -7.387 1 82.06 138 ARG B N 1
ATOM 2862 C CA . ARG B 1 138 ? 0.279 19.234 -7.523 1 82.06 138 ARG B CA 1
ATOM 2863 C C . ARG B 1 138 ? -0.544 19.891 -6.426 1 82.06 138 ARG B C 1
ATOM 2865 O O . ARG B 1 138 ? -0.461 21.109 -6.23 1 82.06 138 ARG B O 1
ATOM 2872 N N . LYS B 1 139 ? -1.24 19.109 -5.723 1 87.31 139 LYS B N 1
ATOM 2873 C CA . LYS B 1 139 ? -2.143 19.609 -4.691 1 87.31 139 LYS B CA 1
ATOM 2874 C C . LYS B 1 139 ? -3.104 20.656 -5.258 1 87.31 139 LYS B C 1
ATOM 2876 O O . LYS B 1 139 ? -3.246 21.75 -4.699 1 87.31 139 LYS B O 1
ATOM 2881 N N . GLN B 1 140 ? -3.715 20.203 -6.371 1 91.19 140 GLN B N 1
ATOM 2882 C CA . GLN B 1 140 ? -4.684 21.062 -7.047 1 91.19 140 GLN B CA 1
ATOM 2883 C C . GLN B 1 140 ? -5.996 20.328 -7.293 1 91.19 140 GLN B C 1
ATOM 2885 O O . GLN B 1 140 ? -6.02 19.094 -7.332 1 91.19 140 GLN B O 1
ATOM 2890 N N . ALA B 1 141 ? -7.043 21.094 -7.395 1 95 141 ALA B N 1
ATOM 2891 C CA . ALA B 1 141 ? -8.367 20.531 -7.648 1 95 141 ALA B CA 1
ATOM 2892 C C . ALA B 1 141 ? -9.008 21.188 -8.875 1 95 141 ALA B C 1
ATOM 2894 O O . ALA B 1 141 ? -8.773 22.359 -9.156 1 95 141 ALA B O 1
ATOM 2895 N N . VAL B 1 142 ? -9.695 20.391 -9.602 1 95 142 VAL B N 1
ATOM 2896 C CA . VAL B 1 142 ? -10.445 20.859 -10.766 1 95 142 VAL B CA 1
ATOM 2897 C C . VAL B 1 142 ? -11.898 20.422 -10.648 1 95 142 VAL B C 1
ATOM 2899 O O . VAL B 1 142 ? -12.188 19.297 -10.203 1 95 142 VAL B O 1
ATOM 2902 N N . LEU B 1 143 ? -12.781 21.312 -10.914 1 94.75 143 LEU B N 1
ATOM 2903 C CA . LEU B 1 143 ? -14.211 21.047 -10.961 1 94.75 143 LEU B CA 1
ATOM 2904 C C . LEU B 1 143 ? -14.789 21.375 -12.328 1 94.75 143 LEU B C 1
ATOM 2906 O O . LEU B 1 143 ? -14.68 22.516 -12.797 1 94.75 143 LEU B O 1
ATOM 2910 N N . ASP B 1 144 ? -15.328 20.438 -12.945 1 92.69 144 ASP B N 1
ATOM 2911 C CA . ASP B 1 144 ? -15.844 20.625 -14.297 1 92.69 144 ASP B CA 1
ATOM 2912 C C . ASP B 1 144 ? -14.766 21.188 -15.219 1 92.69 144 ASP B C 1
ATOM 2914 O O . ASP B 1 144 ? -15 22.188 -15.914 1 92.69 144 ASP B O 1
ATOM 2918 N N . GLU B 1 145 ? -13.555 20.703 -15.016 1 91 145 GLU B N 1
ATOM 2919 C CA . GLU B 1 145 ? -12.398 20.984 -15.867 1 91 145 GLU B CA 1
ATOM 2920 C C . GLU B 1 145 ? -11.898 22.422 -15.664 1 91 145 GLU B C 1
ATOM 2922 O O . GLU B 1 145 ? -11.109 22.922 -16.453 1 91 145 GLU B O 1
ATOM 2927 N N . GLN B 1 146 ? -12.422 23.047 -14.648 1 93.38 146 GLN B N 1
ATOM 2928 C CA . GLN B 1 146 ? -11.938 24.375 -14.266 1 93.38 146 GLN B CA 1
ATOM 2929 C C . GLN B 1 146 ? -11.227 24.328 -12.914 1 93.38 146 GLN B C 1
ATOM 2931 O O . GLN B 1 146 ? -11.664 23.625 -11.992 1 93.38 146 GLN B O 1
ATOM 2936 N N . PRO B 1 147 ? -10.195 25.047 -12.922 1 94.5 147 PRO B N 1
ATOM 2937 C CA . PRO B 1 147 ? -9.477 25.062 -11.648 1 94.5 147 PRO B CA 1
ATOM 2938 C C . PRO B 1 147 ? -10.344 25.547 -10.484 1 94.5 147 PRO B C 1
ATOM 2940 O O . PRO B 1 147 ? -11.109 26.5 -10.625 1 94.5 147 PRO B O 1
ATOM 2943 N N . LEU B 1 148 ? -10.336 24.812 -9.43 1 94.19 148 LEU B N 1
ATOM 2944 C CA . LEU B 1 148 ? -11.031 25.172 -8.195 1 94.19 148 LEU B CA 1
ATOM 2945 C C . LEU B 1 148 ? -10.078 25.844 -7.215 1 94.19 148 LEU B C 1
ATOM 2947 O O . LEU B 1 148 ? -9.102 25.234 -6.773 1 94.19 148 LEU B O 1
ATOM 2951 N N . ALA B 1 149 ? -10.289 27.094 -6.902 1 93.31 149 ALA B N 1
ATOM 2952 C CA . ALA B 1 149 ? -9.43 27.844 -5.984 1 93.31 149 ALA B CA 1
ATOM 2953 C C . ALA B 1 149 ? -9.641 27.375 -4.543 1 93.31 149 ALA B C 1
ATOM 2955 O O . ALA B 1 149 ? -10.703 27.641 -3.959 1 93.31 149 ALA B O 1
ATOM 2956 N N . LEU B 1 150 ? -8.664 26.734 -4.074 1 93.38 150 LEU B N 1
ATOM 2957 C CA . LEU B 1 150 ? -8.711 26.281 -2.689 1 93.38 150 LEU B CA 1
ATOM 2958 C C . LEU B 1 150 ? -7.531 26.828 -1.896 1 93.38 150 LEU B C 1
ATOM 2960 O O . LEU B 1 150 ? -6.418 26.922 -2.42 1 93.38 150 LEU B O 1
ATOM 2964 N N . THR B 1 151 ? -7.871 27.188 -0.656 1 90.06 151 THR B N 1
ATOM 2965 C CA . THR B 1 151 ? -6.77 27.469 0.261 1 90.06 151 THR B CA 1
ATOM 2966 C C . THR B 1 151 ? -6.082 26.172 0.687 1 90.06 151 THR B C 1
ATOM 2968 O O . THR B 1 151 ? -6.582 25.078 0.405 1 90.06 151 THR B O 1
ATOM 2971 N N . ALA B 1 152 ? -4.965 26.328 1.34 1 87.31 152 ALA B N 1
ATOM 2972 C CA . ALA B 1 152 ? -4.223 25.156 1.803 1 87.31 152 ALA B CA 1
ATOM 2973 C C . ALA B 1 152 ? -5.078 24.297 2.73 1 87.31 152 ALA B C 1
ATOM 2975 O O . ALA B 1 152 ? -5.117 23.078 2.596 1 87.31 152 ALA B O 1
ATOM 2976 N N . TYR B 1 153 ? -5.785 24.953 3.611 1 88.81 153 TYR B N 1
ATOM 2977 C CA . TYR B 1 153 ? -6.613 24.234 4.574 1 88.81 153 TYR B CA 1
ATOM 2978 C C . TYR B 1 153 ? -7.801 23.562 3.889 1 88.81 153 TYR B C 1
ATOM 2980 O O . TYR B 1 153 ? -8.141 22.422 4.195 1 88.81 153 TYR B O 1
ATOM 2988 N N . GLU B 1 154 ? -8.375 24.297 3 1 92.56 154 GLU B N 1
ATOM 2989 C CA . GLU B 1 154 ? -9.5 23.734 2.258 1 92.56 154 GLU B CA 1
ATOM 2990 C C . GLU B 1 154 ? -9.07 22.5 1.47 1 92.56 154 GLU B C 1
ATOM 2992 O O . GLU B 1 154 ? -9.773 21.484 1.463 1 92.56 154 GLU B O 1
ATOM 2997 N N . TYR B 1 155 ? -7.973 22.641 0.872 1 93.38 155 TYR B N 1
ATOM 2998 C CA . TYR B 1 155 ? -7.457 21.516 0.104 1 93.38 155 TYR B CA 1
ATOM 2999 C C . TYR B 1 155 ? -7.211 20.297 1.004 1 93.38 155 TYR B C 1
ATOM 3001 O O . TYR B 1 155 ? -7.59 19.172 0.663 1 93.38 155 TYR B O 1
ATOM 3009 N N . ARG B 1 156 ? -6.605 20.5 2.113 1 91.31 156 ARG B N 1
ATOM 3010 C CA . ARG B 1 156 ? -6.281 19.422 3.035 1 91.31 156 ARG B CA 1
ATOM 3011 C C . ARG B 1 156 ? -7.543 18.688 3.48 1 91.31 156 ARG B C 1
ATOM 3013 O O . ARG B 1 156 ? -7.566 17.453 3.533 1 91.31 156 ARG B O 1
ATOM 3020 N N . ILE B 1 157 ? -8.523 19.438 3.791 1 92.81 157 ILE B N 1
ATOM 3021 C CA . ILE B 1 157 ? -9.781 18.859 4.246 1 92.81 157 ILE B CA 1
ATOM 3022 C C . ILE B 1 157 ? -10.422 18.062 3.111 1 92.81 157 ILE B C 1
ATOM 3024 O O . ILE B 1 157 ? -10.859 16.938 3.311 1 92.81 157 ILE B O 1
ATOM 3028 N N . LEU B 1 158 ? -10.43 18.672 1.957 1 95.19 158 LEU B N 1
ATOM 3029 C CA . LEU B 1 158 ? -11.031 18.016 0.801 1 95.19 158 LEU B CA 1
ATOM 3030 C C . LEU B 1 158 ? -10.297 16.719 0.467 1 95.19 158 LEU B C 1
ATOM 3032 O O . LEU B 1 158 ? -10.922 15.688 0.252 1 95.19 158 LEU B O 1
ATOM 3036 N N . GLU B 1 159 ? -9 16.812 0.441 1 93.62 159 GLU B N 1
ATOM 3037 C CA . GLU B 1 159 ? -8.188 15.633 0.153 1 93.62 159 GLU B CA 1
ATOM 3038 C C . GLU B 1 159 ? -8.461 14.508 1.152 1 93.62 159 GLU B C 1
ATOM 3040 O O . GLU B 1 159 ? -8.648 13.359 0.762 1 93.62 159 GLU B O 1
ATOM 3045 N N . TYR B 1 160 ? -8.484 14.867 2.396 1 93.81 160 TYR B N 1
ATOM 3046 C CA . TYR B 1 160 ? -8.688 13.867 3.441 1 93.81 160 TYR B CA 1
ATOM 3047 C C . TYR B 1 160 ? -10.055 13.203 3.309 1 93.81 160 TYR B C 1
ATOM 3049 O O . TYR B 1 160 ? -10.172 11.984 3.434 1 93.81 160 TYR B O 1
ATOM 3057 N N . LEU B 1 161 ? -11.039 14 3.049 1 94.69 161 LEU B N 1
ATOM 3058 C CA . LEU B 1 161 ? -12.391 13.469 2.883 1 94.69 161 LEU B CA 1
ATOM 3059 C C . LEU B 1 161 ? -12.461 12.539 1.673 1 94.69 161 LEU B C 1
ATOM 3061 O O . LEU B 1 161 ? -13.047 11.461 1.749 1 94.69 161 LEU B O 1
ATOM 3065 N N . MET B 1 162 ? -11.797 12.992 0.571 1 94.69 162 MET B N 1
ATOM 3066 C CA . MET B 1 162 ? -11.867 12.195 -0.652 1 94.69 162 MET B CA 1
ATOM 3067 C C . MET B 1 162 ? -11.086 10.891 -0.497 1 94.69 162 MET B C 1
ATOM 3069 O O . MET B 1 162 ? -11.508 9.852 -1.001 1 94.69 162 MET B O 1
ATOM 3073 N N . ARG B 1 163 ? -9.977 10.938 0.211 1 91.75 163 ARG B N 1
ATOM 3074 C CA . ARG B 1 163 ? -9.195 9.727 0.479 1 91.75 163 ARG B CA 1
ATOM 3075 C C . ARG B 1 163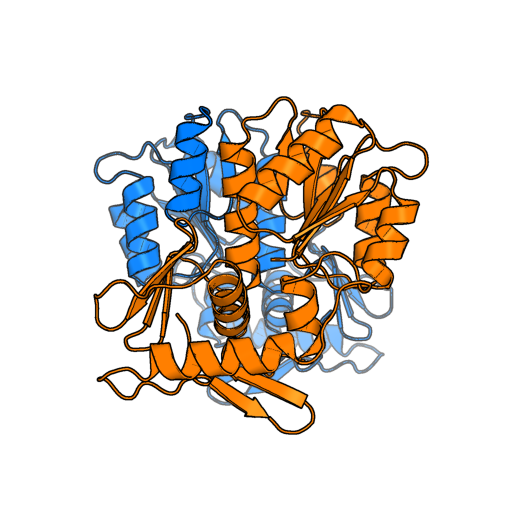 ? -10 8.734 1.304 1 91.75 163 ARG B C 1
ATOM 3077 O O . ARG B 1 163 ? -9.773 7.523 1.226 1 91.75 163 ARG B O 1
ATOM 3084 N N . HIS B 1 164 ? -10.938 9.227 2.064 1 92.5 164 HIS B N 1
ATOM 3085 C CA . HIS B 1 164 ? -11.797 8.398 2.906 1 92.5 164 HIS B CA 1
ATOM 3086 C C . HIS B 1 164 ? -13.234 8.414 2.416 1 92.5 164 HIS B C 1
ATOM 3088 O O . HIS B 1 164 ? -14.172 8.422 3.221 1 92.5 164 HIS B O 1
ATOM 3094 N N . HIS B 1 165 ? -13.352 8.523 1.112 1 92.44 165 HIS B N 1
ATOM 3095 C CA . HIS B 1 165 ? -14.688 8.602 0.526 1 92.44 165 HIS B CA 1
ATOM 3096 C C . HIS B 1 165 ? -15.57 7.449 1.007 1 92.44 165 HIS B C 1
ATOM 3098 O O . HIS B 1 165 ? -15.07 6.352 1.278 1 92.44 165 HIS B O 1
ATOM 3104 N N . GLN B 1 166 ? -16.859 7.828 1.247 1 92.56 166 GLN B N 1
ATOM 3105 C CA . GLN B 1 166 ? -17.922 6.895 1.621 1 92.56 166 GLN B CA 1
ATOM 3106 C C . GLN B 1 166 ? -17.688 6.344 3.025 1 92.56 166 GLN B C 1
ATOM 3108 O O . GLN B 1 166 ? -18.234 5.289 3.377 1 92.56 166 GLN B O 1
ATOM 3113 N N . GLN B 1 167 ? -16.875 6.996 3.756 1 92 167 GLN B N 1
ATOM 3114 C CA . GLN B 1 167 ? -16.672 6.723 5.172 1 92 167 GLN B CA 1
ATOM 3115 C C . GLN B 1 167 ? -16.844 7.984 6.008 1 92 167 GLN B C 1
ATOM 3117 O O . GLN B 1 167 ? -16.422 9.07 5.605 1 92 167 GLN B O 1
ATOM 3122 N N . VAL B 1 168 ? -17.5 7.848 7.109 1 94 168 VAL B N 1
ATOM 3123 C CA . VAL B 1 168 ? -17.672 8.992 8 1 94 168 VAL B CA 1
ATOM 3124 C C . VAL B 1 168 ? -16.328 9.352 8.641 1 94 168 VAL B C 1
ATOM 3126 O O . VAL B 1 168 ? -15.648 8.492 9.203 1 94 168 VAL B O 1
ATOM 3129 N N . VAL B 1 169 ? -15.961 10.562 8.484 1 93.19 169 VAL B N 1
ATOM 3130 C CA . VAL B 1 169 ? -14.734 11.07 9.094 1 93.19 169 VAL B CA 1
ATOM 3131 C C . VAL B 1 169 ? -15.078 11.953 10.289 1 93.19 169 VAL B C 1
ATOM 3133 O O . VAL B 1 169 ? -15.812 12.938 10.156 1 93.19 169 VAL B O 1
ATOM 3136 N N . ALA B 1 170 ? -14.523 11.602 11.43 1 91.12 170 ALA B N 1
ATOM 3137 C CA . ALA B 1 170 ? -14.781 12.367 12.648 1 91.12 170 ALA B CA 1
ATOM 3138 C C . ALA B 1 170 ? -14.18 13.766 12.547 1 91.12 170 ALA B C 1
ATOM 3140 O O . ALA B 1 170 ? -13.117 13.953 11.953 1 91.12 170 ALA B O 1
ATOM 3141 N N . LYS B 1 171 ? -14.859 14.711 13.188 1 88.5 171 LYS B N 1
ATOM 3142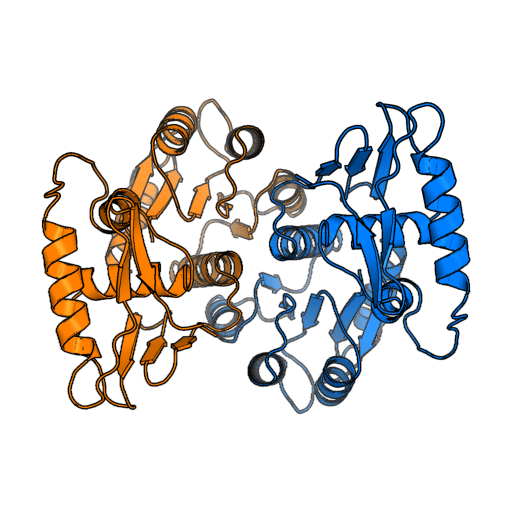 C CA . LYS B 1 171 ? -14.375 16.094 13.195 1 88.5 171 LYS B CA 1
ATOM 3143 C C . LYS B 1 171 ? -12.969 16.172 13.766 1 88.5 171 LYS B C 1
ATOM 3145 O O . LYS B 1 171 ? -12.125 16.922 13.266 1 88.5 171 LYS B O 1
ATOM 3150 N N . GLU B 1 172 ? -12.711 15.406 14.727 1 85.38 172 GLU B N 1
ATOM 3151 C CA . GLU B 1 172 ? -11.406 15.414 15.383 1 85.38 172 GLU B CA 1
ATOM 3152 C C . GLU B 1 172 ? -10.297 14.984 14.43 1 85.38 172 GLU B C 1
ATOM 3154 O O . GLU B 1 172 ? -9.188 15.5 14.492 1 85.38 172 GLU B O 1
ATOM 3159 N N . ARG B 1 173 ? -10.578 14.07 13.578 1 87.44 173 ARG B N 1
ATOM 3160 C CA . ARG B 1 173 ? -9.609 13.594 12.602 1 87.44 173 ARG B CA 1
ATOM 3161 C C . ARG B 1 173 ? -9.266 14.688 11.594 1 87.44 173 ARG B C 1
ATOM 3163 O O . ARG B 1 173 ? -8.102 14.852 11.219 1 87.44 173 ARG B O 1
ATOM 3170 N N . LEU B 1 174 ? -10.273 15.406 11.234 1 89.25 174 LEU B N 1
ATOM 3171 C CA . LEU B 1 174 ? -10.055 16.516 10.312 1 89.25 174 LEU B CA 1
ATOM 3172 C C . LEU B 1 174 ? -9.227 17.625 10.977 1 89.25 174 LEU B C 1
ATOM 3174 O O . LEU B 1 174 ? -8.352 18.219 10.344 1 89.25 174 LEU B O 1
ATOM 3178 N N . MET B 1 175 ? -9.523 17.844 12.242 1 86.56 175 MET B N 1
ATOM 3179 C CA . MET B 1 175 ? -8.789 18.859 12.984 1 86.56 175 MET B CA 1
ATOM 3180 C C . MET B 1 175 ? -7.301 18.516 13.047 1 86.56 175 MET B C 1
ATOM 3182 O O . MET B 1 175 ? -6.457 19.406 12.961 1 86.56 175 MET B O 1
ATOM 3186 N N . GLU B 1 176 ? -7.051 17.281 13.148 1 85.31 176 GLU B N 1
ATOM 3187 C CA . GLU B 1 176 ? -5.668 16.828 13.219 1 85.31 176 GLU B CA 1
ATOM 3188 C C . GLU B 1 176 ? -4.926 17.094 11.914 1 85.31 176 GLU B C 1
ATOM 3190 O O . GLU B 1 176 ? -3.697 17.172 11.891 1 85.31 176 GLU B O 1
ATOM 3195 N N . GLN B 1 177 ? -5.676 17.141 10.812 1 85.62 177 GLN B N 1
ATOM 3196 C CA . GLN B 1 177 ? -5.078 17.422 9.508 1 85.62 177 GLN B CA 1
ATOM 3197 C C . GLN B 1 177 ? -4.719 18.891 9.375 1 85.62 177 GLN B C 1
ATOM 3199 O O . GLN B 1 177 ? -3.992 19.281 8.461 1 85.62 177 GLN B O 1
ATOM 3204 N N . LEU B 1 178 ? -5.281 19.719 10.258 1 83.06 178 LEU B N 1
ATOM 3205 C CA . LEU B 1 178 ? -5.062 21.156 10.156 1 83.06 178 LEU B CA 1
ATOM 3206 C C . LEU B 1 178 ? -3.998 21.625 11.148 1 83.06 178 LEU B C 1
ATOM 3208 O O . LEU B 1 178 ? -3.193 22.5 10.828 1 83.06 178 LEU B O 1
ATOM 3212 N N . TYR B 1 179 ? -4.066 20.969 12.328 1 77.75 179 TYR B N 1
ATOM 3213 C CA . TYR B 1 179 ? -3.207 21.469 13.398 1 77.75 179 TYR B CA 1
ATOM 3214 C C . TYR B 1 179 ? -2.338 20.344 13.961 1 77.75 179 TYR B C 1
ATOM 3216 O O . TYR B 1 179 ? -2.83 19.25 14.25 1 77.75 179 TYR B O 1
ATOM 3224 N N . PRO B 1 180 ? -1.006 20.609 13.961 1 69 180 PRO B N 1
ATOM 3225 C CA . PRO B 1 180 ? -0.149 19.578 14.57 1 69 180 PRO B CA 1
ATOM 3226 C C . PRO B 1 180 ? -0.472 19.344 16.047 1 69 180 PRO B C 1
ATOM 3228 O O . PRO B 1 180 ? -0.351 18.219 16.531 1 69 180 PRO B O 1
ATOM 3231 N N . ASN B 1 181 ? -0.683 20.453 16.797 1 65.62 181 ASN B N 1
ATOM 3232 C CA . ASN B 1 181 ? -0.896 20.328 18.234 1 65.62 181 ASN B CA 1
ATOM 3233 C C . ASN B 1 181 ? -2.289 20.797 18.641 1 65.62 181 ASN B C 1
ATOM 3235 O O . ASN B 1 181 ? -2.965 21.484 17.859 1 65.62 181 ASN B O 1
ATOM 3239 N N . ASP B 1 182 ? -2.861 20.141 19.578 1 60.66 182 ASP B N 1
ATOM 3240 C CA . ASP B 1 182 ? -4.203 20.375 20.109 1 60.66 182 ASP B CA 1
ATOM 3241 C C . ASP B 1 182 ? -4.383 21.844 20.516 1 60.66 182 ASP B C 1
ATOM 3243 O O . ASP B 1 182 ? -5.504 22.359 20.531 1 60.66 182 ASP B O 1
ATOM 3247 N N . GLU B 1 183 ? -3.393 22.531 20.719 1 57.72 183 GLU B N 1
ATOM 3248 C CA . GLU B 1 183 ? -3.514 23.781 21.438 1 57.72 183 GLU B CA 1
ATOM 3249 C C . GLU B 1 183 ? -4.188 24.859 20.594 1 57.72 183 GLU B C 1
ATOM 3251 O O . GLU B 1 183 ? -4.824 25.766 21.109 1 57.72 183 GLU B O 1
ATOM 3256 N N . GLU B 1 184 ? -4.152 24.688 19.391 1 61.88 184 GLU B N 1
ATOM 3257 C CA . GLU B 1 184 ? -4.641 25.812 18.609 1 61.88 184 GLU B CA 1
ATOM 3258 C C . GLU B 1 184 ? -5.914 25.453 17.844 1 61.88 184 GLU B C 1
ATOM 3260 O O . GLU B 1 184 ? -6.309 26.156 16.922 1 61.88 184 GLU B O 1
ATOM 3265 N N . ARG B 1 185 ? -6.664 24.562 18.531 1 65.62 185 ARG B N 1
ATOM 3266 C CA . ARG B 1 185 ? -7.785 24 17.781 1 65.62 185 ARG B CA 1
ATOM 3267 C C . ARG B 1 185 ? -9.055 24.812 18.016 1 65.62 185 ARG B C 1
ATOM 3269 O O . ARG B 1 185 ? -9.445 25.047 19.156 1 65.62 185 ARG B O 1
ATOM 3276 N N . ASP B 1 186 ? -9.398 25.531 17.062 1 73.62 186 ASP B N 1
ATOM 3277 C CA . ASP B 1 186 ? -10.758 26.062 17.031 1 73.62 186 ASP B CA 1
ATOM 3278 C C . ASP B 1 186 ? -11.734 25.031 16.484 1 73.62 186 ASP B C 1
ATOM 3280 O O . ASP B 1 186 ? -11.664 24.656 15.312 1 73.62 186 ASP B O 1
ATOM 3284 N N . PRO B 1 187 ? -12.57 24.5 17.359 1 71.81 187 PRO B N 1
ATOM 3285 C CA . PRO B 1 187 ? -13.469 23.422 16.938 1 71.81 187 PRO B CA 1
ATOM 3286 C C . PRO B 1 187 ? -14.391 23.844 15.797 1 71.81 187 PRO B C 1
ATOM 3288 O O . PRO B 1 187 ? -14.914 22.984 15.078 1 71.81 187 PRO B O 1
ATOM 3291 N N . ASN B 1 188 ? -14.492 25.141 15.648 1 84.19 188 ASN B N 1
ATOM 3292 C CA . ASN B 1 188 ? -15.461 25.578 14.648 1 84.19 188 ASN B CA 1
ATOM 3293 C C . ASN B 1 188 ? -14.805 25.781 13.289 1 84.19 188 ASN B C 1
ATOM 3295 O O . ASN B 1 188 ? -15.492 26.047 12.297 1 84.19 188 ASN B O 1
ATOM 3299 N N . VAL B 1 189 ? -13.531 25.734 13.359 1 88.25 189 VAL B N 1
ATOM 3300 C CA . VAL B 1 189 ? -12.797 26 12.133 1 88.25 189 VAL B CA 1
ATOM 3301 C C . VAL B 1 189 ? -13.211 25 11.055 1 88.25 189 VAL B C 1
ATOM 3303 O O . VAL B 1 189 ? -13.352 25.359 9.883 1 88.25 189 VAL B O 1
ATOM 3306 N N . ILE B 1 190 ? -13.461 23.781 11.445 1 90.88 190 ILE B N 1
ATOM 3307 C CA . ILE B 1 190 ? -13.805 22.734 10.492 1 90.88 190 ILE B CA 1
ATOM 3308 C C . ILE B 1 190 ? -15.164 23.031 9.859 1 90.88 190 ILE B C 1
ATOM 3310 O O . ILE B 1 190 ? -15.344 22.875 8.648 1 90.88 190 ILE B O 1
ATOM 3314 N N . GLU B 1 191 ? -16.094 23.469 10.68 1 92.06 191 GLU B N 1
ATOM 3315 C CA . GLU B 1 191 ? -17.422 23.797 10.18 1 92.06 191 GLU B CA 1
ATOM 3316 C C . GLU B 1 191 ? -17.359 24.906 9.133 1 92.06 191 GLU B C 1
ATOM 3318 O O . GLU B 1 191 ? -18.031 24.812 8.102 1 92.06 191 GLU B O 1
ATOM 3323 N N . VAL B 1 192 ? -16.609 25.812 9.484 1 92.5 192 VAL B N 1
ATOM 3324 C CA . VAL B 1 192 ? -16.469 26.953 8.586 1 92.5 192 VAL B CA 1
ATOM 3325 C C . VAL B 1 192 ? -15.836 26.484 7.27 1 92.5 192 VAL B C 1
ATOM 3327 O O . VAL B 1 192 ? -16.328 26.828 6.188 1 92.5 192 VAL B O 1
ATOM 3330 N N . LEU B 1 193 ? -14.766 25.766 7.336 1 93.06 193 LEU B N 1
ATOM 3331 C CA . LEU B 1 193 ? -14.047 25.297 6.156 1 93.06 193 LEU B CA 1
ATOM 3332 C C . LEU B 1 193 ? -14.93 24.391 5.305 1 93.06 193 LEU B C 1
ATOM 3334 O O . LEU B 1 193 ? -14.938 24.516 4.078 1 93.06 193 LEU B O 1
ATOM 3338 N N . VAL B 1 194 ? -15.617 23.484 5.941 1 94.62 194 VAL B N 1
ATOM 3339 C CA . VAL B 1 194 ? -16.5 22.578 5.223 1 94.62 194 VAL B CA 1
ATOM 3340 C C . VAL B 1 194 ? -17.609 23.375 4.52 1 94.62 194 VAL B C 1
ATOM 3342 O O . VAL B 1 194 ? -17.969 23.062 3.387 1 94.62 194 VAL B O 1
ATOM 3345 N N . GLY B 1 195 ? -18.109 24.344 5.23 1 95.19 195 GLY B N 1
ATOM 3346 C CA . GLY B 1 195 ? -19.094 25.219 4.609 1 95.19 195 GLY B CA 1
ATOM 3347 C C . GLY B 1 195 ? -18.578 25.891 3.354 1 95.19 195 GLY B C 1
ATOM 3348 O O . GLY B 1 195 ? -19.281 25.938 2.338 1 95.19 195 GLY B O 1
ATOM 3349 N N . ARG B 1 196 ? -17.438 26.453 3.453 1 94.81 196 ARG B N 1
ATOM 3350 C CA . ARG B 1 196 ? -16.812 27.094 2.305 1 94.81 196 ARG B CA 1
ATOM 3351 C C . ARG B 1 196 ? -16.609 26.109 1.161 1 94.81 196 ARG B C 1
ATOM 3353 O O . ARG B 1 196 ? -16.875 26.422 0.001 1 94.81 196 ARG B O 1
ATOM 3360 N N . LEU B 1 197 ? -16.141 24.922 1.495 1 95.31 197 LEU B N 1
ATOM 3361 C CA . LEU B 1 197 ? -15.906 23.875 0.506 1 95.31 197 LEU B CA 1
ATOM 3362 C C . LEU B 1 197 ? -17.203 23.531 -0.221 1 95.31 197 LEU B C 1
ATOM 3364 O O . LEU B 1 197 ? -17.203 23.406 -1.447 1 95.31 197 LEU B O 1
ATOM 3368 N N . ARG B 1 198 ? -18.234 23.359 0.564 1 96.25 198 ARG B N 1
ATOM 3369 C CA . ARG B 1 198 ? -19.531 23.031 -0.023 1 96.25 198 ARG B CA 1
ATOM 3370 C C . ARG B 1 198 ? -19.953 24.078 -1.048 1 96.25 198 ARG B C 1
ATOM 3372 O O . ARG B 1 198 ? -20.406 23.734 -2.143 1 96.25 198 ARG B O 1
ATOM 3379 N N . ARG B 1 199 ? -19.812 25.266 -0.638 1 95.25 199 ARG B N 1
ATOM 3380 C CA . ARG B 1 199 ? -20.188 26.359 -1.526 1 95.25 199 ARG B CA 1
ATOM 3381 C C . ARG B 1 199 ? -19.359 26.328 -2.809 1 95.25 199 ARG B C 1
ATOM 3383 O O . ARG B 1 199 ? -19.906 26.5 -3.904 1 95.25 199 ARG B O 1
ATOM 3390 N N . LYS B 1 200 ? -18.109 26.141 -2.656 1 95.12 200 LYS B N 1
ATOM 3391 C CA . LYS B 1 200 ? -17.219 26.141 -3.805 1 95.12 200 LYS B CA 1
ATOM 3392 C C . LYS B 1 200 ? -17.5 24.953 -4.715 1 95.12 200 LYS B C 1
ATOM 3394 O O . LYS B 1 200 ? -17.359 25.047 -5.938 1 95.12 200 LYS B O 1
ATOM 3399 N N . LEU B 1 201 ? -17.844 23.812 -4.172 1 95.06 201 LEU B N 1
ATOM 3400 C CA . LEU B 1 201 ? -18.078 22.594 -4.934 1 95.06 201 LEU B CA 1
ATOM 3401 C C . LEU B 1 201 ? -19.438 22.641 -5.629 1 95.06 201 LEU B C 1
ATOM 3403 O O . LEU B 1 201 ? -19.594 22.109 -6.73 1 95.06 201 LEU B O 1
ATOM 3407 N N . GLU B 1 202 ? -20.375 23.141 -4.957 1 92.25 202 GLU B N 1
ATOM 3408 C CA . GLU B 1 202 ? -21.719 23.25 -5.527 1 92.25 202 GLU B CA 1
ATOM 3409 C C . GLU B 1 202 ? -21.703 24.125 -6.785 1 92.25 202 GLU B C 1
ATOM 3411 O O . GLU B 1 202 ? -22.297 23.75 -7.801 1 92.25 202 GLU B O 1
ATOM 3416 N N . GLY B 1 203 ? -20.891 25.234 -6.617 1 81.38 203 GLY B N 1
ATOM 3417 C CA . GLY B 1 203 ? -20.828 26.156 -7.742 1 81.38 203 GLY B CA 1
ATOM 3418 C C . GLY B 1 203 ? -22.047 26.094 -8.633 1 81.38 203 GLY B C 1
ATOM 3419 O O . GLY B 1 203 ? -23.188 26.078 -8.148 1 81.38 203 GLY B O 1
ATOM 3420 N N . ASP B 1 204 ? -21.797 26.094 -9.969 1 78.88 204 ASP B N 1
ATOM 3421 C CA . ASP B 1 204 ? -22.875 26.125 -10.953 1 78.88 204 ASP B CA 1
ATOM 3422 C C . ASP B 1 204 ? -23.391 24.719 -11.258 1 78.88 204 ASP B C 1
ATOM 3424 O O . ASP B 1 204 ? -24.516 24.547 -11.703 1 78.88 204 ASP B O 1
ATOM 3428 N N . CYS B 1 205 ? -22.625 23.75 -10.969 1 83.38 205 CYS B N 1
ATOM 3429 C CA . CYS B 1 205 ? -22.953 22.375 -11.375 1 83.38 205 CYS B CA 1
ATOM 3430 C C . CYS B 1 205 ? -23.766 21.672 -10.297 1 83.38 205 CYS B C 1
ATOM 3432 O O . CYS B 1 205 ? -24.234 20.547 -10.508 1 83.38 205 CYS B O 1
ATOM 3434 N N . GLY B 1 206 ? -23.875 22.25 -9.109 1 88.75 206 GLY B N 1
ATOM 3435 C CA . GLY B 1 206 ? -24.719 21.703 -8.055 1 88.75 206 GLY B CA 1
ATOM 3436 C C . GLY B 1 206 ? -24.141 20.469 -7.402 1 88.75 206 GLY B C 1
ATOM 3437 O O . GLY B 1 206 ? -24.875 19.609 -6.902 1 88.75 206 GLY B O 1
ATOM 3438 N N . PHE B 1 207 ? -22.891 20.312 -7.508 1 92.31 207 PHE B N 1
ATOM 3439 C CA . PHE B 1 207 ? -22.203 19.156 -6.965 1 92.31 207 PHE B CA 1
ATOM 3440 C C . PHE B 1 207 ? -22.125 19.219 -5.445 1 92.31 207 PHE B C 1
ATOM 3442 O O . PHE B 1 207 ? -21.484 20.109 -4.887 1 92.31 207 PHE B O 1
ATOM 3449 N N . LYS B 1 208 ? -22.828 18.375 -4.641 1 95.06 208 LYS B N 1
ATOM 3450 C CA . LYS B 1 208 ? -22.906 18.375 -3.184 1 95.06 208 LYS B CA 1
ATOM 3451 C C . LYS B 1 208 ? -22.406 17.047 -2.602 1 95.06 208 LYS B C 1
ATOM 3453 O O . LYS B 1 208 ? -23.188 16.266 -2.076 1 95.06 208 LYS B O 1
ATOM 3458 N N . PRO B 1 209 ? -21.094 16.891 -2.561 1 95.06 209 PRO B N 1
ATOM 3459 C CA . PRO B 1 209 ? -20.547 15.57 -2.213 1 95.06 209 PRO B CA 1
ATOM 3460 C C . PRO B 1 209 ? -20.281 15.422 -0.719 1 95.06 209 PRO B C 1
ATOM 3462 O O . PRO B 1 209 ? -19.859 14.352 -0.266 1 95.06 209 PRO B O 1
ATOM 3465 N N . ILE B 1 210 ? -20.453 16.484 0.083 1 96.81 210 ILE B N 1
ATOM 3466 C CA . ILE B 1 210 ? -20.078 16.422 1.491 1 96.81 210 ILE B CA 1
ATOM 3467 C C . ILE B 1 210 ? -21.312 16.531 2.363 1 96.81 210 ILE B C 1
ATOM 3469 O O . ILE B 1 210 ? -22 17.562 2.367 1 96.81 210 ILE B O 1
ATOM 3473 N N . ASP B 1 211 ? -21.531 15.523 3.137 1 96.19 211 ASP B N 1
ATOM 3474 C CA . ASP B 1 211 ? -22.656 15.5 4.066 1 96.19 211 ASP B CA 1
ATOM 3475 C C . ASP B 1 211 ? -22.172 15.578 5.512 1 96.19 211 ASP B C 1
ATOM 3477 O O . ASP B 1 211 ? -21.062 15.141 5.828 1 96.19 211 ASP B O 1
ATOM 3481 N N . THR B 1 212 ? -23.016 16.156 6.305 1 94.88 212 THR B N 1
ATOM 3482 C CA . THR B 1 212 ? -22.812 16.109 7.746 1 94.88 212 THR B CA 1
ATOM 3483 C C . THR B 1 212 ? -23.578 14.953 8.367 1 94.88 212 THR B C 1
ATOM 3485 O O . THR B 1 212 ? -24.766 14.766 8.086 1 94.88 212 THR B O 1
ATOM 3488 N N . VAL B 1 213 ? -22.797 14.141 9.008 1 93.19 213 VAL B N 1
ATOM 3489 C CA . VAL B 1 213 ? -23.438 13.102 9.812 1 93.19 213 VAL B CA 1
ATOM 3490 C C . VAL B 1 213 ? -23.5 13.547 11.273 1 93.19 213 VAL B C 1
ATOM 3492 O O . VAL B 1 213 ? -22.484 1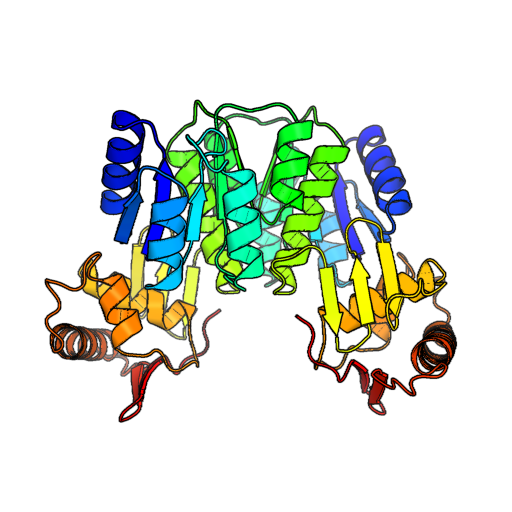3.492 11.977 1 93.19 213 VAL B O 1
ATOM 3495 N N . ARG B 1 214 ? -24.672 13.812 11.711 1 89.06 214 ARG B N 1
ATOM 3496 C CA . ARG B 1 214 ? -24.859 14.453 13.008 1 89.06 214 ARG B CA 1
ATOM 3497 C C . ARG B 1 214 ? -24.234 13.625 14.125 1 89.06 214 ARG B C 1
ATOM 3499 O O . ARG B 1 214 ? -24.453 12.414 14.203 1 89.06 214 ARG B O 1
ATOM 3506 N N . GLY B 1 215 ? -23.438 14.367 14.867 1 87.56 215 GLY B N 1
ATOM 3507 C CA . GLY B 1 215 ? -22.812 13.758 16.031 1 87.56 215 GLY B CA 1
ATOM 3508 C C . GLY B 1 215 ? -21.625 12.883 15.695 1 87.56 215 GLY B C 1
ATOM 3509 O O . GLY B 1 215 ? -20.922 12.414 16.594 1 87.56 215 GLY B O 1
ATOM 3510 N N . LEU B 1 216 ? -21.359 12.68 14.406 1 88.5 216 LEU B N 1
ATOM 3511 C CA . LEU B 1 216 ? -20.297 11.75 14.039 1 88.5 216 LEU B CA 1
ATOM 3512 C C . LEU B 1 216 ? -19.203 12.461 13.234 1 88.5 216 LEU B C 1
ATOM 3514 O O . LEU B 1 216 ? -18.016 12.289 13.508 1 88.5 216 LEU B O 1
ATOM 3518 N N . GLY B 1 217 ? -19.625 13.242 12.266 1 94.75 217 GLY B N 1
ATOM 3519 C CA . GLY B 1 217 ? -18.625 13.93 11.453 1 94.75 217 GLY B CA 1
ATOM 3520 C C . GLY B 1 217 ? -19.109 14.211 10.039 1 94.75 217 GLY B C 1
ATOM 3521 O O . GLY B 1 217 ? -20.219 14.695 9.836 1 94.75 217 GLY B O 1
ATOM 3522 N N . TYR B 1 218 ? -18.234 14.023 9.125 1 95.5 218 TYR B N 1
ATOM 3523 C CA . TYR B 1 218 ? -18.516 14.391 7.742 1 95.5 218 TYR B CA 1
ATOM 3524 C C . TYR B 1 218 ? -18.328 13.195 6.816 1 95.5 218 TYR B C 1
ATOM 3526 O O . TYR B 1 218 ? -17.516 12.312 7.098 1 95.5 218 TYR B O 1
ATOM 3534 N N . LEU B 1 219 ? -19.109 13.148 5.766 1 96 219 LEU B N 1
ATOM 3535 C CA . LEU B 1 219 ? -19.094 12.062 4.793 1 96 219 LEU B CA 1
ATOM 3536 C C . LEU B 1 219 ? -18.953 12.609 3.377 1 96 219 LEU B C 1
ATOM 3538 O O . LEU B 1 219 ? -19.719 13.469 2.957 1 96 219 LEU B O 1
ATOM 3542 N N . PHE B 1 220 ? -17.875 12.266 2.721 1 96 220 PHE B N 1
ATOM 3543 C CA . PHE B 1 220 ? -17.812 12.469 1.277 1 96 220 PHE B CA 1
ATOM 3544 C C . PHE B 1 220 ? -18.594 11.383 0.544 1 96 220 PHE B C 1
ATOM 3546 O O . PHE B 1 220 ? -18.141 10.234 0.455 1 96 220 PHE B O 1
ATOM 3553 N N . THR B 1 221 ? -19.625 11.688 -0.058 1 94.31 221 THR B N 1
ATOM 3554 C CA . THR B 1 221 ? -20.656 10.719 -0.452 1 94.31 221 THR B CA 1
ATOM 3555 C C . THR B 1 221 ? -20.297 10.07 -1.789 1 94.31 221 THR B C 1
ATOM 3557 O O . THR B 1 221 ? -20.672 8.93 -2.049 1 94.31 221 THR B O 1
ATOM 3560 N N . GLU B 1 222 ? -19.609 10.773 -2.592 1 93.75 222 GLU B N 1
ATOM 3561 C CA . GLU B 1 222 ? -19.312 10.266 -3.928 1 93.75 222 GLU B CA 1
ATOM 3562 C C . GLU B 1 222 ? -18.203 9.227 -3.887 1 93.75 222 GLU B C 1
ATOM 3564 O O . GLU B 1 222 ? -17.266 9.328 -3.086 1 93.75 222 GLU B O 1
ATOM 3569 N N . ARG B 1 223 ? -18.344 8.289 -4.719 1 91.25 223 ARG B N 1
ATOM 3570 C CA . ARG B 1 223 ? -17.281 7.297 -4.859 1 91.25 223 ARG B CA 1
ATOM 3571 C C . ARG B 1 223 ? -16.062 7.887 -5.582 1 91.25 223 ARG B C 1
ATOM 3573 O O . ARG B 1 223 ? -16.219 8.586 -6.586 1 91.25 223 ARG B O 1
ATOM 3580 N N . CYS B 1 224 ? -14.984 7.672 -4.996 1 91.06 224 CYS B N 1
ATOM 3581 C CA . CYS B 1 224 ? -13.742 8.172 -5.582 1 91.06 224 CYS B CA 1
ATOM 3582 C C . CYS B 1 224 ? -12.992 7.062 -6.309 1 91.06 224 CYS B C 1
ATOM 3584 O O . CYS B 1 224 ? -13.039 5.902 -5.895 1 91.06 224 CYS B O 1
ATOM 3586 N N . ARG B 1 225 ? -12.367 7.441 -7.395 1 85.56 225 ARG B N 1
ATOM 3587 C CA . ARG B 1 225 ? -11.547 6.508 -8.148 1 85.56 225 ARG B CA 1
ATOM 3588 C C . ARG B 1 225 ? -10.148 7.078 -8.398 1 85.56 225 ARG B C 1
ATOM 3590 O O . ARG B 1 225 ? -9.969 8.297 -8.398 1 85.56 225 ARG B O 1
#

pLDDT: mean 92.32, std 6.54, range [57.72, 98.69]

Solvent-accessible surface area (backbone atoms only — not comparable to full-atom values): 23895 Å² total; per-residue (Å²): 82,24,34,36,37,34,32,56,54,64,68,60,38,49,50,51,43,50,55,44,36,72,71,63,33,24,56,47,71,37,55,32,42,68,58,42,51,51,48,59,72,76,41,85,56,56,31,34,38,35,25,47,85,28,64,86,55,32,29,60,57,42,46,39,48,41,47,73,70,67,52,68,50,49,29,35,36,45,28,69,70,66,51,57,69,56,50,29,50,45,32,62,49,39,26,61,46,79,46,46,52,84,74,56,69,65,38,54,50,33,52,51,51,29,50,49,32,48,76,50,72,36,55,49,55,46,44,35,36,88,59,34,35,35,33,65,82,76,70,43,40,28,45,73,87,33,82,48,92,63,53,75,65,47,42,49,52,51,51,54,35,51,54,38,37,70,36,78,40,40,58,67,61,54,48,43,47,75,35,77,54,77,85,75,65,54,84,58,52,57,57,53,44,51,50,51,49,49,53,64,52,17,59,93,80,62,43,78,48,70,42,78,41,88,98,55,28,36,25,23,63,48,70,60,79,84,25,35,38,36,36,33,55,53,62,68,61,38,51,50,51,43,51,54,44,36,74,71,62,32,25,56,47,72,35,54,33,40,67,57,45,52,51,48,60,71,74,40,86,56,56,30,34,40,35,24,47,85,28,64,86,54,32,28,61,58,42,45,40,48,42,47,74,69,66,52,70,50,49,30,35,37,45,27,69,70,67,53,57,70,58,51,30,51,46,30,62,49,38,27,61,45,80,45,46,53,83,72,55,67,65,39,54,51,33,52,50,49,28,50,51,32,48,75,50,72,37,56,49,55,45,44,35,37,88,60,34,36,37,34,65,83,77,70,43,40,28,46,75,89,33,81,46,93,61,53,74,66,48,43,48,53,51,51,53,35,51,53,40,37,69,38,79,41,39,58,67,61,55,48,44,46,75,34,75,54,80,84,75,65,57,83,57,52,57,58,52,45,51,50,52,48,48,54,64,52,18,59,91,80,63,42,77,48,71,43,78,39,87,98,54,29,37,26,24,64,48,68,60,80